Protein AF-A0A838WR34-F1 (afdb_monomer_lite)

InterPro domains:
  IPR005117 Nitrite/Sulfite reductase ferredoxin-like domain [PF03460] (72-121)
  IPR006067 Nitrite/sulphite reductase 4Fe-4S domain [PF01077] (143-311)
  IPR036136 Nitrite/Sulfite reductase ferredoxin-like domain superfamily [SSF55124] (55-132)
  IPR045854 Nitrite and sulphite reductase 4Fe-4S domain-like superfamily [G3DSA:3.30.413.10] (141-351)
  IPR045854 Nitrite and sulphite reductase 4Fe-4S domain-like superfamily [SSF56014] (143-311)
  IPR051329 Nitrite and Sulfite Reductase 4Fe-4S Domain-Containing Protein [PTHR32439] (62-376)

Organism: NCBI:txid2585140

Foldseek 3Di:
DALVVVLVVQVVPDPDDDDDDDDDDDDDDDDDDDDDDDDDDDDDPPDPPDDPPPPDPQDQQAFQPDFDDDPLGTKHWWAQAQLDDHSVRSVLVQVCLVPFADNHWDQDPQSTIMGHNGPDRDDPVSVVVSPVRVGAAPDRLQRLADHEHEQNCQPWALAFLDRCVVVSVLQSVLCSVDSLLSLFASQAYEYEYRRGPRGCPLPDHQKYWYFDPPPPPCPDDDPDDPPPDPCPPQPSQKIKIFRWDDDDDNDATFGQFIDIDGSLVVNLLVSLLSVLLSVQQVVCVVVPDSGRDRSNVSCVVCPVLNSVVSSLVVSVVVVSD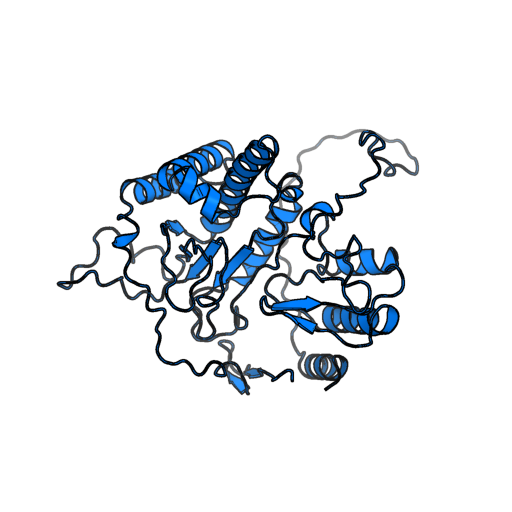DPVRSVSRVVCSVPTPGSVSPPRPVVVPPVPPNCVQAAWAGTSPPPDIDHDDDDD

Secondary structure (DSSP, 8-state):
--HHHHHHHHHTT---PPPPP-----PPP----------------TT---------SS-PPP-SSS-EEETTEEEEE---GGG---HHHHHHHHHHHHHHSSS--EEPTTS-EEEEEE-SPPPHHHHHHHHHTTSS-SSGGGTTSPPPEE-TTTTT-TT-SS--HHHHHHHHHHHHT-GGGGGS-TT--EEEE-S-SS--TTS--SEEEEPPPS-----SSS----TT--TTTSTT--BEEE-----S-TT----S-B--B-HHHHHHHHHHHHHHHHHHHHHHHTTT-SSPPPHHHHHHHH-HHHHHHHHHHHHHHHT-S-HHHHHHHHHHHHTPPPGGGS-------S---TTTTSEEEE-SSTT-EEEE----

pLDDT: mean 70.51, std 25.69, range [21.33, 97.25]

Structure (mmCIF, N/CA/C/O backbone):
data_AF-A0A838WR34-F1
#
_entry.id   AF-A0A838WR34-F1
#
loop_
_atom_site.group_PDB
_atom_site.id
_atom_site.type_symbol
_atom_site.label_atom_id
_atom_site.label_alt_id
_atom_site.label_comp_id
_atom_site.label_asym_id
_atom_site.label_entity_id
_atom_site.label_seq_id
_atom_site.pdbx_PDB_ins_code
_atom_site.Cartn_x
_atom_site.Cartn_y
_atom_site.Cartn_z
_atom_site.occupancy
_atom_site.B_iso_or_equiv
_atom_site.auth_seq_id
_atom_site.auth_comp_id
_atom_site.auth_asym_id
_atom_site.auth_atom_id
_atom_site.pdbx_PDB_model_num
ATOM 1 N N . MET A 1 1 ? -18.661 -18.736 -7.515 1.00 37.44 1 MET A N 1
ATOM 2 C CA . MET A 1 1 ? -19.424 -17.501 -7.790 1.00 37.44 1 MET A CA 1
ATOM 3 C C . MET A 1 1 ? -18.624 -16.705 -8.811 1.00 37.44 1 MET A C 1
ATOM 5 O O . MET A 1 1 ? -17.422 -16.570 -8.609 1.00 37.44 1 MET A O 1
ATOM 9 N N . LYS A 1 2 ? -19.200 -16.318 -9.955 1.00 36.06 2 LYS A N 1
ATOM 10 C CA . LYS A 1 2 ? -18.449 -15.570 -10.980 1.00 36.06 2 LYS A CA 1
ATOM 11 C C . LYS A 1 2 ? -18.304 -14.126 -10.496 1.00 36.06 2 LYS A C 1
ATOM 13 O O . LYS A 1 2 ? -19.213 -13.598 -9.872 1.00 36.06 2 LYS A O 1
ATOM 18 N N . PHE A 1 3 ? -17.189 -13.463 -10.794 1.00 41.59 3 PHE A N 1
ATOM 19 C CA . PHE A 1 3 ? -16.884 -12.100 -10.313 1.00 41.59 3 PHE A CA 1
ATOM 20 C C . PHE A 1 3 ? -17.994 -11.066 -10.633 1.00 41.59 3 PHE A C 1
ATOM 22 O O . PHE A 1 3 ? -18.202 -10.113 -9.886 1.00 41.59 3 PHE A O 1
ATOM 29 N N . ARG A 1 4 ? -18.767 -11.296 -11.708 1.00 37.66 4 ARG A N 1
ATOM 30 C CA . ARG A 1 4 ? -19.968 -10.521 -12.077 1.00 37.66 4 ARG A CA 1
ATOM 31 C C . ARG A 1 4 ? -21.096 -10.578 -11.042 1.00 37.66 4 ARG A C 1
ATOM 33 O O . ARG A 1 4 ? -21.792 -9.581 -10.874 1.00 37.66 4 ARG A O 1
ATOM 40 N N . ASP A 1 5 ? -21.250 -11.694 -10.336 1.00 39.56 5 ASP A N 1
ATOM 41 C CA . ASP A 1 5 ? -22.307 -11.878 -9.337 1.00 39.56 5 ASP A CA 1
ATOM 42 C C . ASP A 1 5 ? -22.076 -10.946 -8.127 1.00 39.56 5 ASP A C 1
ATOM 44 O O . ASP A 1 5 ? -23.029 -10.432 -7.545 1.00 39.56 5 ASP A O 1
ATOM 48 N N . CYS A 1 6 ? -20.810 -10.634 -7.803 1.00 40.88 6 CYS A N 1
ATOM 49 C CA . CYS A 1 6 ? -20.456 -9.646 -6.778 1.00 40.88 6 CYS A CA 1
ATOM 50 C C . CYS A 1 6 ? -20.791 -8.207 -7.210 1.00 40.88 6 CYS A C 1
ATOM 52 O O . CYS A 1 6 ? -21.263 -7.418 -6.397 1.00 40.88 6 CYS A O 1
ATOM 54 N N . ALA A 1 7 ? -20.594 -7.856 -8.487 1.00 35.38 7 ALA A N 1
ATOM 55 C CA . ALA A 1 7 ? -20.913 -6.519 -8.999 1.00 35.38 7 ALA A CA 1
ATOM 56 C C . ALA A 1 7 ? -22.431 -6.242 -9.010 1.00 35.38 7 ALA A C 1
ATOM 58 O O . ALA A 1 7 ? -22.862 -5.132 -8.690 1.00 35.38 7 ALA A O 1
ATOM 59 N N . ALA A 1 8 ? -23.243 -7.266 -9.294 1.00 30.95 8 ALA A N 1
ATOM 60 C CA . ALA A 1 8 ? -24.702 -7.182 -9.221 1.00 30.95 8 ALA A CA 1
ATOM 61 C C . ALA A 1 8 ? -25.207 -6.916 -7.786 1.00 30.95 8 ALA A C 1
ATOM 63 O O . ALA A 1 8 ? -26.135 -6.129 -7.598 1.00 30.95 8 ALA A O 1
ATOM 64 N N . ALA A 1 9 ? -24.556 -7.496 -6.769 1.00 34.38 9 ALA A N 1
ATOM 65 C CA . ALA A 1 9 ? -24.876 -7.236 -5.361 1.00 34.38 9 ALA A CA 1
ATOM 66 C C . ALA A 1 9 ? -24.576 -5.779 -4.935 1.00 34.38 9 ALA A C 1
ATOM 68 O O . ALA A 1 9 ? -25.298 -5.201 -4.120 1.00 34.38 9 ALA A O 1
ATOM 69 N N . VAL A 1 10 ? -23.552 -5.148 -5.524 1.00 35.50 10 VAL A N 1
ATOM 70 C CA . VAL A 1 10 ? -23.215 -3.732 -5.270 1.00 35.50 10 VAL A CA 1
ATOM 71 C C . VAL A 1 10 ? -24.231 -2.779 -5.919 1.00 35.50 10 VAL A C 1
ATOM 73 O O . VAL A 1 10 ? -24.593 -1.772 -5.316 1.00 35.50 10 VAL A O 1
ATOM 76 N N . GLN A 1 11 ? -24.747 -3.091 -7.114 1.00 31.92 11 GLN A N 1
ATOM 77 C CA . GLN A 1 11 ? -25.756 -2.251 -7.781 1.00 31.92 11 GLN A CA 1
ATOM 78 C C . GLN A 1 11 ? -27.109 -2.222 -7.058 1.00 31.92 11 GLN A C 1
ATOM 80 O O . GLN A 1 11 ? -27.777 -1.192 -7.064 1.00 31.92 11 GLN A O 1
ATOM 85 N N . GLN A 1 12 ? -27.513 -3.317 -6.409 1.00 31.38 12 GLN A N 1
ATOM 86 C CA . GLN A 1 12 ? -28.793 -3.371 -5.689 1.00 31.38 12 GLN A CA 1
ATOM 87 C C . GLN A 1 12 ? -28.790 -2.587 -4.362 1.00 31.38 12 GLN A C 1
ATOM 89 O O . GLN A 1 12 ? -29.852 -2.377 -3.783 1.00 31.38 12 GLN A O 1
ATOM 94 N N . SER A 1 13 ? -27.626 -2.128 -3.885 1.00 32.16 13 SER A N 1
ATOM 95 C CA . SER A 1 13 ? -27.455 -1.487 -2.569 1.00 32.16 13 SER A CA 1
ATOM 96 C C . SER A 1 13 ? -27.136 0.015 -2.618 1.00 32.16 13 SER A C 1
ATOM 98 O O . SER A 1 13 ? -26.912 0.628 -1.576 1.00 32.16 13 SER A O 1
ATOM 100 N N . THR A 1 14 ? -27.137 0.654 -3.796 1.00 27.41 14 THR A N 1
ATOM 101 C CA . THR A 1 14 ? -26.752 2.071 -3.921 1.00 27.41 14 THR A CA 1
ATOM 102 C C . THR A 1 14 ? -27.961 3.023 -3.884 1.00 27.41 14 THR A C 1
ATOM 104 O O . THR A 1 14 ? -28.523 3.374 -4.916 1.00 27.41 14 THR A O 1
ATOM 107 N N . ILE A 1 15 ? -28.319 3.514 -2.691 1.00 27.77 15 ILE A N 1
ATOM 108 C CA . ILE A 1 15 ? -28.927 4.847 -2.516 1.00 27.77 15 ILE A CA 1
ATOM 109 C C . ILE A 1 15 ? -27.903 5.688 -1.755 1.00 27.77 15 ILE A C 1
ATOM 111 O O . ILE A 1 15 ? -27.895 5.715 -0.530 1.00 27.77 15 ILE A O 1
ATOM 115 N N . LEU A 1 16 ? -27.001 6.351 -2.477 1.00 29.28 16 LEU A N 1
ATOM 116 C CA . LEU A 1 16 ? -26.150 7.399 -1.915 1.00 29.28 16 LEU A CA 1
ATOM 117 C C . LEU A 1 16 ? -26.076 8.556 -2.911 1.00 29.28 16 LEU A C 1
ATOM 119 O O . LEU A 1 16 ? -25.605 8.410 -4.037 1.00 29.28 16 LEU A O 1
ATOM 123 N N . SER A 1 17 ? -26.588 9.705 -2.480 1.00 24.50 17 SER A N 1
ATOM 124 C CA . SER A 1 17 ? -26.486 10.996 -3.154 1.00 24.50 17 SER A CA 1
ATOM 125 C C . SER A 1 17 ? -25.039 11.515 -3.148 1.00 24.50 17 SER A C 1
ATOM 127 O O . SER A 1 17 ? -24.350 11.350 -2.138 1.00 24.50 17 SER A O 1
ATOM 129 N N . PRO A 1 18 ? -24.576 12.195 -4.212 1.00 25.64 18 PRO A N 1
ATOM 130 C CA . PRO A 1 18 ? -23.254 12.816 -4.234 1.00 25.64 18 PRO A CA 1
ATOM 131 C C . PRO A 1 18 ? -23.187 14.006 -3.260 1.00 25.64 18 PRO A C 1
ATOM 133 O O . PRO A 1 18 ? -24.064 14.869 -3.264 1.00 25.64 18 PRO A O 1
ATOM 136 N N . LEU A 1 19 ? -22.143 14.056 -2.425 1.00 27.72 19 LEU A N 1
ATOM 137 C CA . LEU A 1 19 ? -21.843 15.205 -1.561 1.00 27.72 19 LEU A CA 1
ATOM 138 C C . LEU A 1 19 ? -21.130 16.326 -2.353 1.00 27.72 19 LEU A C 1
ATOM 140 O O . LEU A 1 19 ? -20.414 16.034 -3.313 1.00 27.72 19 LEU A O 1
ATOM 144 N N . PRO A 1 20 ? -21.323 17.605 -1.973 1.00 24.19 20 PRO A N 1
ATOM 145 C CA . PRO A 1 20 ? -20.971 18.756 -2.799 1.00 24.19 20 PRO A CA 1
ATOM 146 C C . PRO A 1 20 ? -19.486 19.135 -2.719 1.00 24.19 20 PRO A C 1
ATOM 148 O O . PRO A 1 20 ? -18.884 19.208 -1.647 1.00 24.19 20 PRO A O 1
ATOM 151 N N . ILE A 1 21 ? -18.927 19.446 -3.887 1.00 25.59 21 ILE A N 1
ATOM 152 C CA . ILE A 1 21 ? -17.584 19.997 -4.083 1.00 25.59 21 ILE A CA 1
ATOM 153 C C . ILE A 1 21 ? -17.573 21.445 -3.570 1.00 25.59 21 ILE A C 1
ATOM 155 O O . ILE A 1 21 ? -18.274 22.304 -4.102 1.00 25.59 21 ILE A O 1
ATOM 159 N N . TRP A 1 22 ? -16.767 21.727 -2.547 1.00 22.80 22 TRP A N 1
ATOM 160 C CA . TRP A 1 22 ? -16.496 23.091 -2.095 1.00 22.80 22 TRP A CA 1
ATOM 161 C C . TRP A 1 22 ? -15.461 23.749 -3.011 1.00 22.80 22 TRP A C 1
ATOM 163 O O . TRP A 1 22 ? -14.275 23.436 -2.960 1.00 22.80 22 TRP A O 1
ATOM 173 N N . SER A 1 23 ? -15.917 24.687 -3.842 1.00 25.53 23 SER A N 1
ATOM 174 C CA . SER A 1 23 ? -15.071 25.612 -4.596 1.00 25.53 23 SER A CA 1
ATOM 175 C C . SER A 1 23 ? -15.021 26.978 -3.903 1.00 25.53 23 SER A C 1
ATOM 177 O O . SER A 1 23 ? -15.983 27.744 -3.957 1.00 25.53 23 SER A O 1
ATOM 179 N N . GLN A 1 24 ? -13.887 27.314 -3.297 1.00 24.78 24 GLN A N 1
ATOM 180 C CA . GLN A 1 24 ? -13.450 28.685 -2.999 1.00 24.78 24 GLN A CA 1
ATOM 181 C C . GLN A 1 24 ? -11.927 28.676 -3.217 1.00 24.78 24 GLN A C 1
ATOM 183 O O . GLN A 1 24 ? -11.260 27.760 -2.763 1.00 24.78 24 GLN A O 1
ATOM 188 N N . GLY A 1 25 ? -11.259 29.565 -3.944 1.00 22.70 25 GLY A N 1
ATOM 189 C CA . GLY A 1 25 ? -11.575 30.920 -4.365 1.00 22.70 25 GLY A CA 1
ATOM 190 C C . GLY A 1 25 ? -10.283 31.734 -4.235 1.00 22.70 25 GLY A C 1
ATOM 191 O O . GLY A 1 25 ? -10.169 32.549 -3.329 1.00 22.70 25 GLY A O 1
ATOM 192 N N . LEU A 1 26 ? -9.283 31.491 -5.093 1.00 23.97 26 LEU A N 1
ATOM 193 C CA . LEU A 1 26 ? -8.060 32.303 -5.155 1.00 23.97 26 LEU A CA 1
ATOM 194 C C . LEU A 1 26 ? -8.111 33.209 -6.389 1.00 23.97 26 LEU A C 1
ATOM 196 O O . LEU A 1 26 ? -8.035 32.762 -7.530 1.00 23.97 26 LEU A O 1
ATOM 200 N N . LYS A 1 27 ? -8.294 34.506 -6.122 1.00 23.56 27 LYS A N 1
ATOM 201 C CA . LYS A 1 27 ? -8.356 35.597 -7.099 1.00 23.56 27 LYS A CA 1
ATOM 202 C C . LYS A 1 27 ? -7.016 35.749 -7.827 1.00 23.56 27 LYS A C 1
ATOM 204 O O . LYS A 1 27 ? -6.002 36.055 -7.204 1.00 23.56 27 LYS A O 1
ATOM 209 N N . SER A 1 28 ? -7.038 35.621 -9.151 1.00 23.27 28 SER A N 1
ATOM 210 C CA . SER A 1 28 ? -5.939 35.993 -10.044 1.00 23.27 28 SER A CA 1
ATOM 211 C C . SER A 1 28 ? -5.833 37.517 -10.175 1.00 23.27 28 SER A C 1
ATOM 213 O O . SER A 1 28 ? -6.831 38.181 -10.461 1.00 23.27 28 SER A O 1
ATOM 215 N N . LYS A 1 29 ? -4.624 38.072 -10.037 1.00 24.44 29 LYS A N 1
ATOM 216 C CA . LYS A 1 29 ? -4.298 39.425 -10.508 1.00 24.44 29 LYS A CA 1
ATOM 217 C C . LYS A 1 29 ? -3.694 39.346 -11.914 1.00 24.44 29 LYS A C 1
ATOM 219 O O . LYS A 1 29 ? -2.650 38.739 -12.105 1.00 24.44 29 LYS A O 1
ATOM 224 N N . ASN A 1 30 ? -4.418 39.964 -12.844 1.00 21.97 30 ASN A N 1
ATOM 225 C CA . ASN A 1 30 ? -4.040 40.599 -14.108 1.00 21.97 30 ASN A CA 1
ATOM 226 C C . ASN A 1 30 ? -2.656 40.305 -14.710 1.00 21.97 30 ASN A C 1
ATOM 228 O O . ASN A 1 30 ? -1.641 40.779 -14.209 1.00 21.97 30 ASN A O 1
ATOM 232 N N . CYS A 1 31 ? -2.670 39.738 -15.919 1.00 21.64 31 CYS A N 1
ATOM 233 C CA . CYS A 1 31 ? -1.785 40.182 -16.992 1.00 21.64 31 CYS A CA 1
ATOM 234 C C . CYS A 1 31 ? -2.553 40.105 -18.321 1.00 21.64 31 CYS A C 1
ATOM 236 O O . CYS A 1 31 ? -2.970 39.034 -18.755 1.00 21.64 31 CYS A O 1
ATOM 238 N N . THR A 1 32 ? -2.824 41.267 -18.909 1.00 21.33 32 THR A N 1
ATOM 239 C CA . THR A 1 32 ? -3.548 41.456 -20.171 1.00 21.33 32 THR A CA 1
ATOM 240 C C . THR A 1 32 ? -2.586 41.599 -21.347 1.00 21.33 32 THR A C 1
ATOM 242 O O . THR A 1 32 ? -1.611 42.339 -21.238 1.00 21.33 32 THR A O 1
ATOM 245 N N . SER A 1 33 ? -2.987 41.000 -22.479 1.00 22.95 33 SER A N 1
ATOM 246 C CA . SER A 1 33 ? -2.617 41.237 -23.900 1.00 22.95 33 SER A CA 1
ATOM 247 C C . SER A 1 33 ? -1.868 40.069 -24.557 1.00 22.95 33 SER A C 1
ATOM 249 O O . SER A 1 33 ? -1.024 39.460 -23.922 1.00 22.95 33 SER A O 1
ATOM 251 N N . GLN A 1 34 ? -2.086 39.671 -25.812 1.00 23.48 34 GLN A N 1
ATOM 252 C CA . GLN A 1 34 ? -3.084 39.935 -26.856 1.00 23.48 34 GLN A CA 1
ATOM 253 C C . GLN A 1 34 ? -2.942 38.770 -27.874 1.00 23.48 34 GLN A C 1
ATOM 255 O O . GLN A 1 34 ? -1.836 38.305 -28.127 1.00 23.48 34 GLN A O 1
ATOM 260 N N . ASN A 1 35 ? -4.075 38.299 -28.404 1.00 22.59 35 ASN A N 1
ATOM 261 C CA . ASN A 1 35 ? -4.332 37.540 -29.644 1.00 22.59 35 ASN A CA 1
ATOM 262 C C . ASN A 1 35 ? -3.174 36.884 -30.438 1.00 22.59 35 ASN A C 1
ATOM 264 O O . ASN A 1 35 ? -2.370 37.591 -31.032 1.00 22.59 35 ASN A O 1
ATOM 268 N N . ALA A 1 36 ? -3.268 35.564 -30.675 1.00 23.38 36 ALA A N 1
ATOM 269 C CA . ALA A 1 36 ? -3.308 34.983 -32.031 1.00 23.38 36 ALA A CA 1
ATOM 270 C C . ALA A 1 36 ? -3.646 33.475 -32.010 1.00 23.38 36 ALA A C 1
ATOM 272 O O . ALA A 1 36 ? -3.117 32.686 -31.236 1.00 23.38 36 ALA A O 1
ATOM 273 N N . THR A 1 37 ? -4.552 33.097 -32.903 1.00 25.08 37 THR A N 1
ATOM 274 C CA . THR A 1 37 ? -5.054 31.759 -33.246 1.00 25.08 37 THR A CA 1
ATOM 275 C C . THR A 1 37 ? -3.977 30.773 -33.720 1.00 25.08 37 THR A C 1
ATOM 277 O O . THR A 1 37 ? -3.185 31.140 -34.582 1.00 25.08 37 THR A O 1
ATOM 280 N N . SER A 1 38 ? -4.035 29.499 -33.297 1.00 23.25 38 SER A N 1
ATOM 281 C CA . SER A 1 38 ? -4.085 28.299 -34.174 1.00 23.25 38 SER A CA 1
ATOM 282 C C . SER A 1 38 ? -3.669 26.986 -33.473 1.00 23.25 38 SER A C 1
ATOM 284 O O . SER A 1 38 ? -2.639 26.897 -32.823 1.00 23.25 38 SER A O 1
ATOM 286 N N . LYS A 1 39 ? -4.541 25.979 -33.624 1.00 25.34 39 LYS A N 1
ATOM 287 C CA . LYS A 1 39 ? -4.317 24.534 -33.851 1.00 25.34 39 LYS A CA 1
ATOM 288 C C . LYS A 1 39 ? -3.023 23.862 -33.338 1.00 25.34 39 LYS A C 1
ATOM 290 O O . LYS A 1 39 ? -1.926 24.210 -33.742 1.00 25.34 39 LYS A O 1
ATOM 295 N N . ASN A 1 40 ? -3.236 22.721 -32.669 1.00 31.84 40 ASN A N 1
ATOM 296 C CA . ASN A 1 40 ? -2.324 21.573 -32.531 1.00 31.84 40 ASN A CA 1
ATOM 297 C C . ASN A 1 40 ? -0.938 21.847 -31.935 1.00 31.84 40 ASN A C 1
ATOM 299 O O . ASN A 1 40 ? 0.016 22.043 -32.679 1.00 31.84 40 ASN A O 1
ATOM 303 N N . LEU A 1 41 ? -0.782 21.679 -30.617 1.00 25.11 41 LEU A N 1
ATOM 304 C CA . LEU A 1 41 ? 0.535 21.386 -30.047 1.00 25.11 41 LEU A CA 1
ATOM 305 C C . LEU A 1 41 ? 0.435 20.817 -28.624 1.00 25.11 41 LEU A C 1
ATOM 307 O O . LEU A 1 41 ? 0.434 21.590 -27.687 1.00 25.11 41 LEU A O 1
ATOM 311 N N . TYR A 1 42 ? 0.365 19.490 -28.469 1.00 24.06 42 TYR A N 1
ATOM 312 C CA . TYR A 1 42 ? 0.988 18.741 -27.356 1.00 24.06 42 TYR A CA 1
ATOM 313 C C . TYR A 1 42 ? 1.187 17.281 -27.795 1.00 24.06 42 TYR A C 1
ATOM 315 O O . TYR A 1 42 ? 0.608 16.337 -27.267 1.00 24.06 42 TYR A O 1
ATOM 323 N N . LEU A 1 43 ? 2.014 17.112 -28.823 1.00 27.08 43 LEU A N 1
ATOM 324 C CA . LEU A 1 43 ? 2.709 15.869 -29.130 1.00 27.08 43 LEU A CA 1
ATOM 325 C C . LEU A 1 43 ? 4.202 16.156 -28.936 1.00 27.08 43 LEU A C 1
ATOM 327 O O . LEU A 1 43 ? 4.696 17.168 -29.422 1.00 27.08 43 LEU A O 1
ATOM 331 N N . PHE A 1 44 ? 4.884 15.236 -28.254 1.00 24.16 44 PHE A N 1
ATOM 332 C CA . PHE A 1 44 ? 6.334 15.161 -28.033 1.00 24.16 44 PHE A CA 1
ATOM 333 C C . PHE A 1 44 ? 6.973 16.131 -27.023 1.00 24.16 44 PHE A C 1
ATOM 335 O O . PHE A 1 44 ? 7.248 17.290 -27.306 1.00 24.16 44 PHE A O 1
ATOM 342 N N . CYS A 1 45 ? 7.375 15.566 -25.877 1.00 23.92 45 CYS A N 1
ATOM 343 C CA . CYS A 1 45 ? 8.550 16.006 -25.125 1.00 23.92 45 CYS A CA 1
ATOM 344 C C . CYS A 1 45 ? 9.804 15.419 -25.814 1.00 23.92 45 CYS A C 1
ATOM 346 O O . CYS A 1 45 ? 9.994 14.198 -25.778 1.00 23.92 45 CYS A O 1
ATOM 348 N N . PRO A 1 46 ? 10.658 16.218 -26.482 1.00 25.05 46 PRO A N 1
ATOM 349 C CA . PRO A 1 46 ? 11.773 15.697 -27.254 1.00 25.05 46 PRO A CA 1
ATOM 350 C C . PRO A 1 46 ? 13.050 15.771 -26.415 1.00 25.05 46 PRO A C 1
ATOM 352 O O . PRO A 1 46 ? 13.834 16.701 -26.571 1.00 25.05 46 PRO A O 1
ATOM 355 N N . ARG A 1 47 ? 13.265 14.812 -25.500 1.00 23.91 47 ARG A N 1
ATOM 356 C CA . ARG A 1 47 ? 14.607 14.532 -24.932 1.00 23.91 47 ARG A CA 1
ATOM 357 C C . ARG A 1 47 ? 14.752 13.218 -24.157 1.00 23.91 47 ARG A C 1
ATOM 359 O O . ARG A 1 47 ? 15.693 13.073 -23.385 1.00 23.91 47 ARG A O 1
ATOM 366 N N . VAL A 1 48 ? 13.906 12.219 -24.407 1.00 31.22 48 VAL A N 1
ATOM 367 C CA . VAL A 1 48 ? 14.233 10.836 -24.024 1.00 31.22 48 VAL A CA 1
ATOM 368 C C . VAL A 1 48 ? 14.871 10.180 -25.240 1.00 31.22 48 VAL A C 1
ATOM 370 O O . VAL A 1 48 ? 14.196 9.762 -26.179 1.00 31.22 48 VAL A O 1
ATOM 373 N N . ALA A 1 49 ? 16.203 10.198 -25.263 1.00 27.41 49 ALA A N 1
ATOM 374 C CA . ALA A 1 49 ? 16.993 9.495 -26.258 1.00 27.41 49 ALA A CA 1
ATOM 375 C C . ALA A 1 49 ? 16.498 8.047 -26.386 1.00 27.41 49 ALA A C 1
ATOM 377 O O . ALA A 1 49 ? 16.228 7.385 -25.384 1.00 27.41 49 ALA A O 1
ATOM 378 N N . ARG A 1 50 ? 16.391 7.582 -27.635 1.00 26.80 50 ARG A N 1
ATOM 379 C CA . ARG A 1 50 ? 16.066 6.208 -28.028 1.00 26.80 50 ARG A CA 1
ATOM 380 C C . ARG A 1 50 ? 16.935 5.209 -27.253 1.00 26.80 50 ARG A C 1
ATOM 382 O O . ARG A 1 50 ? 18.019 4.842 -27.691 1.00 26.80 50 ARG A O 1
ATOM 389 N N . ARG A 1 51 ? 16.445 4.742 -26.112 1.00 25.55 51 ARG A N 1
ATOM 390 C CA . ARG A 1 51 ? 16.804 3.452 -25.537 1.00 25.55 51 ARG A CA 1
ATOM 391 C C . ARG A 1 51 ? 15.527 2.641 -25.558 1.00 25.55 51 ARG A C 1
ATOM 393 O O . ARG A 1 51 ? 14.548 3.012 -24.922 1.00 25.55 51 ARG A O 1
ATOM 400 N N . SER A 1 52 ? 15.534 1.567 -26.336 1.00 27.17 52 SER A N 1
ATOM 401 C CA . SER A 1 52 ? 14.589 0.470 -26.177 1.00 27.17 52 SER A CA 1
ATOM 402 C C . SER A 1 52 ? 14.513 0.134 -24.689 1.00 27.17 52 SER A C 1
ATOM 404 O O . SER A 1 52 ? 15.485 -0.377 -24.129 1.00 27.17 52 SER A O 1
ATOM 406 N N . VAL A 1 53 ? 13.401 0.464 -24.031 1.00 33.09 53 VAL A N 1
ATOM 407 C CA . VAL A 1 53 ? 13.155 0.078 -22.638 1.00 33.09 53 VAL A CA 1
ATOM 408 C C . VAL A 1 53 ? 12.777 -1.403 -22.641 1.00 33.09 53 VAL A C 1
ATOM 410 O O . VAL A 1 53 ? 11.646 -1.792 -22.391 1.00 33.09 53 VAL A O 1
ATOM 413 N N . LEU A 1 54 ? 13.745 -2.251 -22.984 1.00 29.59 54 LEU A N 1
ATOM 414 C CA . LEU A 1 54 ? 13.765 -3.631 -22.531 1.00 29.59 54 LEU A CA 1
ATOM 415 C C . LEU A 1 54 ? 14.306 -3.573 -21.104 1.00 29.59 54 LEU A C 1
ATOM 417 O O . LEU A 1 54 ? 15.514 -3.619 -20.871 1.00 29.59 54 LEU A O 1
ATOM 421 N N . LEU A 1 55 ? 13.394 -3.374 -20.149 1.00 42.19 55 LEU A N 1
ATOM 422 C CA . LEU A 1 55 ? 13.662 -3.612 -18.733 1.00 42.19 55 LEU A CA 1
ATOM 423 C C . LEU A 1 55 ? 14.244 -5.028 -18.591 1.00 42.19 55 LEU A C 1
ATOM 425 O O . LEU A 1 55 ? 13.723 -5.984 -19.161 1.00 42.19 55 LEU A O 1
ATOM 429 N N . SER A 1 56 ? 15.366 -5.143 -17.878 1.00 34.44 56 SER A N 1
ATOM 430 C CA . SER A 1 56 ? 16.151 -6.377 -17.742 1.00 34.44 56 SER A CA 1
ATOM 431 C C . SER A 1 56 ? 15.296 -7.603 -17.359 1.00 34.44 56 SER A C 1
ATOM 433 O O . SER A 1 56 ? 14.404 -7.456 -16.522 1.00 34.44 56 SER A O 1
ATOM 435 N N . PRO A 1 57 ? 15.626 -8.825 -17.826 1.00 33.03 57 PRO A N 1
ATOM 436 C CA . PRO A 1 57 ? 14.845 -10.054 -17.602 1.00 33.03 57 PRO A CA 1
ATOM 437 C C . PRO A 1 57 ? 14.898 -10.605 -16.157 1.00 33.03 57 PRO A C 1
ATOM 439 O O . PRO A 1 57 ? 14.505 -11.739 -15.891 1.00 33.03 57 PRO A O 1
ATOM 442 N N . LEU A 1 58 ? 15.394 -9.830 -15.192 1.00 42.06 58 LEU A N 1
ATOM 443 C CA . LEU A 1 58 ? 15.674 -10.280 -13.831 1.00 42.06 58 LEU A CA 1
ATOM 444 C C . LEU A 1 58 ? 14.452 -10.092 -12.922 1.00 42.06 58 LEU A C 1
ATOM 446 O O . LEU A 1 58 ? 14.351 -9.104 -12.202 1.00 42.06 58 LEU A O 1
ATOM 450 N N . THR A 1 59 ? 13.534 -11.067 -12.928 1.00 48.91 59 THR A N 1
ATOM 451 C CA . THR A 1 59 ? 12.445 -11.238 -11.935 1.00 48.91 59 THR A CA 1
ATOM 452 C C . THR A 1 59 ? 11.780 -9.926 -11.498 1.00 48.91 59 THR A C 1
ATOM 454 O O . THR A 1 59 ? 11.763 -9.571 -10.313 1.00 48.91 59 THR A O 1
ATOM 457 N N . ALA A 1 60 ? 11.246 -9.179 -12.465 1.00 61.78 60 ALA A N 1
ATOM 458 C CA . ALA A 1 60 ? 10.381 -8.048 -12.166 1.00 61.78 60 ALA A CA 1
ATOM 459 C C . ALA A 1 60 ? 9.136 -8.560 -11.420 1.00 61.78 60 ALA A C 1
ATOM 461 O O . ALA A 1 60 ? 8.594 -9.619 -11.744 1.00 61.78 60 ALA A O 1
ATOM 462 N N . CYS A 1 61 ? 8.683 -7.837 -10.389 1.00 71.94 61 CYS A N 1
ATOM 463 C CA . CYS A 1 61 ? 7.341 -8.107 -9.873 1.00 71.94 61 CYS A CA 1
ATOM 464 C C . CYS A 1 61 ? 6.333 -7.843 -10.999 1.00 71.94 61 CYS A C 1
ATOM 466 O O . CYS A 1 61 ? 6.595 -6.970 -11.818 1.00 71.94 61 CYS A O 1
ATOM 468 N N . PRO A 1 62 ? 5.196 -8.543 -11.039 1.00 78.56 62 PRO A N 1
ATOM 469 C CA . PRO A 1 62 ? 4.175 -8.265 -12.036 1.00 78.56 62 PRO A CA 1
ATOM 470 C C . PRO A 1 62 ? 3.684 -6.818 -11.992 1.00 78.56 62 PRO A C 1
ATOM 472 O O . PRO A 1 62 ? 3.390 -6.318 -10.901 1.00 78.56 62 PRO A O 1
ATOM 475 N N . GLY A 1 63 ? 3.582 -6.205 -13.169 1.00 82.44 63 GLY A N 1
ATOM 476 C CA . GLY A 1 63 ? 2.957 -4.906 -13.423 1.00 82.44 63 GLY A CA 1
ATOM 477 C C . GLY A 1 63 ? 2.019 -5.001 -14.628 1.00 82.44 63 GLY A C 1
ATOM 478 O O . GLY A 1 63 ? 1.907 -6.066 -15.243 1.00 82.44 63 GLY A O 1
ATOM 479 N N . LEU A 1 64 ? 1.326 -3.914 -14.946 1.00 85.94 64 LEU A N 1
ATOM 480 C CA . LEU A 1 64 ? 0.347 -3.870 -16.030 1.00 85.94 64 LEU A CA 1
ATOM 481 C C . LEU A 1 64 ? 0.982 -3.544 -17.392 1.00 85.94 64 LEU A C 1
ATOM 483 O O . LEU A 1 64 ? 0.566 -4.084 -18.411 1.00 85.94 64 LEU A O 1
ATOM 487 N N . PHE A 1 65 ? 2.006 -2.686 -17.411 1.00 85.06 65 PHE A N 1
ATOM 488 C CA . PHE A 1 65 ? 2.589 -2.125 -18.642 1.00 85.06 65 PHE A CA 1
ATOM 489 C C . PHE A 1 65 ? 3.736 -2.947 -19.251 1.00 85.06 65 PHE A C 1
ATOM 491 O O . PHE A 1 65 ? 4.382 -2.507 -20.201 1.00 85.06 65 PHE A O 1
ATOM 498 N N . TYR A 1 66 ? 4.030 -4.125 -18.702 1.00 83.88 66 TYR A N 1
ATOM 499 C CA . TYR A 1 66 ? 5.032 -5.038 -19.244 1.00 83.88 66 TYR A CA 1
ATOM 500 C C . TYR A 1 66 ? 4.664 -6.492 -18.964 1.00 83.88 66 TYR A C 1
ATOM 502 O O . TYR A 1 66 ? 4.017 -6.825 -17.969 1.00 83.88 66 TYR A O 1
ATOM 510 N N . ASN A 1 67 ? 5.136 -7.383 -19.832 1.00 83.81 67 ASN A N 1
ATOM 511 C CA . ASN A 1 67 ? 4.811 -8.797 -19.738 1.00 83.81 67 ASN A CA 1
ATOM 512 C C . ASN A 1 67 ? 5.609 -9.467 -18.622 1.00 83.81 67 ASN A C 1
ATOM 514 O O . ASN A 1 67 ? 6.840 -9.483 -18.634 1.00 83.81 67 ASN A O 1
ATOM 518 N N . THR A 1 68 ? 4.890 -10.073 -17.683 1.00 85.31 68 THR A N 1
ATOM 519 C CA . THR A 1 68 ? 5.474 -10.976 -16.693 1.00 85.31 68 THR A CA 1
ATOM 520 C C . THR A 1 68 ? 5.036 -12.396 -17.010 1.00 85.31 68 THR A C 1
ATOM 522 O O . THR A 1 68 ? 3.855 -12.722 -16.908 1.00 85.31 68 THR A O 1
ATOM 525 N N . PHE A 1 69 ? 5.983 -13.236 -17.427 1.00 85.75 69 PHE A N 1
ATOM 526 C CA . PHE A 1 69 ? 5.700 -14.621 -17.793 1.00 85.75 69 PHE A CA 1
ATOM 527 C C . PHE A 1 69 ? 5.489 -15.491 -16.549 1.00 85.75 69 PHE A C 1
ATOM 529 O O . PHE A 1 69 ? 6.305 -15.495 -15.625 1.00 85.75 69 PHE A O 1
ATOM 536 N N . ALA A 1 70 ? 4.396 -16.243 -16.553 1.00 84.69 70 ALA A N 1
ATOM 537 C CA . ALA A 1 70 ? 4.061 -17.299 -15.611 1.00 84.69 70 ALA A CA 1
ATOM 538 C C . ALA A 1 70 ? 3.927 -18.637 -16.363 1.00 84.69 70 ALA A C 1
ATOM 540 O O . ALA A 1 70 ? 3.979 -18.682 -17.592 1.00 84.69 70 ALA A O 1
ATOM 541 N N . GLN A 1 71 ? 3.757 -19.744 -15.633 1.00 82.81 71 GLN A N 1
ATOM 542 C CA . GLN A 1 71 ? 3.620 -21.081 -16.236 1.00 82.81 71 GLN A CA 1
ATOM 543 C C . GLN A 1 71 ? 2.407 -21.195 -17.173 1.00 82.81 71 GLN A C 1
ATOM 545 O O . GLN A 1 71 ? 2.422 -21.983 -18.112 1.00 82.81 71 GLN A O 1
ATOM 550 N N . ASP A 1 72 ? 1.361 -20.414 -16.916 1.00 84.00 72 ASP A N 1
ATOM 551 C CA . ASP A 1 72 ? 0.071 -20.465 -17.596 1.00 84.00 72 ASP A CA 1
ATOM 552 C C . ASP A 1 72 ? -0.143 -19.326 -18.612 1.00 84.00 72 ASP A C 1
ATOM 554 O O . ASP A 1 72 ? -1.219 -19.225 -19.199 1.00 84.00 72 ASP A O 1
ATOM 558 N N . GLY A 1 73 ? 0.870 -18.489 -18.858 1.00 85.75 73 GLY A N 1
ATOM 559 C CA . GLY A 1 73 ? 0.827 -17.379 -19.816 1.00 85.75 73 GLY A CA 1
ATOM 560 C C . GLY A 1 73 ? 1.388 -16.086 -19.232 1.00 85.75 73 GLY A C 1
ATOM 561 O O . GLY A 1 73 ? 2.240 -16.110 -18.346 1.00 85.75 73 GLY A O 1
ATOM 562 N N . ILE A 1 74 ? 0.920 -14.939 -19.726 1.00 90.06 74 ILE A N 1
ATOM 563 C CA . ILE A 1 74 ? 1.266 -13.642 -19.136 1.00 90.06 74 ILE A CA 1
ATOM 564 C C . ILE A 1 74 ? 0.365 -13.392 -17.919 1.00 90.06 74 ILE A C 1
ATOM 566 O O . ILE A 1 74 ? -0.832 -13.702 -17.926 1.00 90.06 74 ILE A O 1
ATOM 570 N N . LEU A 1 75 ? 0.966 -12.842 -16.868 1.00 91.19 75 LEU A N 1
ATOM 571 C CA . LEU A 1 75 ? 0.296 -12.405 -15.655 1.00 91.19 75 LEU A CA 1
ATOM 572 C C . LEU A 1 75 ? 0.392 -10.886 -15.552 1.00 91.19 75 LEU A C 1
ATOM 574 O O . LEU A 1 75 ? 1.490 -10.329 -15.499 1.00 91.19 75 LEU A O 1
ATOM 578 N N . CYS A 1 76 ? -0.764 -10.237 -15.455 1.00 90.62 76 CYS A N 1
ATOM 579 C CA . CYS A 1 76 ? -0.872 -8.813 -15.174 1.00 90.62 76 CYS A CA 1
ATOM 580 C C . CYS A 1 76 ? -1.441 -8.611 -13.774 1.00 90.62 76 CYS A C 1
ATOM 582 O O . CYS A 1 76 ? -2.358 -9.308 -13.333 1.00 90.62 76 CYS A O 1
ATOM 584 N N . ARG A 1 77 ? -0.880 -7.636 -13.068 1.00 92.19 77 ARG A N 1
ATOM 585 C CA . ARG A 1 77 ? -1.374 -7.187 -11.771 1.00 92.19 77 ARG A CA 1
ATOM 586 C C . ARG A 1 77 ? -2.011 -5.822 -11.960 1.00 92.19 77 ARG A C 1
ATOM 588 O O . ARG A 1 77 ? -1.410 -4.960 -12.586 1.00 92.19 77 ARG A O 1
ATOM 595 N N . ILE A 1 78 ? -3.199 -5.654 -11.401 1.00 91.75 78 ILE A N 1
ATOM 596 C CA . ILE A 1 78 ? -3.924 -4.382 -11.428 1.00 91.75 78 ILE A CA 1
ATOM 597 C C . ILE A 1 78 ? -3.452 -3.535 -10.245 1.00 91.75 78 ILE A C 1
ATOM 599 O O . ILE A 1 78 ? -2.908 -4.064 -9.276 1.00 91.75 78 ILE A O 1
ATOM 603 N N . ARG A 1 79 ? -3.581 -2.214 -10.305 1.00 90.44 79 ARG A N 1
ATOM 604 C CA . ARG A 1 79 ? -3.327 -1.360 -9.146 1.00 90.44 79 ARG A CA 1
ATOM 605 C C . ARG A 1 79 ? -4.653 -1.101 -8.443 1.00 90.44 79 ARG A C 1
ATOM 607 O O . ARG A 1 79 ? -5.587 -0.618 -9.062 1.00 90.44 79 ARG A O 1
ATOM 614 N N . THR A 1 80 ? -4.760 -1.440 -7.163 1.00 93.00 80 THR A N 1
ATOM 615 C CA . THR A 1 80 ? -6.005 -1.266 -6.398 1.00 93.00 80 THR A CA 1
ATOM 616 C C . THR A 1 80 ? -5.676 -0.685 -5.022 1.00 93.00 80 THR A C 1
ATOM 618 O O . THR A 1 80 ? -5.653 -1.438 -4.041 1.00 93.00 80 THR A O 1
ATOM 621 N N . PRO A 1 81 ? -5.347 0.621 -4.928 1.00 92.19 81 PRO A N 1
ATOM 622 C CA . PRO A 1 81 ? -4.915 1.250 -3.680 1.00 92.19 81 PRO A CA 1
ATOM 623 C C . PRO A 1 81 ? -5.871 0.942 -2.520 1.00 92.19 81 PRO A C 1
ATOM 625 O O . PRO A 1 81 ? -7.080 1.138 -2.626 1.00 92.19 81 PRO A O 1
ATOM 628 N N . GLY A 1 82 ? -5.344 0.380 -1.430 1.00 92.00 82 GLY A N 1
ATOM 629 C CA . GLY A 1 82 ? -6.131 -0.031 -0.262 1.00 92.00 82 GLY A CA 1
ATOM 630 C C . GLY A 1 82 ? -7.047 -1.244 -0.475 1.00 92.00 82 GLY A C 1
ATOM 631 O O . GLY A 1 82 ? -7.717 -1.664 0.460 1.00 92.00 82 GLY A O 1
ATOM 632 N N . GLY A 1 83 ? -7.089 -1.822 -1.678 1.00 93.44 83 GLY A N 1
ATOM 633 C CA . GLY A 1 83 ? -8.029 -2.886 -2.043 1.00 93.44 83 GLY A CA 1
ATOM 634 C C . GLY A 1 83 ? -9.477 -2.408 -2.170 1.00 93.44 83 GLY A C 1
ATOM 635 O O . GLY A 1 83 ? -10.391 -3.228 -2.152 1.00 93.44 83 GLY A O 1
ATOM 636 N N . ILE A 1 84 ? -9.691 -1.094 -2.281 1.00 92.75 84 ILE A N 1
ATOM 637 C CA . ILE A 1 84 ? -11.016 -0.476 -2.341 1.00 92.75 84 ILE A CA 1
ATOM 638 C C . ILE A 1 84 ? -11.387 -0.276 -3.807 1.00 92.75 84 ILE A C 1
ATOM 640 O O . ILE A 1 84 ? -10.667 0.389 -4.548 1.00 92.75 84 ILE A O 1
ATOM 644 N N . LEU A 1 85 ? -12.516 -0.850 -4.217 1.00 93.81 85 LEU A N 1
ATOM 645 C CA . LEU A 1 85 ? -13.003 -0.791 -5.591 1.00 93.81 85 LEU A CA 1
ATOM 646 C C . LEU A 1 85 ? -14.490 -0.446 -5.627 1.00 93.81 85 LEU A C 1
ATOM 648 O O . LEU A 1 85 ? -15.270 -0.924 -4.804 1.00 93.81 85 LEU A O 1
ATOM 652 N N . ASN A 1 86 ? -14.888 0.348 -6.616 1.00 94.44 86 ASN A N 1
ATOM 653 C CA . ASN A 1 86 ? -16.289 0.614 -6.928 1.00 94.44 86 ASN A CA 1
ATOM 654 C C . ASN A 1 86 ? -16.836 -0.375 -7.978 1.00 94.44 86 ASN A C 1
ATOM 656 O O . ASN A 1 86 ? -16.091 -1.121 -8.617 1.00 94.44 86 ASN A O 1
ATOM 660 N N . SER A 1 87 ? -18.155 -0.379 -8.183 1.00 95.06 87 SER A N 1
ATOM 661 C CA . SER A 1 87 ? -18.819 -1.304 -9.115 1.00 95.06 87 SER A CA 1
ATOM 662 C C . SER A 1 87 ? -18.335 -1.170 -10.564 1.00 95.06 87 SER A C 1
ATOM 664 O O . SER A 1 87 ? -18.178 -2.178 -11.252 1.00 95.06 87 SER A O 1
ATOM 666 N N . GLN A 1 88 ? -18.052 0.049 -11.031 1.00 94.69 88 GLN A N 1
ATOM 667 C CA . GLN A 1 88 ? -17.554 0.296 -12.389 1.00 94.69 88 GLN A CA 1
ATOM 668 C C . GLN A 1 88 ? -16.163 -0.314 -12.588 1.00 94.69 88 GLN A C 1
ATOM 670 O O . GLN A 1 88 ? -15.919 -0.991 -13.587 1.00 94.69 88 GLN A O 1
ATOM 675 N N . GLN A 1 89 ? -15.280 -0.134 -11.607 1.00 95.81 89 GLN A N 1
ATOM 676 C CA . GLN 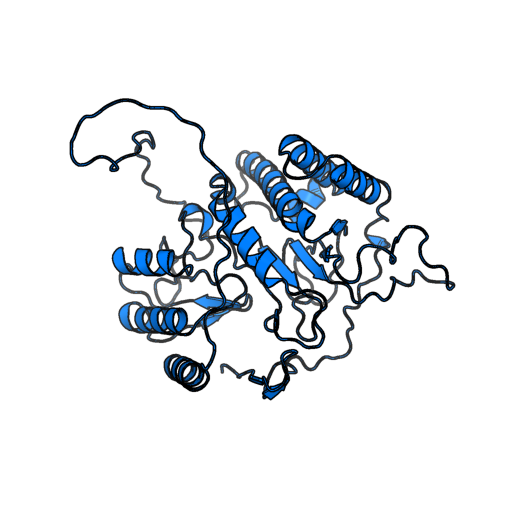A 1 89 ? -13.954 -0.739 -11.577 1.00 95.81 89 GLN A CA 1
ATOM 677 C C . GLN A 1 89 ? -14.051 -2.272 -11.595 1.00 95.81 89 GLN A C 1
ATOM 679 O O . GLN A 1 89 ? -13.413 -2.916 -12.424 1.00 95.81 89 GLN A O 1
ATOM 684 N N . PHE A 1 90 ? -14.928 -2.861 -10.774 1.00 93.69 90 PHE A N 1
ATOM 685 C CA . PHE A 1 90 ? -15.199 -4.305 -10.782 1.00 93.69 90 PHE A CA 1
ATOM 686 C C . PHE A 1 90 ? -15.621 -4.825 -12.166 1.00 93.69 90 PHE A C 1
ATOM 688 O O . PHE A 1 90 ? -15.091 -5.837 -12.633 1.00 93.69 90 PHE A O 1
ATOM 695 N N . HIS A 1 91 ? -16.545 -4.136 -12.843 1.00 94.50 91 HIS A N 1
ATOM 696 C CA . HIS A 1 91 ? -16.979 -4.513 -14.190 1.00 94.50 91 HIS A CA 1
ATOM 697 C C . HIS A 1 91 ? -15.852 -4.428 -15.216 1.00 94.50 91 HIS A C 1
ATOM 699 O O . HIS A 1 91 ? -15.716 -5.325 -16.047 1.00 94.50 91 HIS A O 1
ATOM 705 N N . LEU A 1 92 ? -15.033 -3.380 -15.148 1.00 94.62 92 LEU A N 1
ATOM 706 C CA . LEU A 1 92 ? -13.922 -3.207 -16.072 1.00 94.62 92 LEU A CA 1
ATOM 707 C C . LEU A 1 92 ? -12.885 -4.327 -15.908 1.00 94.62 92 LEU A C 1
ATOM 709 O O . LEU A 1 92 ? -12.459 -4.913 -16.900 1.00 94.62 92 LEU A O 1
ATOM 713 N N . ILE A 1 93 ? -12.559 -4.709 -14.672 1.00 94.50 93 ILE A N 1
ATOM 714 C CA . ILE A 1 93 ? -11.642 -5.824 -14.398 1.00 94.50 93 ILE A CA 1
ATOM 715 C C . ILE A 1 93 ? -12.228 -7.166 -14.869 1.00 94.50 93 ILE A C 1
ATOM 717 O O . ILE A 1 93 ? -11.507 -7.982 -15.443 1.00 94.50 93 ILE A O 1
ATOM 721 N N . ALA A 1 94 ? -13.531 -7.394 -14.674 1.00 94.69 94 ALA A N 1
ATOM 722 C CA . ALA A 1 94 ? -14.205 -8.597 -15.167 1.00 94.69 94 ALA A CA 1
ATOM 723 C C . ALA A 1 94 ? -14.144 -8.697 -16.700 1.00 94.69 94 ALA A C 1
ATOM 725 O O . ALA A 1 94 ? -13.739 -9.728 -17.233 1.00 94.69 94 ALA A O 1
ATOM 726 N N . ASN A 1 95 ? -14.462 -7.605 -17.402 1.00 94.56 95 ASN A N 1
ATOM 727 C CA . ASN A 1 95 ? -14.381 -7.547 -18.861 1.00 94.56 95 ASN A CA 1
ATOM 728 C C . ASN A 1 95 ? -12.949 -7.803 -19.353 1.00 94.56 95 ASN A C 1
ATOM 730 O O . ASN A 1 95 ? -12.751 -8.510 -20.337 1.00 94.56 95 ASN A O 1
ATOM 734 N N . MET A 1 96 ? -11.945 -7.279 -18.645 1.00 93.62 96 MET A N 1
ATOM 735 C CA . MET A 1 96 ? -10.535 -7.532 -18.943 1.00 93.62 96 MET A CA 1
ATOM 736 C C . MET A 1 96 ? -10.156 -9.007 -18.779 1.00 93.62 96 MET A C 1
ATOM 738 O O . MET A 1 96 ? -9.451 -9.565 -19.623 1.00 93.62 96 MET A O 1
ATOM 742 N N . ALA A 1 97 ? -10.630 -9.659 -17.717 1.00 94.44 97 ALA A N 1
ATOM 743 C CA . ALA A 1 97 ? -10.369 -11.073 -17.476 1.00 94.44 97 ALA A CA 1
ATOM 744 C C . ALA A 1 97 ? -10.994 -11.973 -18.554 1.00 94.44 97 ALA A C 1
ATOM 746 O O . ALA A 1 97 ? -10.353 -12.941 -18.967 1.00 94.44 97 ALA A O 1
ATOM 747 N N . ASP A 1 98 ? -12.191 -11.627 -19.036 1.00 94.69 98 ASP A N 1
ATOM 748 C CA . ASP A 1 98 ? -12.879 -12.331 -20.125 1.00 94.69 98 ASP A CA 1
ATOM 749 C C . ASP A 1 98 ? -12.226 -12.065 -21.494 1.00 94.69 98 ASP A C 1
ATOM 751 O O . ASP A 1 98 ? -12.079 -12.975 -22.308 1.00 94.69 98 ASP A O 1
ATOM 755 N N . ALA A 1 99 ? -11.815 -10.821 -21.759 1.00 93.69 99 ALA A N 1
ATOM 756 C CA . ALA A 1 99 ? -11.272 -10.418 -23.055 1.00 93.69 99 ALA A CA 1
ATOM 757 C C . ALA A 1 99 ? -9.809 -10.833 -23.261 1.00 93.69 99 ALA A C 1
ATOM 759 O O . ALA A 1 99 ? -9.398 -11.084 -24.398 1.00 93.69 99 ALA A O 1
ATOM 760 N N . TYR A 1 100 ? -9.002 -10.852 -22.200 1.00 93.25 100 TYR A N 1
ATOM 761 C CA . TYR A 1 100 ? -7.554 -11.056 -22.303 1.00 93.25 100 TYR A CA 1
ATOM 762 C C . TYR A 1 100 ? -7.056 -12.288 -21.561 1.00 93.25 100 TYR A C 1
ATOM 764 O O . TYR A 1 100 ? -6.100 -12.907 -22.027 1.00 93.25 100 TYR A O 1
ATOM 772 N N . GLY A 1 101 ? -7.668 -12.620 -20.424 1.00 93.44 101 GLY A N 1
ATOM 773 C CA . GLY A 1 101 ? -7.199 -13.655 -19.510 1.00 93.44 101 GLY A CA 1
ATOM 774 C C . GLY A 1 101 ? -7.961 -14.975 -19.607 1.00 93.44 101 GLY A C 1
ATOM 775 O O . GLY A 1 101 ? -8.525 -15.344 -20.634 1.00 93.44 101 GLY A O 1
ATOM 776 N N . GLY A 1 102 ? -7.948 -15.717 -18.501 1.00 92.31 102 GLY A N 1
ATOM 777 C CA . GLY A 1 102 ? -8.619 -17.011 -18.373 1.00 92.31 102 GLY A CA 1
ATOM 778 C C . GLY A 1 102 ? -10.097 -16.961 -17.967 1.00 92.31 102 GLY A C 1
ATOM 779 O O . GLY A 1 102 ? -10.627 -18.016 -17.626 1.00 92.31 102 GLY A O 1
ATOM 780 N N . GLY A 1 103 ? -10.740 -15.786 -17.934 1.00 93.62 103 GLY A N 1
ATOM 781 C CA . GLY A 1 103 ? -12.119 -15.625 -17.441 1.00 93.62 103 GLY A CA 1
ATOM 782 C C . GLY A 1 103 ? -12.270 -15.696 -15.913 1.00 93.62 103 GLY A C 1
ATOM 783 O O . GLY A 1 103 ? -13.355 -15.963 -15.398 1.00 93.62 103 GLY A O 1
ATOM 784 N N . TYR A 1 104 ? -11.178 -15.502 -15.168 1.00 92.88 104 TYR A N 1
ATOM 785 C CA . TYR A 1 104 ? -11.166 -15.413 -13.706 1.00 92.88 104 TYR A CA 1
ATOM 786 C C . TYR A 1 104 ? -10.126 -14.395 -13.235 1.00 92.88 104 TYR A C 1
ATOM 788 O O . TYR A 1 104 ? -9.236 -13.994 -13.989 1.00 92.88 104 TYR A O 1
ATOM 796 N N . ILE A 1 105 ? -10.261 -13.978 -11.978 1.00 94.38 105 ILE A N 1
ATOM 797 C CA . ILE A 1 105 ? -9.401 -12.993 -11.324 1.00 94.38 105 ILE A CA 1
ATOM 798 C C . ILE A 1 105 ? -8.957 -13.588 -9.996 1.00 94.38 105 ILE A C 1
ATOM 800 O O . ILE A 1 105 ? -9.795 -14.036 -9.215 1.00 94.38 105 ILE A O 1
ATOM 804 N N . ASP A 1 106 ? -7.654 -13.556 -9.733 1.00 93.69 106 ASP A N 1
ATOM 805 C CA . ASP A 1 106 ? -7.112 -13.991 -8.450 1.00 93.69 106 ASP A CA 1
ATOM 806 C C . ASP A 1 106 ? -7.009 -12.804 -7.494 1.00 93.69 106 ASP A C 1
ATOM 808 O O . ASP A 1 106 ? -6.407 -11.774 -7.821 1.00 93.69 106 ASP A O 1
ATOM 812 N N . VAL A 1 107 ? -7.537 -12.969 -6.283 1.00 93.00 107 VAL A N 1
ATOM 813 C CA . VAL A 1 107 ? -7.284 -12.049 -5.171 1.00 93.00 107 VAL A CA 1
ATOM 814 C C . VAL A 1 107 ? -5.997 -12.466 -4.469 1.00 93.00 107 VAL A C 1
ATOM 816 O O . VAL A 1 107 ? -5.756 -13.635 -4.183 1.00 93.00 107 VAL A O 1
ATOM 819 N N . THR A 1 108 ? -5.134 -11.497 -4.195 1.00 90.75 108 THR A N 1
ATOM 820 C CA . THR A 1 108 ? -3.820 -11.731 -3.590 1.00 90.75 108 THR A CA 1
ATOM 821 C C . THR A 1 108 ? -3.828 -11.456 -2.090 1.00 90.75 108 THR A C 1
ATOM 823 O O . THR A 1 108 ? -4.637 -10.686 -1.577 1.00 90.75 108 THR A O 1
ATOM 826 N N . ASN A 1 109 ? -2.817 -11.971 -1.390 1.00 87.94 109 ASN A N 1
ATOM 827 C CA . ASN A 1 109 ? -2.566 -11.718 0.034 1.00 87.94 109 ASN A CA 1
ATOM 828 C C . ASN A 1 109 ? -2.228 -10.253 0.401 1.00 87.94 109 ASN A C 1
ATOM 830 O O . ASN A 1 109 ? -1.856 -9.979 1.539 1.00 87.94 109 ASN A O 1
ATOM 834 N N . ARG A 1 110 ? -2.292 -9.320 -0.555 1.00 88.19 110 ARG A N 1
ATOM 835 C CA . ARG A 1 110 ? -2.050 -7.882 -0.361 1.00 88.19 110 ARG A CA 1
ATOM 836 C C . ARG A 1 110 ? -3.205 -7.027 -0.882 1.00 88.19 110 ARG A C 1
ATOM 838 O O . ARG A 1 110 ? -2.973 -5.915 -1.361 1.00 88.19 110 ARG A O 1
ATOM 845 N N . ALA A 1 111 ? -4.420 -7.578 -0.830 1.00 90.31 111 ALA A N 1
ATOM 846 C CA . ALA A 1 111 ? -5.652 -6.919 -1.262 1.00 90.31 111 ALA A CA 1
ATOM 847 C C . ALA A 1 111 ? -5.542 -6.337 -2.683 1.00 90.31 111 ALA A C 1
ATOM 849 O O . ALA A 1 111 ? -5.930 -5.204 -2.945 1.00 90.31 111 ALA A O 1
ATOM 850 N N . ASN A 1 112 ? -4.923 -7.104 -3.582 1.00 92.44 112 ASN A N 1
ATOM 851 C CA . ASN A 1 112 ? -4.743 -6.743 -4.987 1.00 92.44 112 ASN A CA 1
ATOM 852 C C . ASN A 1 112 ? -5.261 -7.859 -5.905 1.00 92.44 112 ASN A C 1
ATOM 854 O O . ASN A 1 112 ? -5.374 -8.999 -5.452 1.00 92.44 112 ASN A O 1
ATOM 858 N N . LEU A 1 113 ? -5.518 -7.549 -7.172 1.00 94.44 113 LEU A N 1
ATOM 859 C CA . LEU A 1 113 ? -6.093 -8.413 -8.192 1.00 94.44 113 LEU A CA 1
ATOM 860 C C . LEU A 1 113 ? -5.076 -8.773 -9.285 1.00 94.44 113 LEU A C 1
ATOM 862 O O . LEU A 1 113 ? -4.244 -7.955 -9.694 1.00 94.44 113 LEU A O 1
ATOM 866 N N . GLN A 1 114 ? -5.145 -10.016 -9.763 1.00 93.88 114 GLN A N 1
ATOM 867 C CA . GLN A 1 114 ? -4.327 -10.522 -10.867 1.00 93.88 114 GLN A CA 1
ATOM 868 C C . GLN A 1 114 ? -5.199 -11.131 -11.961 1.00 93.88 114 GLN A C 1
ATOM 870 O O . GLN A 1 114 ? -6.128 -11.886 -11.679 1.00 93.88 114 GLN A O 1
ATOM 875 N N . ILE A 1 115 ? -4.836 -10.845 -13.210 1.00 94.00 115 ILE A N 1
ATOM 876 C CA . ILE A 1 115 ? -5.366 -11.518 -14.394 1.00 94.00 115 ILE A CA 1
ATOM 877 C C . ILE A 1 115 ? -4.253 -12.402 -14.953 1.00 94.00 115 ILE A C 1
ATOM 879 O O . ILE A 1 115 ? -3.136 -11.939 -15.201 1.00 94.00 115 ILE A O 1
ATOM 883 N N . ARG A 1 116 ? -4.562 -13.686 -15.133 1.00 93.19 116 ARG A N 1
ATOM 884 C CA . ARG A 1 116 ? -3.641 -14.712 -15.639 1.00 93.19 116 ARG A CA 1
ATOM 885 C C . ARG A 1 116 ? -4.084 -15.248 -16.989 1.00 93.19 116 ARG A C 1
ATOM 887 O O . ARG A 1 116 ? -5.187 -14.955 -17.451 1.00 93.19 116 ARG A O 1
ATOM 894 N N . LYS A 1 117 ? -3.232 -16.088 -17.585 1.00 92.94 117 LYS A N 1
ATOM 895 C CA . LYS A 1 117 ? -3.453 -16.716 -18.896 1.00 92.94 117 LYS A CA 1
ATOM 896 C C . LYS A 1 117 ? -3.636 -15.694 -20.011 1.00 92.94 117 LYS A C 1
ATOM 898 O O . LYS A 1 117 ? -4.355 -15.953 -20.973 1.00 92.94 117 LYS A O 1
ATOM 903 N N . ILE A 1 118 ? -2.975 -14.543 -19.889 1.00 90.44 118 ILE A N 1
ATOM 904 C CA . ILE A 1 118 ? -3.025 -13.511 -20.915 1.00 90.44 118 ILE A CA 1
ATOM 905 C C . ILE A 1 118 ? -2.216 -13.993 -22.120 1.00 90.44 118 ILE A C 1
ATOM 907 O O . ILE A 1 118 ? -1.027 -14.300 -22.003 1.00 90.44 118 ILE A O 1
ATOM 911 N N . LYS A 1 119 ? -2.892 -14.124 -23.267 1.00 83.19 119 LYS A N 1
ATOM 912 C CA . LYS A 1 119 ? -2.315 -14.655 -24.521 1.00 83.19 119 LYS A CA 1
ATOM 913 C C . LYS A 1 119 ? -2.016 -13.582 -25.561 1.00 83.19 119 LYS A C 1
ATOM 915 O O . LYS A 1 119 ? -1.268 -13.837 -26.499 1.00 83.19 119 LYS A O 1
ATOM 920 N N . ARG A 1 120 ? -2.621 -12.405 -25.415 1.00 85.94 120 ARG A N 1
ATOM 921 C CA . ARG A 1 120 ? -2.444 -11.251 -26.298 1.00 85.94 120 ARG A CA 1
ATOM 922 C C . ARG A 1 120 ? -2.171 -10.012 -25.463 1.00 85.94 120 ARG A C 1
ATOM 924 O O . ARG A 1 120 ? -2.612 -9.941 -24.319 1.00 85.94 120 ARG A O 1
ATOM 931 N N . GLU A 1 121 ? -1.460 -9.058 -26.042 1.00 85.12 121 GLU A N 1
ATOM 932 C CA . GLU A 1 121 ? -1.211 -7.768 -25.404 1.00 85.12 121 GLU A CA 1
ATOM 933 C C . GLU A 1 121 ? -2.537 -7.046 -25.115 1.00 85.12 121 GLU A C 1
ATOM 935 O O . GLU A 1 121 ? -3.482 -7.122 -25.908 1.00 85.12 121 GLU A O 1
ATOM 940 N N . ILE A 1 122 ? -2.613 -6.379 -23.963 1.00 89.50 122 ILE A N 1
ATOM 941 C CA . ILE A 1 122 ? -3.761 -5.547 -23.600 1.00 89.50 122 ILE A CA 1
ATOM 942 C C . ILE A 1 122 ? -3.773 -4.321 -24.517 1.00 89.50 122 ILE A C 1
ATOM 944 O O . ILE A 1 122 ? -2.733 -3.698 -24.733 1.00 89.50 122 ILE A O 1
ATOM 948 N N . SER A 1 123 ? -4.940 -3.970 -25.064 1.00 91.44 123 SER A N 1
ATOM 949 C CA . SER A 1 123 ? -5.050 -2.807 -25.945 1.00 91.44 123 SER A CA 1
ATOM 950 C C . SER A 1 123 ? -4.661 -1.511 -25.222 1.00 91.44 123 SER A C 1
ATOM 952 O O . SER A 1 123 ? -4.857 -1.359 -24.014 1.00 91.44 123 SER A O 1
ATOM 954 N N . ARG A 1 124 ? -4.128 -0.536 -25.967 1.00 90.75 124 ARG A N 1
ATOM 955 C CA . ARG A 1 124 ? -3.783 0.778 -25.396 1.00 90.75 124 ARG A CA 1
ATOM 956 C C . ARG A 1 124 ? -5.003 1.502 -24.836 1.00 90.75 124 ARG A C 1
ATOM 958 O O . ARG A 1 124 ? -4.877 2.166 -23.814 1.00 90.75 124 ARG A O 1
ATOM 965 N N . ASP A 1 125 ? -6.156 1.344 -25.478 1.00 92.56 125 ASP A N 1
ATOM 966 C CA . ASP A 1 125 ? -7.406 1.959 -25.037 1.00 92.56 125 ASP A CA 1
ATOM 967 C C . ASP A 1 125 ? -7.857 1.370 -23.696 1.00 92.56 125 ASP A C 1
ATOM 969 O O . ASP A 1 125 ? -8.237 2.112 -22.794 1.00 92.56 125 ASP A O 1
ATOM 973 N N . ASP A 1 126 ? -7.719 0.056 -23.505 1.00 92.38 126 ASP A N 1
ATOM 974 C CA . ASP A 1 126 ? -8.040 -0.591 -22.229 1.00 92.38 126 ASP A CA 1
ATOM 975 C C . ASP A 1 126 ? -7.045 -0.228 -21.120 1.00 92.38 126 ASP A C 1
ATOM 977 O O . ASP A 1 126 ? -7.453 0.005 -19.981 1.00 92.38 126 ASP A O 1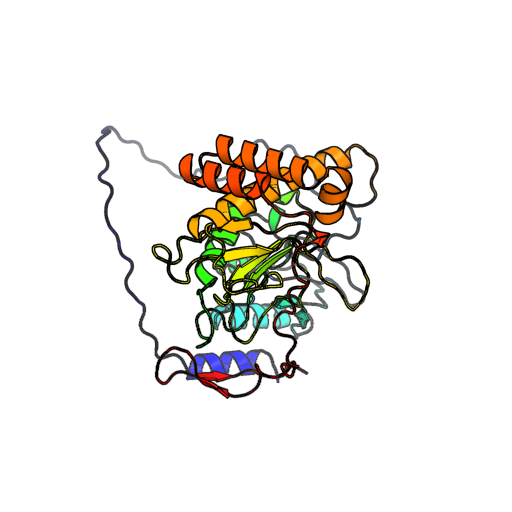
ATOM 981 N N . LEU A 1 127 ? -5.750 -0.110 -21.440 1.00 91.62 127 LEU A N 1
ATOM 982 C CA . LEU A 1 127 ? -4.753 0.413 -20.498 1.00 91.62 127 LEU A CA 1
ATOM 983 C C . LEU A 1 127 ? -5.072 1.856 -20.092 1.00 91.62 127 LEU A C 1
ATOM 985 O O . LEU A 1 127 ? -5.009 2.191 -18.910 1.00 91.62 127 LEU A O 1
ATOM 989 N N . HIS A 1 128 ? -5.465 2.699 -21.046 1.00 91.81 128 HIS A N 1
ATOM 990 C CA . HIS A 1 128 ? -5.879 4.071 -20.772 1.00 91.81 128 HIS A CA 1
ATOM 991 C C . HIS A 1 128 ? -7.155 4.117 -19.916 1.00 91.81 128 HIS A C 1
ATOM 993 O O . HIS A 1 128 ? -7.231 4.897 -18.970 1.00 91.81 128 HIS A O 1
ATOM 999 N N . ASN A 1 129 ? -8.128 3.238 -20.172 1.00 92.69 129 ASN A N 1
ATOM 1000 C CA . ASN A 1 129 ? -9.331 3.112 -19.345 1.00 92.69 129 ASN A CA 1
ATOM 1001 C C . ASN A 1 129 ? -9.003 2.669 -17.908 1.00 92.69 129 ASN A C 1
ATOM 1003 O O . ASN A 1 129 ? -9.617 3.141 -16.948 1.00 92.69 129 ASN A O 1
ATOM 1007 N N . LEU A 1 130 ? -8.007 1.796 -17.725 1.00 92.69 130 LEU A N 1
ATOM 1008 C CA . LEU A 1 130 ? -7.498 1.433 -16.399 1.00 92.69 130 LEU A CA 1
ATOM 1009 C C . LEU A 1 130 ? -6.837 2.632 -15.700 1.00 92.69 130 LEU A C 1
ATOM 1011 O O . LEU A 1 130 ? -7.070 2.842 -14.513 1.00 92.69 130 LEU A O 1
ATOM 1015 N N . GLN A 1 131 ? -6.069 3.453 -16.420 1.00 92.19 131 GLN A N 1
ATOM 1016 C CA . GLN A 1 131 ? -5.453 4.660 -15.853 1.00 92.19 131 GLN A CA 1
ATOM 1017 C C . GLN A 1 131 ? -6.498 5.699 -15.431 1.00 92.19 131 GLN A C 1
ATOM 1019 O O . GLN A 1 131 ? -6.453 6.194 -14.307 1.00 92.19 131 GLN A O 1
ATOM 1024 N N . THR A 1 132 ? -7.473 6.006 -16.291 1.00 91.94 132 THR A N 1
ATOM 1025 C CA . THR A 1 132 ? -8.514 7.008 -15.994 1.00 91.94 132 THR A CA 1
ATOM 1026 C C . THR A 1 132 ? -9.462 6.572 -14.879 1.00 91.94 132 THR A C 1
ATOM 1028 O O . THR A 1 132 ? -10.007 7.418 -14.174 1.00 91.94 132 THR A O 1
ATOM 1031 N N . SER A 1 133 ? -9.624 5.263 -14.671 1.00 92.00 133 SER A N 1
ATOM 1032 C CA . SER A 1 133 ? -10.388 4.699 -13.552 1.00 92.00 133 SER A CA 1
ATOM 1033 C C . SER A 1 133 ? -9.570 4.514 -12.268 1.00 92.00 133 SER A C 1
ATOM 1035 O O . SER A 1 133 ? -10.100 3.990 -11.287 1.00 92.00 133 SER A O 1
ATOM 1037 N N . GLY A 1 134 ? -8.298 4.934 -12.243 1.00 90.50 134 GLY A N 1
ATOM 1038 C CA . GLY A 1 134 ? -7.425 4.831 -11.068 1.00 90.50 134 GLY A CA 1
ATOM 1039 C C . GLY A 1 134 ? -6.960 3.405 -10.746 1.00 90.50 134 GLY A C 1
ATOM 1040 O O . GLY A 1 134 ? -6.535 3.139 -9.625 1.00 90.50 134 GLY A O 1
ATOM 1041 N N . MET A 1 135 ? -7.055 2.483 -11.710 1.00 92.44 135 MET A N 1
ATOM 1042 C CA . MET A 1 135 ? -6.657 1.075 -11.577 1.00 92.44 135 MET A CA 1
ATOM 1043 C C . MET A 1 135 ? -5.299 0.745 -12.213 1.00 92.44 135 MET A C 1
ATOM 1045 O O . MET A 1 135 ? -4.874 -0.413 -12.262 1.00 92.44 135 MET A O 1
ATOM 1049 N N . ALA A 1 136 ? -4.610 1.770 -12.698 1.00 91.50 136 ALA A N 1
ATOM 1050 C CA . ALA A 1 136 ? -3.242 1.726 -13.183 1.00 91.50 136 ALA A CA 1
ATOM 1051 C C . ALA A 1 136 ? -2.547 3.034 -12.810 1.00 91.50 136 ALA A C 1
ATOM 1053 O O . ALA A 1 136 ? -3.197 4.077 -12.708 1.00 91.50 136 ALA A O 1
ATOM 1054 N N . ALA A 1 137 ? -1.231 2.991 -12.616 1.00 86.56 137 ALA A N 1
ATOM 1055 C CA . ALA A 1 137 ? -0.486 4.211 -12.345 1.00 86.56 137 ALA A CA 1
ATOM 1056 C C . ALA A 1 137 ? -0.530 5.186 -13.536 1.00 86.56 137 ALA A C 1
ATOM 1058 O O . ALA A 1 137 ? -0.464 4.778 -14.701 1.00 86.56 137 ALA A O 1
ATOM 1059 N N . VAL A 1 138 ? -0.564 6.490 -13.245 1.00 85.81 138 VAL A N 1
ATOM 1060 C CA . VAL A 1 138 ? -0.466 7.536 -14.281 1.00 85.81 138 VAL A CA 1
ATOM 1061 C C . VAL A 1 138 ? 0.901 7.467 -14.958 1.00 85.81 138 VAL A C 1
ATOM 1063 O O . VAL A 1 138 ? 1.010 7.568 -16.179 1.00 85.81 138 VAL A O 1
ATOM 1066 N N . ASN A 1 139 ? 1.944 7.231 -14.163 1.00 84.69 139 ASN A N 1
ATOM 1067 C CA . ASN A 1 139 ? 3.287 6.958 -14.647 1.00 84.69 139 ASN A CA 1
ATOM 1068 C C . ASN A 1 139 ? 3.539 5.435 -14.669 1.00 84.69 139 ASN A C 1
ATOM 1070 O O . ASN A 1 139 ? 3.649 4.825 -13.604 1.00 84.69 139 ASN A O 1
ATOM 1074 N N . PRO A 1 140 ? 3.714 4.803 -15.845 1.00 85.88 140 PRO A N 1
ATOM 1075 C CA . PRO A 1 140 ? 4.006 3.370 -15.935 1.00 85.88 140 PRO A CA 1
ATOM 1076 C C . PRO A 1 140 ? 5.243 2.922 -15.142 1.00 85.88 140 PRO A C 1
ATOM 1078 O O . PRO A 1 140 ? 5.337 1.761 -14.749 1.00 85.88 140 PRO A O 1
ATOM 1081 N N . ALA A 1 141 ? 6.188 3.832 -14.878 1.00 84.81 141 ALA A N 1
ATOM 1082 C CA . ALA A 1 141 ? 7.421 3.529 -14.159 1.00 84.81 141 ALA A CA 1
ATOM 1083 C C . ALA A 1 141 ? 7.222 3.199 -12.672 1.00 84.81 141 ALA A C 1
ATOM 1085 O O . ALA A 1 141 ? 8.153 2.678 -12.076 1.00 84.81 141 ALA A O 1
ATOM 1086 N N . ILE A 1 142 ? 6.064 3.499 -12.069 1.00 86.94 142 ILE A N 1
ATOM 1087 C CA . ILE A 1 142 ? 5.748 3.181 -10.658 1.00 86.94 142 ILE A CA 1
ATOM 1088 C C . ILE A 1 142 ? 4.732 2.035 -10.518 1.00 86.94 142 ILE A C 1
ATOM 1090 O O . ILE A 1 142 ? 4.387 1.631 -9.406 1.00 86.94 142 ILE A O 1
ATOM 1094 N N . ASP A 1 143 ? 4.231 1.502 -11.631 1.00 86.75 143 ASP A N 1
ATOM 1095 C CA . ASP A 1 143 ? 3.154 0.507 -11.628 1.00 86.75 143 ASP A CA 1
ATOM 1096 C C . ASP A 1 143 ? 3.602 -0.854 -11.056 1.00 86.75 143 ASP A C 1
ATOM 1098 O O . ASP A 1 143 ? 2.812 -1.616 -10.500 1.00 86.75 143 ASP A O 1
ATOM 1102 N N . HIS A 1 144 ? 4.908 -1.133 -11.096 1.00 86.88 144 HIS A N 1
ATOM 1103 C CA . HIS A 1 144 ? 5.541 -2.316 -10.501 1.00 86.88 144 HIS A CA 1
ATOM 1104 C C . HIS A 1 144 ? 5.574 -2.297 -8.965 1.00 86.88 144 HIS A C 1
ATOM 1106 O O . HIS A 1 144 ? 5.862 -3.335 -8.351 1.00 86.88 144 HIS A O 1
ATOM 1112 N N . LEU A 1 145 ? 5.339 -1.142 -8.330 1.00 89.44 145 LEU A N 1
ATOM 1113 C CA . LEU A 1 145 ? 5.341 -1.015 -6.874 1.00 89.44 145 LEU A CA 1
ATOM 1114 C C . LEU A 1 145 ? 4.218 -1.850 -6.257 1.00 89.44 145 LEU A C 1
ATOM 1116 O O . LEU A 1 145 ? 3.152 -2.051 -6.841 1.00 89.44 145 LEU A O 1
ATOM 1120 N N . ARG A 1 146 ? 4.450 -2.368 -5.044 1.00 90.06 146 ARG A N 1
ATOM 1121 C CA . ARG A 1 146 ? 3.423 -3.165 -4.368 1.00 90.06 146 ARG A CA 1
ATOM 1122 C C . ARG A 1 146 ? 2.180 -2.335 -4.090 1.00 90.06 146 ARG A C 1
ATOM 1124 O O . ARG A 1 146 ? 2.252 -1.134 -3.853 1.00 90.06 146 ARG A O 1
ATOM 1131 N N . ASN A 1 147 ? 1.060 -3.048 -4.010 1.00 92.75 147 ASN A N 1
ATOM 1132 C CA . ASN A 1 147 ? -0.185 -2.455 -3.565 1.00 92.75 147 ASN A CA 1
ATOM 1133 C C . ASN A 1 147 ? -0.056 -1.877 -2.153 1.00 92.75 147 ASN A C 1
ATOM 1135 O O . ASN A 1 147 ? 0.595 -2.486 -1.283 1.00 92.75 147 ASN A O 1
ATOM 1139 N N . ILE A 1 148 ? -0.723 -0.742 -1.961 1.00 94.00 148 ILE A N 1
ATOM 1140 C CA . ILE A 1 148 ? -0.918 -0.107 -0.664 1.00 94.00 148 ILE A CA 1
ATOM 1141 C C . ILE A 1 148 ? -1.906 -0.973 0.109 1.00 94.00 148 ILE A C 1
ATOM 1143 O O . ILE A 1 148 ? -3.027 -1.191 -0.347 1.00 94.00 148 ILE A O 1
ATOM 1147 N N . MET A 1 149 ? -1.466 -1.518 1.240 1.00 91.94 149 MET A N 1
ATOM 1148 C CA . MET A 1 149 ? -2.325 -2.336 2.089 1.00 91.94 149 MET A CA 1
ATOM 1149 C C . MET A 1 149 ? -3.116 -1.469 3.051 1.00 91.94 149 MET A C 1
ATOM 1151 O O . MET A 1 149 ? -2.585 -0.499 3.589 1.00 91.94 149 MET A O 1
ATOM 1155 N N . THR A 1 150 ? -4.357 -1.859 3.317 1.00 92.25 150 THR A N 1
ATOM 1156 C CA . THR A 1 150 ? -5.215 -1.157 4.267 1.00 92.25 150 THR A CA 1
ATOM 1157 C C . THR A 1 150 ? -6.113 -2.134 5.002 1.00 92.25 150 THR A C 1
ATOM 1159 O O . THR A 1 150 ? -6.468 -3.175 4.446 1.00 92.25 150 THR A O 1
ATOM 1162 N N . SER A 1 151 ? -6.472 -1.809 6.244 1.00 88.50 151 SER A N 1
ATOM 1163 C CA . SER A 1 151 ? -7.587 -2.448 6.949 1.00 88.50 151 SER A CA 1
ATOM 1164 C C . SER A 1 151 ? -8.840 -2.452 6.055 1.00 88.50 151 SER A C 1
ATOM 1166 O O . SER A 1 151 ? -9.280 -1.383 5.626 1.00 88.50 151 SER A O 1
ATOM 1168 N N . PRO A 1 152 ? -9.426 -3.622 5.738 1.00 91.12 152 PRO A N 1
ATOM 1169 C CA . PRO A 1 152 ? -10.506 -3.730 4.749 1.00 91.12 152 PRO A CA 1
ATOM 1170 C C . PRO A 1 152 ? -11.805 -3.046 5.199 1.00 91.12 152 PRO A C 1
ATOM 1172 O O . PRO A 1 152 ? -12.671 -2.766 4.377 1.00 91.12 152 PRO A O 1
ATOM 1175 N N . THR A 1 153 ? -11.937 -2.766 6.496 1.00 92.38 153 THR A N 1
ATOM 1176 C CA . THR A 1 153 ? -13.074 -2.071 7.108 1.00 92.38 153 THR A CA 1
ATOM 1177 C C . THR A 1 153 ? -12.813 -0.576 7.337 1.00 92.38 153 THR A C 1
ATOM 1179 O O . THR A 1 153 ? -13.587 0.078 8.036 1.00 92.38 153 THR A O 1
ATOM 1182 N N . ALA A 1 154 ? -11.752 -0.010 6.746 1.00 91.44 154 ALA A N 1
ATOM 1183 C CA . ALA A 1 154 ? -11.444 1.414 6.865 1.00 91.44 154 ALA A CA 1
ATOM 1184 C C . ALA A 1 154 ? -12.616 2.296 6.390 1.00 91.44 154 ALA A C 1
ATOM 1186 O O . ALA A 1 154 ? -13.159 2.123 5.296 1.00 91.44 154 ALA A O 1
ATOM 1187 N N . GLY A 1 155 ? -13.002 3.258 7.220 1.00 91.56 155 GLY A N 1
ATOM 1188 C CA . GLY A 1 155 ? -14.115 4.174 7.014 1.00 91.56 155 GLY A CA 1
ATOM 1189 C C . GLY A 1 155 ? -15.480 3.650 7.457 1.00 91.56 155 GLY A C 1
ATOM 1190 O O . GLY A 1 155 ? -16.442 4.425 7.446 1.00 91.56 155 GLY A O 1
ATOM 1191 N N . ILE A 1 156 ? -15.597 2.368 7.814 1.00 94.75 156 ILE A N 1
ATOM 1192 C CA . ILE A 1 156 ? -16.878 1.728 8.155 1.00 94.75 156 ILE A CA 1
ATOM 1193 C C . ILE A 1 156 ? -16.851 0.975 9.485 1.00 94.75 156 ILE A C 1
ATOM 1195 O O . ILE A 1 156 ? -17.911 0.727 10.051 1.00 94.75 156 ILE A O 1
ATOM 1199 N N . ASP A 1 157 ? -15.680 0.618 10.008 1.00 90.56 157 ASP A N 1
ATOM 1200 C CA . ASP A 1 157 ? -15.554 -0.094 11.278 1.00 90.56 157 ASP A CA 1
ATOM 1201 C C . ASP A 1 157 ? -15.974 0.797 12.464 1.00 90.56 157 ASP A C 1
ATOM 1203 O O . ASP A 1 157 ? -15.406 1.873 12.641 1.00 90.56 157 ASP A O 1
ATOM 1207 N N . PRO A 1 158 ? -16.914 0.370 13.326 1.00 88.25 158 PRO A N 1
ATOM 1208 C CA . PRO A 1 158 ? -17.232 1.088 14.563 1.00 88.25 158 PRO A CA 1
ATOM 1209 C C . PRO A 1 158 ? -16.057 1.230 15.536 1.00 88.25 158 PRO A C 1
ATOM 1211 O O . PRO A 1 158 ? -16.098 2.097 16.402 1.00 88.25 158 PRO A O 1
ATOM 1214 N N . GLY A 1 159 ? -15.058 0.346 15.444 1.00 83.44 159 GLY A N 1
ATOM 1215 C CA . GLY A 1 159 ? -13.879 0.356 16.304 1.00 83.44 159 GLY A CA 1
ATOM 1216 C C . GLY A 1 159 ? -12.666 1.073 15.716 1.00 83.44 159 GLY A C 1
ATOM 1217 O O . GLY A 1 159 ? -11.638 1.096 16.382 1.00 83.44 159 GLY A O 1
ATOM 1218 N N . GLU A 1 160 ? -12.728 1.609 14.489 1.00 81.25 160 GLU A N 1
ATOM 1219 C CA . GLU A 1 160 ? -11.583 2.359 13.960 1.00 81.25 160 GLU A CA 1
ATOM 1220 C C . GLU A 1 160 ? -11.412 3.696 14.678 1.00 81.25 160 GLU A C 1
ATOM 1222 O O . GLU A 1 160 ? -12.374 4.383 15.022 1.00 81.25 160 GLU A O 1
ATOM 1227 N N . LEU A 1 161 ? -10.160 4.089 14.850 1.00 81.81 161 LEU A N 1
ATOM 1228 C CA . LEU A 1 161 ? -9.781 5.321 15.530 1.00 81.81 161 LEU A CA 1
ATOM 1229 C C . LEU A 1 161 ? -9.656 6.476 14.543 1.00 81.81 161 LEU A C 1
ATOM 1231 O O . LEU A 1 161 ? -9.973 7.621 14.857 1.00 81.81 161 LEU A O 1
ATOM 1235 N N . ILE A 1 162 ? -9.201 6.158 13.332 1.00 82.88 162 ILE A N 1
ATOM 1236 C CA . ILE A 1 162 ? -9.025 7.106 12.243 1.00 82.88 162 ILE A CA 1
ATOM 1237 C C . ILE A 1 162 ? -9.359 6.436 10.914 1.00 82.88 162 ILE A C 1
ATOM 1239 O O . ILE A 1 162 ? -8.930 5.318 10.626 1.00 82.88 162 ILE A O 1
ATOM 1243 N N . ASP A 1 163 ? -10.106 7.153 10.081 1.00 88.62 163 ASP A N 1
ATOM 1244 C CA . ASP A 1 163 ? -10.309 6.766 8.692 1.00 88.62 163 ASP A CA 1
ATOM 1245 C C . ASP A 1 163 ? -9.024 7.046 7.903 1.00 88.62 163 ASP A C 1
ATOM 1247 O O . ASP A 1 163 ? -8.662 8.197 7.660 1.00 88.62 163 ASP A O 1
ATOM 1251 N N . VAL A 1 164 ? -8.320 5.983 7.518 1.00 88.75 164 VAL A N 1
ATOM 1252 C CA . VAL A 1 164 ? -7.041 6.066 6.797 1.00 88.75 164 VAL A CA 1
ATOM 1253 C C . VAL A 1 164 ? -7.200 6.208 5.281 1.00 88.75 164 VAL A C 1
ATOM 1255 O O . VAL A 1 164 ? -6.199 6.355 4.582 1.00 88.75 164 VAL A O 1
ATOM 1258 N N . ARG A 1 165 ? -8.427 6.190 4.739 1.00 92.69 165 ARG A N 1
ATOM 1259 C CA . ARG A 1 165 ? -8.653 6.287 3.286 1.00 92.69 165 ARG A CA 1
ATOM 1260 C C . ARG A 1 165 ? -8.096 7.568 2.653 1.00 92.69 165 ARG A C 1
ATOM 1262 O O . ARG A 1 165 ? -7.497 7.446 1.584 1.00 92.69 165 ARG A O 1
ATOM 1269 N N . PRO A 1 166 ? -8.203 8.757 3.283 1.00 92.38 166 PRO A N 1
ATOM 1270 C CA . PRO A 1 166 ? -7.547 9.962 2.777 1.00 92.38 166 PRO A CA 1
ATOM 1271 C C . PRO A 1 166 ? -6.025 9.801 2.675 1.00 92.38 166 PRO A C 1
ATOM 1273 O O . PRO A 1 166 ? -5.452 10.101 1.637 1.00 92.38 166 PRO A O 1
ATOM 1276 N N . LEU A 1 167 ? -5.377 9.194 3.679 1.00 91.94 167 LEU A N 1
ATOM 1277 C CA . LEU A 1 167 ? -3.925 8.967 3.659 1.00 91.94 167 LEU A CA 1
ATOM 1278 C C . LEU A 1 167 ? -3.485 8.018 2.531 1.00 91.94 167 LEU A C 1
ATOM 1280 O O . LEU A 1 167 ? -2.400 8.179 1.976 1.00 91.94 167 LEU A O 1
ATOM 1284 N N . ILE A 1 168 ? -4.316 7.038 2.162 1.00 93.38 168 ILE A N 1
ATOM 1285 C CA . ILE A 1 168 ? -4.052 6.165 1.005 1.00 93.38 168 ILE A CA 1
ATOM 1286 C C . ILE A 1 168 ? -4.067 6.980 -0.286 1.00 93.38 168 ILE A C 1
ATOM 1288 O O . ILE A 1 168 ? -3.183 6.806 -1.123 1.00 93.38 168 ILE A O 1
ATOM 1292 N N . GLN A 1 169 ? -5.072 7.846 -0.451 1.00 93.00 169 GLN A N 1
ATOM 1293 C CA . GLN A 1 169 ? -5.209 8.700 -1.632 1.00 93.00 169 GLN A CA 1
ATOM 1294 C C . GLN A 1 169 ? -4.054 9.696 -1.721 1.00 93.00 169 GLN A C 1
ATOM 1296 O O . GLN A 1 169 ? -3.445 9.818 -2.782 1.00 93.00 169 GLN A O 1
ATOM 1301 N N . ASP A 1 170 ? -3.690 10.322 -0.602 1.00 93.94 170 ASP A N 1
ATOM 1302 C CA . ASP A 1 170 ? -2.568 11.254 -0.538 1.00 93.94 170 ASP A CA 1
ATOM 1303 C C . ASP A 1 170 ? -1.242 10.554 -0.859 1.00 93.94 170 ASP A C 1
ATOM 1305 O O . ASP A 1 170 ? -0.407 11.096 -1.583 1.00 93.94 170 ASP A O 1
ATOM 1309 N N . TRP A 1 171 ? -1.042 9.322 -0.375 1.00 94.38 171 TRP A N 1
ATOM 1310 C CA . TRP A 1 171 ? 0.148 8.535 -0.701 1.00 94.38 171 TRP A CA 1
ATOM 1311 C C . TRP A 1 171 ? 0.189 8.119 -2.173 1.00 94.38 171 TRP A C 1
ATOM 1313 O O . TRP A 1 171 ? 1.235 8.214 -2.817 1.00 94.38 171 TRP A O 1
ATOM 1323 N N . GLU A 1 172 ? -0.943 7.689 -2.727 1.00 92.50 172 GLU A N 1
ATOM 1324 C CA . GLU A 1 172 ? -1.066 7.362 -4.146 1.00 92.50 172 GLU A CA 1
ATOM 1325 C C . GLU A 1 172 ? -0.759 8.585 -5.019 1.00 92.50 172 GLU A C 1
ATOM 1327 O O . GLU A 1 172 ? 0.040 8.501 -5.954 1.00 92.50 172 GLU A O 1
ATOM 1332 N N . GLN A 1 173 ? -1.336 9.742 -4.690 1.00 92.50 173 GLN A N 1
ATOM 1333 C CA . GLN A 1 173 ? -1.073 11.000 -5.380 1.00 92.50 173 GLN A CA 1
ATOM 1334 C C . GLN A 1 173 ? 0.397 11.413 -5.244 1.00 92.50 173 GLN A C 1
ATOM 1336 O O . GLN A 1 173 ? 1.014 11.819 -6.230 1.00 92.50 173 GLN A O 1
ATOM 1341 N N . TYR A 1 174 ? 0.978 11.269 -4.051 1.00 93.50 174 TYR A N 1
ATOM 1342 C CA . TYR A 1 174 ? 2.384 11.568 -3.808 1.00 93.50 174 TYR A CA 1
ATOM 1343 C C . TYR A 1 174 ? 3.299 10.723 -4.701 1.00 93.50 174 TYR A C 1
ATOM 1345 O O . TYR A 1 174 ? 4.129 11.290 -5.403 1.00 93.50 174 TYR A O 1
ATOM 1353 N N . ILE A 1 175 ? 3.129 9.394 -4.749 1.00 92.31 175 ILE A N 1
ATOM 1354 C CA . ILE A 1 175 ? 3.966 8.532 -5.603 1.00 92.31 175 ILE A CA 1
ATOM 1355 C C . ILE A 1 175 ? 3.789 8.892 -7.086 1.00 92.31 175 ILE A C 1
ATOM 1357 O O . ILE A 1 175 ? 4.781 8.983 -7.808 1.00 92.31 175 ILE A O 1
ATOM 1361 N N . ASN A 1 176 ? 2.554 9.120 -7.550 1.00 89.56 176 ASN A N 1
ATOM 1362 C CA . ASN A 1 176 ? 2.300 9.503 -8.945 1.00 89.56 176 ASN A CA 1
ATOM 1363 C C . ASN A 1 176 ? 3.007 10.816 -9.333 1.00 89.56 176 ASN A C 1
ATOM 1365 O O . ASN A 1 176 ? 3.437 10.960 -10.477 1.00 89.56 176 ASN A O 1
ATOM 1369 N N . ASN A 1 177 ? 3.180 11.734 -8.379 1.00 91.12 177 ASN A N 1
ATOM 1370 C CA . ASN A 1 177 ? 3.843 13.022 -8.581 1.00 91.12 177 ASN A CA 1
ATOM 1371 C C . ASN A 1 177 ? 5.373 12.984 -8.423 1.00 91.12 177 ASN A C 1
ATOM 1373 O O . ASN A 1 177 ? 6.012 14.015 -8.618 1.00 91.12 177 ASN A O 1
ATOM 1377 N N . GLN A 1 178 ? 5.964 11.833 -8.087 1.00 90.88 178 GLN A N 1
ATOM 1378 C CA . GLN A 1 178 ? 7.408 11.676 -7.870 1.00 90.88 178 GLN A CA 1
ATOM 1379 C C . GLN A 1 178 ? 7.978 10.594 -8.807 1.00 90.88 178 GLN A C 1
ATOM 1381 O O . GLN A 1 178 ? 8.144 9.437 -8.399 1.00 90.88 178 GLN A O 1
ATOM 1386 N N . PRO A 1 179 ? 8.261 10.918 -10.087 1.00 87.00 179 PRO A N 1
ATOM 1387 C CA . PRO A 1 179 ? 8.724 9.950 -11.083 1.00 87.00 179 PRO A CA 1
ATOM 1388 C C . PRO A 1 179 ? 9.983 9.174 -10.678 1.00 87.00 179 PRO A C 1
ATOM 1390 O O . PRO A 1 179 ? 10.137 8.015 -11.066 1.00 87.00 179 PRO A O 1
ATOM 1393 N N . GLU A 1 180 ? 10.867 9.777 -9.881 1.00 90.00 180 GLU A N 1
ATOM 1394 C CA . GLU A 1 180 ? 12.070 9.137 -9.344 1.00 90.00 180 GLU A CA 1
ATOM 1395 C C . GLU A 1 180 ? 11.757 7.903 -8.489 1.00 90.00 180 GLU A C 1
ATOM 1397 O O . GLU A 1 180 ? 12.537 6.948 -8.477 1.00 90.00 180 GLU A O 1
ATOM 1402 N N . LEU A 1 181 ? 10.590 7.860 -7.836 1.00 90.38 181 LEU A N 1
ATOM 1403 C CA . LEU A 1 181 ? 10.168 6.713 -7.033 1.00 90.38 181 LEU A CA 1
ATOM 1404 C C . LEU A 1 181 ? 9.850 5.481 -7.894 1.00 90.38 181 LEU A C 1
ATOM 1406 O O . LEU A 1 181 ? 9.765 4.374 -7.361 1.00 90.38 181 LEU A O 1
ATOM 1410 N N . GLY A 1 182 ? 9.776 5.623 -9.223 1.00 88.25 182 GLY A N 1
ATOM 1411 C CA . GLY A 1 182 ? 9.742 4.490 -10.152 1.00 88.25 182 GLY A CA 1
ATOM 1412 C C . GLY A 1 182 ? 10.984 3.597 -10.054 1.00 88.25 182 GLY A C 1
ATOM 1413 O O . GLY A 1 182 ? 10.940 2.396 -10.309 1.00 88.25 182 GLY A O 1
ATOM 1414 N N . GLU A 1 183 ? 12.101 4.135 -9.565 1.00 90.00 183 GLU A N 1
ATOM 1415 C CA . GLU A 1 183 ? 13.318 3.361 -9.331 1.00 90.00 183 GLU A CA 1
ATOM 1416 C C . GLU A 1 183 ? 13.359 2.658 -7.971 1.00 90.00 183 GLU A C 1
ATOM 1418 O O . GLU A 1 183 ? 14.346 1.983 -7.653 1.00 90.00 183 GLU A O 1
ATOM 1423 N N . LEU A 1 184 ? 12.293 2.715 -7.175 1.00 90.75 184 LEU A N 1
ATOM 1424 C CA . LEU A 1 184 ? 12.196 1.901 -5.970 1.00 90.75 184 LEU A CA 1
ATOM 1425 C C . LEU A 1 184 ? 12.222 0.401 -6.302 1.00 90.75 184 LEU A C 1
ATOM 1427 O O . LEU A 1 184 ? 12.002 -0.064 -7.429 1.00 90.75 184 LEU A O 1
ATOM 1431 N N . SER A 1 185 ? 12.528 -0.400 -5.285 1.00 88.25 185 SER A N 1
ATOM 1432 C CA . SER A 1 185 ? 12.328 -1.842 -5.368 1.00 88.25 185 SER A CA 1
ATOM 1433 C C . SER A 1 185 ? 10.845 -2.143 -5.549 1.00 88.25 185 SER A C 1
ATOM 1435 O O . SER A 1 185 ? 10.025 -1.706 -4.749 1.00 88.25 185 SER A O 1
ATOM 1437 N N . ALA A 1 186 ? 10.505 -2.996 -6.515 1.00 86.69 186 ALA A N 1
ATOM 1438 C CA . ALA A 1 186 ? 9.140 -3.495 -6.712 1.00 86.69 186 ALA A CA 1
ATOM 1439 C C . ALA A 1 186 ? 8.569 -4.212 -5.466 1.00 86.69 186 ALA A C 1
ATOM 1441 O O . ALA A 1 186 ? 7.376 -4.485 -5.354 1.00 86.69 186 ALA A O 1
ATOM 1442 N N . LYS A 1 187 ? 9.449 -4.571 -4.519 1.00 86.25 187 LYS A N 1
ATOM 1443 C CA . LYS A 1 187 ? 9.095 -5.183 -3.241 1.00 86.25 187 LYS A CA 1
ATOM 1444 C C . LYS A 1 187 ? 8.904 -4.169 -2.109 1.00 86.25 187 LYS A C 1
ATOM 1446 O O . LYS A 1 187 ? 8.586 -4.631 -1.020 1.00 86.25 187 LYS A O 1
ATOM 1451 N N . PHE A 1 188 ? 9.097 -2.872 -2.330 1.00 90.19 188 PHE A N 1
ATOM 1452 C CA . PHE A 1 188 ? 8.780 -1.835 -1.349 1.00 90.19 188 PHE A CA 1
ATOM 1453 C C . PHE A 1 188 ? 7.271 -1.824 -1.086 1.00 90.19 188 PHE A C 1
ATOM 1455 O O . PHE A 1 188 ? 6.481 -1.884 -2.027 1.00 90.19 188 PHE A O 1
ATOM 1462 N N . SER A 1 189 ? 6.873 -1.832 0.183 1.00 90.75 189 SER A N 1
ATOM 1463 C CA . SER A 1 189 ? 5.484 -2.004 0.606 1.00 90.75 189 SER A CA 1
ATOM 1464 C C . SER A 1 189 ? 5.112 -1.086 1.759 1.00 90.75 189 SER A C 1
ATOM 1466 O O . SER A 1 189 ? 5.831 -1.023 2.754 1.00 90.75 189 SER A O 1
ATOM 1468 N N . VAL A 1 190 ? 3.945 -0.454 1.632 1.00 91.88 190 VAL A N 1
ATOM 1469 C CA . VAL A 1 190 ? 3.354 0.426 2.643 1.00 91.88 190 VAL A CA 1
ATOM 1470 C C . VAL A 1 190 ? 1.985 -0.118 3.053 1.00 91.88 190 VAL A C 1
ATOM 1472 O O . VAL A 1 190 ? 1.218 -0.571 2.196 1.00 91.88 190 VAL A O 1
ATOM 1475 N N . GLY A 1 191 ? 1.700 -0.096 4.354 1.00 91.06 191 GLY A N 1
ATOM 1476 C CA . GLY A 1 191 ? 0.400 -0.421 4.935 1.00 91.06 191 GLY A CA 1
ATOM 1477 C C . GLY A 1 191 ? -0.167 0.733 5.764 1.00 91.06 191 GLY A C 1
ATOM 1478 O O . GLY A 1 191 ? 0.593 1.457 6.401 1.00 91.06 191 GLY A O 1
ATOM 1479 N N . PHE A 1 192 ? -1.489 0.872 5.776 1.00 90.06 192 PHE A N 1
ATOM 1480 C CA . PHE A 1 192 ? -2.240 1.818 6.600 1.00 90.06 192 PHE A CA 1
ATOM 1481 C C . PHE A 1 192 ? -3.282 1.071 7.436 1.00 90.06 192 PHE A C 1
ATOM 1483 O O . PHE A 1 192 ? -4.086 0.319 6.896 1.00 90.06 192 PHE A O 1
ATOM 1490 N N . ASP A 1 193 ? -3.296 1.282 8.742 1.00 85.94 193 ASP A N 1
ATOM 1491 C CA . ASP A 1 193 ? -4.227 0.639 9.661 1.00 85.94 193 ASP A CA 1
ATOM 1492 C C . ASP A 1 193 ? -4.860 1.682 10.582 1.00 85.94 193 ASP A C 1
ATOM 1494 O O . ASP A 1 193 ? -4.171 2.342 11.359 1.00 85.94 193 ASP A O 1
ATOM 1498 N N . GLY A 1 194 ? -6.181 1.829 10.490 1.00 83.06 194 GLY A N 1
ATOM 1499 C CA . GLY A 1 194 ? -6.959 2.759 11.311 1.00 83.06 194 GLY A CA 1
ATOM 1500 C C . GLY A 1 194 ? -7.193 2.294 12.749 1.00 83.06 194 GLY A C 1
ATOM 1501 O O . GLY A 1 194 ? -7.905 2.971 13.486 1.00 83.06 194 GLY A O 1
ATOM 1502 N N . GLY A 1 195 ? -6.637 1.145 13.152 1.00 77.94 195 GLY A N 1
ATOM 1503 C CA . GLY A 1 195 ? -6.807 0.576 14.492 1.00 77.94 195 GLY A CA 1
ATOM 1504 C C . GLY A 1 195 ? -8.195 -0.019 14.735 1.00 77.94 195 GLY A C 1
ATOM 1505 O O . GLY A 1 195 ? -8.625 -0.132 15.876 1.00 77.94 195 GLY A O 1
ATOM 1506 N N . GLY A 1 196 ? -8.897 -0.382 13.658 1.00 81.31 196 GLY A N 1
ATOM 1507 C CA . GLY A 1 196 ? -10.175 -1.085 13.725 1.00 81.31 196 GLY A CA 1
ATOM 1508 C C . GLY A 1 196 ? -10.034 -2.555 14.132 1.00 81.31 196 GLY A C 1
ATOM 1509 O O . GLY A 1 196 ? -8.943 -3.075 14.369 1.00 81.31 196 GLY A O 1
AT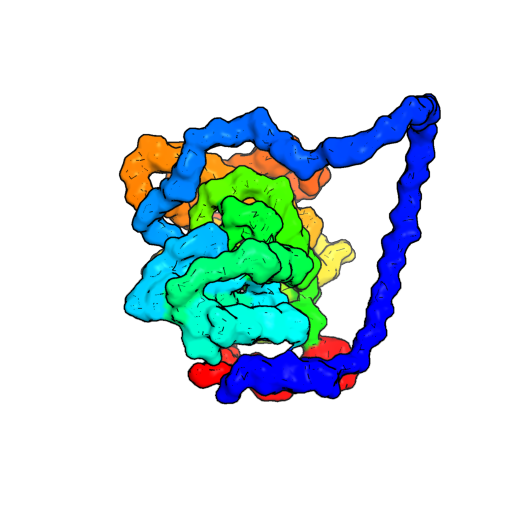OM 1510 N N . LYS A 1 197 ? -11.163 -3.265 14.153 1.00 82.56 197 LYS A N 1
ATOM 1511 C CA . LYS A 1 197 ? -11.249 -4.693 14.494 1.00 82.56 197 LYS A CA 1
ATOM 1512 C C . LYS A 1 197 ? -10.521 -5.578 13.485 1.00 82.56 197 LYS A C 1
ATOM 1514 O O . LYS A 1 197 ? -10.002 -6.630 13.854 1.00 82.56 197 LYS A O 1
ATOM 1519 N N . VAL A 1 198 ? -10.501 -5.181 12.209 1.00 85.81 198 VAL A N 1
ATOM 1520 C CA . VAL A 1 198 ? -9.843 -5.935 11.131 1.00 85.81 198 VAL A CA 1
ATOM 1521 C C . VAL A 1 198 ? -8.504 -5.289 10.793 1.00 85.81 198 VAL A C 1
ATOM 1523 O O . VAL A 1 198 ? -8.390 -4.492 9.865 1.00 85.81 198 VAL A O 1
ATOM 1526 N N . SER A 1 199 ? -7.488 -5.640 11.576 1.00 82.50 199 SER A N 1
ATOM 1527 C CA . SER A 1 199 ? -6.142 -5.077 11.463 1.00 82.50 199 SER A CA 1
ATOM 1528 C C . SER A 1 199 ? -5.297 -5.755 10.378 1.00 82.50 199 SER A C 1
ATOM 1530 O O . SER A 1 199 ? -5.387 -6.965 10.148 1.00 82.50 199 SER A O 1
ATOM 1532 N N . ILE A 1 200 ? -4.400 -4.977 9.762 1.00 80.56 200 ILE A N 1
ATOM 1533 C CA . ILE A 1 200 ? -3.350 -5.488 8.871 1.00 80.56 200 ILE A CA 1
ATOM 1534 C C . ILE A 1 200 ? -1.993 -5.671 9.567 1.00 80.56 200 ILE A C 1
ATOM 1536 O O . ILE A 1 200 ? -1.009 -5.975 8.894 1.00 80.56 200 ILE A O 1
ATOM 1540 N N . ALA A 1 201 ? -1.912 -5.521 10.892 1.00 72.31 201 ALA A N 1
ATOM 1541 C CA . ALA A 1 201 ? -0.659 -5.598 11.650 1.00 72.31 201 ALA A CA 1
ATOM 1542 C C . ALA A 1 201 ? 0.100 -6.925 11.464 1.00 72.31 201 ALA A C 1
ATOM 1544 O O . ALA A 1 201 ? 1.328 -6.959 11.514 1.00 72.31 201 ALA A O 1
ATOM 1545 N N . ASN A 1 202 ? -0.623 -8.014 11.187 1.00 69.19 202 ASN A N 1
ATOM 1546 C CA . ASN A 1 202 ? -0.045 -9.337 10.931 1.00 69.19 202 ASN A CA 1
ATOM 1547 C C . ASN A 1 202 ? 0.473 -9.517 9.491 1.00 69.19 202 ASN A C 1
ATOM 1549 O O . ASN A 1 202 ? 1.058 -10.553 9.166 1.00 69.19 202 ASN A O 1
ATOM 1553 N N . PHE A 1 203 ? 0.265 -8.533 8.610 1.00 75.31 203 PHE A N 1
ATOM 1554 C CA . PHE A 1 203 ? 0.739 -8.570 7.232 1.00 75.31 203 PHE A CA 1
ATOM 1555 C C . PHE A 1 203 ? 2.039 -7.770 7.085 1.00 75.31 203 PHE A C 1
ATOM 1557 O O . PHE A 1 203 ? 2.078 -6.573 7.374 1.00 75.31 203 PHE A O 1
ATOM 1564 N N . PRO A 1 204 ? 3.118 -8.390 6.578 1.00 73.94 204 PRO A N 1
ATOM 1565 C CA . PRO A 1 204 ? 4.408 -7.728 6.494 1.00 73.94 204 PRO A CA 1
ATOM 1566 C C . PRO A 1 204 ? 4.400 -6.621 5.433 1.00 73.94 204 PRO A C 1
ATOM 1568 O O . PRO A 1 204 ? 4.226 -6.877 4.235 1.00 73.94 204 PRO A O 1
ATOM 1571 N N . ASN A 1 205 ? 4.674 -5.400 5.880 1.00 81.75 205 ASN A N 1
ATOM 1572 C CA . ASN A 1 205 ? 4.998 -4.239 5.054 1.00 81.75 205 ASN A CA 1
ATOM 1573 C C . ASN A 1 205 ? 6.403 -3.742 5.419 1.00 81.75 205 ASN A C 1
ATOM 1575 O O . ASN A 1 205 ? 6.907 -4.076 6.487 1.00 81.75 205 ASN A O 1
ATOM 1579 N N . ASP A 1 206 ? 7.056 -2.988 4.530 1.00 84.44 206 ASP A N 1
ATOM 1580 C CA . ASP A 1 206 ? 8.318 -2.321 4.887 1.00 84.44 206 ASP A CA 1
ATOM 1581 C C . ASP A 1 206 ? 8.042 -1.134 5.832 1.00 84.44 206 ASP A C 1
ATOM 1583 O O . ASP A 1 206 ? 8.866 -0.813 6.683 1.00 84.44 206 ASP A O 1
ATOM 1587 N N . ILE A 1 207 ? 6.874 -0.495 5.691 1.00 86.62 207 ILE A N 1
ATOM 1588 C CA . ILE A 1 207 ? 6.400 0.603 6.541 1.00 86.62 207 ILE A CA 1
ATOM 1589 C C . ILE A 1 207 ? 4.905 0.395 6.802 1.00 86.62 207 ILE A C 1
ATOM 1591 O O . ILE A 1 207 ? 4.147 0.189 5.853 1.00 86.62 207 ILE A O 1
ATOM 1595 N N . SER A 1 208 ? 4.473 0.469 8.060 1.00 84.44 208 SER A N 1
ATOM 1596 C CA . SER A 1 208 ? 3.054 0.433 8.429 1.00 84.44 208 SER A CA 1
ATOM 1597 C C . SER A 1 208 ? 2.699 1.668 9.240 1.00 84.44 208 SER A C 1
ATOM 1599 O O . SER A 1 208 ? 3.275 1.884 10.295 1.00 84.44 208 SER A O 1
ATOM 1601 N N . LEU A 1 209 ? 1.730 2.455 8.790 1.00 85.69 209 LEU A N 1
ATOM 1602 C CA . LEU A 1 209 ? 1.138 3.554 9.549 1.00 85.69 209 LEU A CA 1
ATOM 1603 C C . LEU A 1 209 ? -0.086 3.011 10.286 1.00 85.69 209 LEU A C 1
ATOM 1605 O O . LEU A 1 209 ? -1.048 2.616 9.642 1.00 85.69 209 LEU A O 1
ATOM 1609 N N . THR A 1 210 ? -0.023 2.911 11.610 1.00 81.06 210 THR A N 1
ATOM 1610 C CA . THR A 1 210 ? -1.062 2.284 12.446 1.00 81.06 210 THR A CA 1
ATOM 1611 C C . THR A 1 210 ? -1.630 3.296 13.434 1.00 81.06 210 THR A C 1
ATOM 1613 O O . THR A 1 210 ? -0.897 4.157 13.910 1.00 81.06 210 THR A O 1
ATOM 1616 N N . ALA A 1 211 ? -2.913 3.211 13.768 1.00 76.62 211 ALA A N 1
ATOM 1617 C CA . ALA A 1 211 ? -3.510 4.029 14.818 1.00 76.62 211 ALA A CA 1
ATOM 1618 C C . ALA A 1 211 ? -3.550 3.284 16.178 1.00 76.62 211 ALA A C 1
ATOM 1620 O O . ALA A 1 211 ? -3.965 2.122 16.219 1.00 76.62 211 ALA A O 1
ATOM 1621 N N . PRO A 1 212 ? -3.109 3.913 17.286 1.00 67.19 212 PRO A N 1
ATOM 1622 C CA . PRO A 1 212 ? -3.214 3.401 18.652 1.00 67.19 212 PRO A CA 1
ATOM 1623 C C . PRO A 1 212 ? -4.592 3.421 19.244 1.00 67.19 212 PRO A C 1
ATOM 1625 O O . PRO A 1 212 ? -5.151 4.502 19.434 1.00 67.19 212 PRO A O 1
ATOM 1628 N N . ASP A 1 213 ? -5.021 2.275 19.773 1.00 57.47 213 ASP A N 1
ATOM 1629 C CA . ASP A 1 213 ? -5.917 2.347 20.914 1.00 57.47 213 ASP A CA 1
ATOM 1630 C C . ASP A 1 213 ? -5.139 2.999 22.065 1.00 57.47 213 ASP A C 1
ATOM 1632 O O . ASP A 1 213 ? -4.030 2.574 22.409 1.00 57.47 213 ASP A O 1
ATOM 1636 N N . ALA A 1 214 ? -5.683 4.085 22.609 1.00 44.25 214 ALA A N 1
ATOM 1637 C CA . ALA A 1 214 ? -5.015 4.994 23.532 1.00 44.25 214 ALA A CA 1
ATOM 1638 C C . ALA A 1 214 ? -4.830 4.397 24.940 1.00 44.25 214 ALA A C 1
ATOM 1640 O O . ALA A 1 214 ? -4.832 5.125 25.930 1.00 44.25 214 ALA A O 1
ATOM 1641 N N . THR A 1 215 ? -4.635 3.084 25.065 1.00 38.53 215 THR A N 1
ATOM 1642 C CA . THR A 1 215 ? -3.968 2.526 26.239 1.00 38.53 215 THR A CA 1
ATOM 1643 C C . THR A 1 215 ? -2.488 2.896 26.164 1.00 38.53 215 THR A C 1
ATOM 1645 O O . THR A 1 215 ? -1.788 2.404 25.273 1.00 38.53 215 THR A O 1
ATOM 1648 N N . PRO A 1 216 ? -1.979 3.748 27.076 1.00 36.66 216 PRO A N 1
ATOM 1649 C CA . PRO A 1 216 ? -0.556 4.016 27.139 1.00 36.66 216 PRO A CA 1
ATOM 1650 C C . PRO A 1 216 ? 0.157 2.679 27.299 1.00 36.66 216 PRO A C 1
ATOM 1652 O O . PRO A 1 216 ? -0.247 1.853 28.120 1.00 36.66 216 PRO A O 1
ATOM 1655 N N . LEU A 1 217 ? 1.205 2.469 26.506 1.00 38.19 217 LEU A N 1
ATOM 1656 C CA . LEU A 1 217 ? 2.135 1.363 26.673 1.00 38.19 217 LEU A CA 1
ATOM 1657 C C . LEU A 1 217 ? 2.602 1.366 28.135 1.00 38.19 217 LEU A C 1
ATOM 1659 O O . LEU A 1 217 ? 3.424 2.190 28.536 1.00 38.19 217 LEU A O 1
ATOM 1663 N N . LEU A 1 218 ? 2.021 0.478 28.945 1.00 34.03 218 LEU A N 1
ATOM 1664 C CA . LEU A 1 218 ? 2.422 0.235 30.322 1.00 34.03 218 LEU A CA 1
ATOM 1665 C C . LEU A 1 218 ? 3.804 -0.415 30.273 1.00 34.03 218 LEU A C 1
ATOM 1667 O O . LEU A 1 218 ? 3.943 -1.637 30.254 1.00 34.03 218 LEU A O 1
ATOM 1671 N N . VAL A 1 219 ? 4.840 0.418 30.224 1.00 35.78 219 VAL A N 1
ATOM 1672 C CA . VAL A 1 219 ? 6.174 0.025 30.666 1.00 35.78 219 VAL A CA 1
ATOM 1673 C C . VAL A 1 219 ? 6.017 -0.404 32.123 1.00 35.78 219 VAL A C 1
ATOM 1675 O O . VAL A 1 219 ? 5.401 0.306 32.917 1.00 35.78 219 VAL A O 1
ATOM 1678 N N . GLY A 1 220 ? 6.475 -1.614 32.439 1.00 30.48 220 GLY A N 1
ATOM 1679 C CA . GLY A 1 220 ? 6.248 -2.256 33.728 1.00 30.48 220 GLY A CA 1
ATOM 1680 C C . GLY A 1 220 ? 6.492 -1.329 34.923 1.00 30.48 220 GLY A C 1
ATOM 1681 O O . GLY A 1 220 ? 7.524 -0.673 35.015 1.00 30.48 220 GLY A O 1
ATOM 1682 N N . GLY A 1 221 ? 5.539 -1.336 35.858 1.00 27.62 221 GLY A N 1
ATOM 1683 C CA . GLY A 1 221 ? 5.687 -0.726 37.177 1.00 27.62 221 GLY A CA 1
ATOM 1684 C C . GLY A 1 221 ? 5.083 0.672 37.315 1.00 27.62 221 GLY A C 1
ATOM 1685 O O . GLY A 1 221 ? 5.776 1.678 37.227 1.00 27.62 221 GLY A O 1
ATOM 1686 N N . GLY A 1 222 ? 3.802 0.715 37.688 1.00 27.14 222 GLY A N 1
ATOM 1687 C CA . GLY A 1 222 ? 3.184 1.883 38.318 1.00 27.14 222 GLY A CA 1
ATOM 1688 C C . GLY A 1 222 ? 2.469 2.836 37.362 1.00 27.14 222 GLY A C 1
ATOM 1689 O O . GLY A 1 222 ? 2.954 3.182 36.291 1.00 27.14 222 GLY A O 1
ATOM 1690 N N . ARG A 1 223 ? 1.289 3.294 37.793 1.00 30.73 223 ARG A N 1
ATOM 1691 C CA . ARG A 1 223 ? 0.526 4.372 37.158 1.00 30.73 223 ARG A CA 1
ATOM 1692 C C . ARG A 1 223 ? 1.343 5.666 37.185 1.00 30.73 223 ARG A C 1
ATOM 1694 O O . ARG A 1 223 ? 1.225 6.457 38.116 1.00 30.73 223 ARG A O 1
ATOM 1701 N N . LYS A 1 224 ? 2.173 5.892 36.177 1.00 31.91 224 LYS A N 1
ATOM 1702 C CA . LYS A 1 224 ? 2.585 7.236 35.787 1.00 31.91 224 LYS A CA 1
ATOM 1703 C C . LYS A 1 224 ? 2.391 7.326 34.290 1.00 31.91 224 LYS A C 1
ATOM 1705 O O . LYS A 1 224 ? 3.072 6.638 33.537 1.00 31.91 224 LYS A O 1
ATOM 1710 N N . GLU A 1 225 ? 1.432 8.152 33.884 1.00 34.81 225 GLU A N 1
ATOM 1711 C CA . GLU A 1 225 ? 1.386 8.663 32.519 1.00 34.81 225 GLU A CA 1
ATOM 1712 C C . GLU A 1 225 ? 2.809 9.084 32.132 1.00 34.81 225 GLU A C 1
ATOM 1714 O O . GLU A 1 225 ? 3.475 9.775 32.921 1.00 34.81 225 GLU A 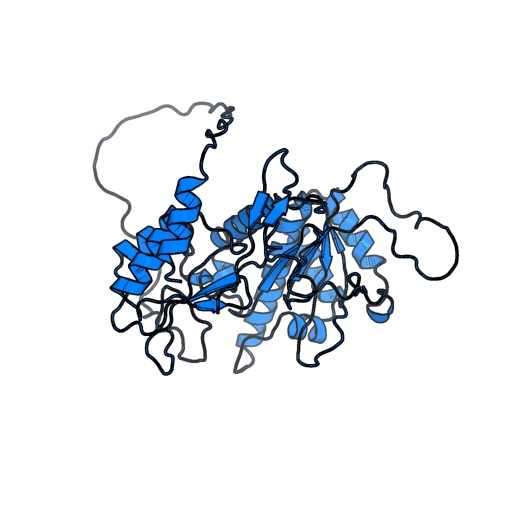O 1
ATOM 1719 N N . PRO A 1 226 ? 3.333 8.660 30.972 1.00 36.47 226 PRO A N 1
ATOM 1720 C CA . PRO A 1 226 ? 4.570 9.234 30.493 1.00 36.47 226 PRO A CA 1
ATOM 1721 C C . PRO A 1 226 ? 4.301 10.734 30.348 1.00 36.47 226 PRO A C 1
ATOM 1723 O O . PRO A 1 226 ? 3.441 11.137 29.569 1.00 36.47 226 PRO A O 1
ATOM 1726 N N . LYS A 1 227 ? 5.029 11.567 31.103 1.00 35.94 227 LYS A N 1
ATOM 1727 C CA . LYS A 1 227 ? 4.906 13.042 31.102 1.00 35.94 227 LYS A CA 1
ATOM 1728 C C . LYS A 1 227 ? 5.083 13.689 29.712 1.00 35.94 227 LYS A C 1
ATOM 1730 O O . LYS A 1 227 ? 4.985 14.902 29.586 1.00 35.94 227 LYS A O 1
ATOM 1735 N N . PHE A 1 228 ? 5.376 12.881 28.695 1.00 42.09 228 PHE A N 1
ATOM 1736 C CA . PHE A 1 228 ? 5.645 13.247 27.312 1.00 42.09 228 PHE A CA 1
ATOM 1737 C C . PHE A 1 228 ? 4.411 13.316 26.406 1.00 42.09 228 PHE A C 1
ATOM 1739 O O . PHE A 1 228 ? 4.558 13.674 25.242 1.00 42.09 228 PHE A O 1
ATOM 1746 N N . PHE A 1 229 ? 3.208 13.007 26.898 1.00 42.59 229 PHE A N 1
ATOM 1747 C CA . PHE A 1 229 ? 2.007 13.012 26.062 1.00 42.59 229 PHE A CA 1
ATOM 1748 C C . PHE A 1 229 ? 1.070 14.172 26.418 1.00 42.59 229 PHE A C 1
ATOM 1750 O O . PHE A 1 229 ? 0.448 14.147 27.479 1.00 42.59 229 PHE A O 1
ATOM 1757 N N . PRO A 1 230 ? 0.876 15.167 25.533 1.00 35.59 230 PRO A N 1
ATOM 1758 C CA . PRO A 1 230 ? -0.261 16.062 25.626 1.00 35.59 230 PRO A CA 1
ATOM 1759 C C . PRO A 1 230 ? -1.487 15.324 25.072 1.00 35.59 230 PRO A C 1
ATOM 1761 O O . PRO A 1 230 ? -1.962 15.604 23.973 1.00 35.59 230 PRO A O 1
ATOM 1764 N N . THR A 1 231 ? -2.040 14.391 25.849 1.00 40.94 231 THR A N 1
ATOM 1765 C CA . THR A 1 231 ? -3.366 13.796 25.586 1.00 40.94 231 THR A CA 1
ATOM 1766 C C . THR A 1 231 ? -4.488 14.847 25.570 1.00 40.94 231 THR A C 1
ATOM 1768 O O . THR A 1 231 ? -5.605 14.548 25.167 1.00 40.94 231 THR A O 1
ATOM 1771 N N . GLY A 1 232 ? -4.197 16.099 25.942 1.00 34.41 232 GLY A N 1
ATOM 1772 C CA . GLY A 1 232 ? -5.167 17.190 26.024 1.00 34.41 232 GLY A CA 1
ATOM 1773 C C . GLY A 1 232 ? -5.404 18.028 24.760 1.00 34.41 232 GLY A C 1
ATOM 1774 O O . GLY A 1 232 ? -6.289 18.876 24.806 1.00 34.41 232 GLY A O 1
ATOM 1775 N N . LYS A 1 233 ? -4.655 17.860 23.653 1.00 38.75 233 LYS A N 1
ATOM 1776 C CA . LYS A 1 233 ? -4.856 18.691 22.434 1.00 38.75 233 LYS A CA 1
ATOM 1777 C C . LYS A 1 233 ? -5.170 17.938 21.140 1.00 38.75 233 LYS A C 1
ATOM 1779 O O . LYS A 1 233 ? -5.834 18.505 20.281 1.00 38.75 233 LYS A O 1
ATOM 1784 N N . TRP A 1 234 ? -4.737 16.687 20.998 1.00 39.84 234 TRP A N 1
ATOM 1785 C CA . TRP A 1 234 ? -4.745 15.970 19.711 1.00 39.84 234 TRP A CA 1
ATOM 1786 C C . TRP A 1 234 ? -5.584 14.688 19.763 1.00 39.84 234 TRP A C 1
ATOM 1788 O O . TRP A 1 234 ? -5.110 13.623 19.370 1.00 39.84 234 TRP A O 1
ATOM 1798 N N . GLY A 1 235 ? -6.795 14.776 20.330 1.00 37.97 235 GLY A N 1
ATOM 1799 C CA . GLY A 1 235 ? -7.663 13.625 20.616 1.00 37.97 235 GLY A CA 1
ATOM 1800 C C . GLY A 1 235 ? -7.673 12.584 19.495 1.00 37.97 235 GLY A C 1
ATOM 1801 O O . GLY A 1 235 ? -7.859 12.958 18.351 1.00 37.97 235 GLY A O 1
ATOM 1802 N N . HIS A 1 236 ? -7.428 11.309 19.821 1.00 42.91 236 HIS A N 1
ATOM 1803 C CA . HIS A 1 236 ? -7.485 10.111 18.954 1.00 42.91 236 HIS A CA 1
ATOM 1804 C C . HIS A 1 236 ? -6.842 10.167 17.543 1.00 42.91 236 HIS A C 1
ATOM 1806 O O . HIS A 1 236 ? -6.928 9.192 16.808 1.00 42.91 236 HIS A O 1
ATOM 1812 N N . GLN A 1 237 ? -6.166 11.251 17.151 1.00 47.00 237 GLN A N 1
ATOM 1813 C CA . GLN A 1 237 ? -5.712 11.495 15.773 1.00 47.00 237 GLN A CA 1
ATOM 1814 C C . GLN A 1 237 ? -4.242 11.136 15.530 1.00 47.00 237 GLN A C 1
ATOM 1816 O O . GLN A 1 237 ? -3.717 11.394 14.450 1.00 47.00 237 GLN A O 1
ATOM 1821 N N . LEU A 1 238 ? -3.546 10.567 16.513 1.00 51.44 238 LEU A N 1
ATOM 1822 C CA . LEU A 1 238 ? -2.144 10.187 16.353 1.00 51.44 238 LEU A CA 1
ATOM 1823 C C . LEU A 1 238 ? -2.031 8.876 15.572 1.00 51.44 238 LEU A C 1
ATOM 1825 O O . LEU A 1 238 ? -2.761 7.928 15.830 1.00 51.44 238 LEU A O 1
ATOM 1829 N N . VAL A 1 239 ? -1.089 8.819 14.636 1.00 53.56 239 VAL A N 1
ATOM 1830 C CA . VAL A 1 239 ? -0.748 7.634 13.848 1.00 53.56 239 VAL A CA 1
ATOM 1831 C C . VAL A 1 239 ? 0.719 7.334 14.097 1.00 53.56 239 VAL A C 1
ATOM 1833 O O . VAL A 1 239 ? 1.573 8.202 13.951 1.00 53.56 239 VAL A O 1
ATOM 1836 N N . TYR A 1 240 ? 1.056 6.101 14.442 1.00 58.81 240 TYR A N 1
ATOM 1837 C CA . TYR A 1 240 ? 2.451 5.687 14.499 1.00 58.81 240 TYR A CA 1
ATOM 1838 C C . TYR A 1 240 ? 2.852 4.936 13.234 1.00 58.81 240 TYR A C 1
ATOM 1840 O O . TYR A 1 240 ? 2.287 3.881 12.931 1.00 58.81 240 TYR A O 1
ATOM 1848 N N . PRO A 1 241 ? 3.869 5.396 12.495 1.00 53.72 241 PRO A N 1
ATOM 1849 C CA . PRO A 1 241 ? 4.672 4.511 11.679 1.00 53.72 241 PRO A CA 1
ATOM 1850 C C . PRO A 1 241 ? 5.374 3.489 12.574 1.00 53.72 241 PRO A C 1
ATOM 1852 O O . PRO A 1 241 ? 6.290 3.800 13.339 1.00 53.72 241 PRO A O 1
ATOM 1855 N N . ILE A 1 242 ? 4.963 2.242 12.424 1.00 52.69 242 ILE A N 1
ATOM 1856 C CA . ILE A 1 242 ? 5.697 1.073 12.868 1.00 52.69 242 ILE A CA 1
ATOM 1857 C C . ILE A 1 242 ? 6.494 0.577 11.663 1.00 52.69 242 ILE A C 1
ATOM 1859 O O . ILE A 1 242 ? 5.946 0.143 10.644 1.00 52.69 242 ILE A O 1
ATOM 1863 N N . PHE A 1 243 ? 7.817 0.652 11.770 1.00 49.62 243 PHE A N 1
ATOM 1864 C CA . PHE A 1 243 ? 8.712 0.097 10.763 1.00 49.62 243 PHE A CA 1
ATOM 1865 C C . PHE A 1 243 ? 8.867 -1.400 11.021 1.00 49.62 243 PHE A C 1
ATOM 1867 O O . PHE A 1 243 ? 9.653 -1.814 11.874 1.00 49.62 243 PHE A O 1
ATOM 1874 N N . TYR A 1 244 ? 8.093 -2.217 10.307 1.00 42.12 244 TYR A N 1
ATOM 1875 C CA . TYR A 1 244 ? 8.225 -3.670 10.349 1.00 42.12 244 TYR A CA 1
ATOM 1876 C C . TYR A 1 244 ? 9.338 -4.154 9.424 1.00 42.12 244 TYR A C 1
ATOM 1878 O O . TYR A 1 244 ? 9.512 -3.681 8.303 1.00 42.12 244 TYR A O 1
ATOM 1886 N N . PHE A 1 245 ? 10.053 -5.188 9.865 1.00 43.62 245 PHE A N 1
ATOM 1887 C CA . PHE A 1 245 ? 11.169 -5.748 9.113 1.00 43.62 245 PHE A CA 1
ATOM 1888 C C . PHE A 1 245 ? 11.046 -7.264 8.949 1.00 43.62 245 PHE A C 1
ATOM 1890 O O . PHE A 1 245 ? 11.698 -8.046 9.639 1.00 43.62 245 PHE A O 1
ATOM 1897 N N . CYS A 1 246 ? 10.253 -7.711 7.973 1.00 32.38 246 CYS A N 1
ATOM 1898 C CA . CYS A 1 246 ? 10.157 -9.135 7.651 1.00 32.38 246 CYS A CA 1
ATOM 1899 C C . CYS A 1 246 ? 11.390 -9.648 6.885 1.00 32.38 246 CYS A C 1
ATOM 1901 O O . CYS A 1 246 ? 11.717 -9.158 5.802 1.00 32.38 246 CYS A O 1
ATOM 1903 N N . ALA A 1 247 ? 12.010 -10.697 7.427 1.00 28.30 247 ALA A N 1
ATOM 1904 C CA . ALA A 1 247 ? 12.582 -11.796 6.657 1.00 28.30 247 ALA A CA 1
ATOM 1905 C C . ALA A 1 247 ? 12.554 -13.064 7.528 1.00 28.30 247 ALA A C 1
ATOM 1907 O O . ALA A 1 247 ? 13.313 -13.175 8.486 1.00 28.30 247 ALA A O 1
ATOM 1908 N N . THR A 1 248 ? 11.636 -13.966 7.163 1.00 32.31 248 THR A N 1
ATOM 1909 C CA . THR A 1 248 ? 11.626 -15.420 7.419 1.00 32.31 248 THR A CA 1
ATOM 1910 C C . THR A 1 248 ? 11.769 -15.892 8.868 1.00 32.31 248 THR A C 1
ATOM 1912 O O . THR A 1 248 ? 12.866 -16.099 9.371 1.00 32.31 248 THR A O 1
ATOM 1915 N N . GLY A 1 249 ? 10.624 -16.169 9.487 1.00 29.70 249 GLY A N 1
ATOM 1916 C CA . GLY A 1 249 ? 10.484 -16.870 10.762 1.00 29.70 249 GLY A CA 1
ATOM 1917 C C . GLY A 1 249 ? 9.086 -16.588 11.292 1.00 29.70 249 GLY A C 1
ATOM 1918 O O . GLY A 1 249 ? 8.722 -15.430 11.443 1.00 29.70 249 GLY A O 1
ATOM 1919 N N . LYS A 1 250 ? 8.264 -17.620 11.464 1.00 38.53 250 LYS A N 1
ATOM 1920 C CA . LYS A 1 250 ? 6.801 -17.516 11.547 1.00 38.53 250 LYS A CA 1
ATOM 1921 C C . LYS A 1 250 ? 6.224 -16.735 12.741 1.00 38.53 250 LYS A C 1
ATOM 1923 O O . LYS A 1 250 ? 5.007 -16.646 12.781 1.00 38.53 250 LYS A O 1
ATOM 1928 N N . GLU A 1 251 ? 6.993 -16.192 13.693 1.00 37.53 251 GLU A N 1
ATOM 1929 C CA . GLU A 1 251 ? 6.386 -15.885 15.006 1.00 37.53 251 GLU A CA 1
ATOM 1930 C C . GLU A 1 251 ? 6.794 -14.602 15.749 1.00 37.53 251 GLU A C 1
ATOM 1932 O O . GLU A 1 251 ? 6.209 -14.370 16.795 1.00 37.53 251 GLU A O 1
ATOM 1937 N N . ASN A 1 252 ? 7.667 -13.704 15.264 1.00 41.88 252 ASN A N 1
ATOM 1938 C CA . ASN A 1 252 ? 7.927 -12.443 15.996 1.00 41.88 252 ASN A CA 1
ATOM 1939 C C . ASN A 1 252 ? 8.179 -11.238 15.072 1.00 41.88 252 ASN A C 1
ATOM 1941 O O . ASN A 1 252 ? 9.187 -11.175 14.368 1.00 41.88 252 ASN A O 1
ATOM 1945 N N . PHE A 1 253 ? 7.260 -10.265 15.098 1.00 51.69 253 PHE A N 1
ATOM 1946 C CA . PHE A 1 253 ? 7.390 -8.968 14.432 1.00 51.69 253 PHE A CA 1
ATOM 1947 C C . PHE A 1 253 ? 7.872 -7.918 15.440 1.00 51.69 253 PHE A C 1
ATOM 1949 O O . PHE A 1 253 ? 7.073 -7.406 16.220 1.00 51.69 253 PHE A O 1
ATOM 1956 N N . SER A 1 254 ? 9.159 -7.572 15.417 1.00 51.72 254 SER A N 1
ATOM 1957 C CA . SER A 1 254 ? 9.699 -6.494 16.258 1.00 51.72 254 SER A CA 1
ATOM 1958 C C . SER A 1 254 ? 10.112 -5.305 15.383 1.00 51.72 254 SER A C 1
ATOM 1960 O O . SER A 1 254 ? 10.877 -5.495 14.431 1.00 51.72 254 SER A O 1
ATOM 1962 N N . PRO A 1 255 ? 9.596 -4.091 15.643 1.00 56.69 255 PRO A N 1
ATOM 1963 C CA . PRO A 1 255 ? 10.029 -2.902 14.921 1.00 56.69 255 PRO A CA 1
ATOM 1964 C C . PRO A 1 255 ? 11.456 -2.497 15.311 1.00 56.69 255 PRO A C 1
ATOM 1966 O O . PRO A 1 255 ? 11.832 -2.617 16.474 1.00 56.69 255 PRO A O 1
ATOM 1969 N N . ASN A 1 256 ? 12.243 -1.966 14.362 1.00 56.62 256 ASN A N 1
ATOM 1970 C CA . ASN A 1 256 ? 13.541 -1.364 14.721 1.00 56.62 256 ASN A CA 1
ATOM 1971 C C . ASN A 1 256 ? 13.351 -0.019 15.445 1.00 56.62 256 ASN A C 1
ATOM 1973 O O . ASN A 1 256 ? 14.188 0.365 16.251 1.00 56.62 256 ASN A O 1
ATOM 1977 N N . PHE A 1 257 ? 12.276 0.711 15.137 1.00 68.38 257 PHE A N 1
ATOM 1978 C CA . PHE A 1 257 ? 11.865 1.931 15.831 1.00 68.38 257 PHE A CA 1
ATOM 1979 C C . PHE A 1 257 ? 10.410 2.278 15.467 1.00 68.38 257 PHE A C 1
ATOM 1981 O O . PHE A 1 257 ? 9.858 1.758 14.491 1.00 68.38 257 PHE A O 1
ATOM 1988 N N . SER A 1 258 ? 9.810 3.184 16.234 1.00 69.06 258 SER A N 1
ATOM 1989 C CA . SER A 1 258 ? 8.487 3.761 15.983 1.00 69.06 258 SER A CA 1
ATOM 1990 C C . SER A 1 258 ? 8.551 5.276 16.147 1.00 69.06 258 SER A C 1
ATOM 1992 O O . SER A 1 258 ? 9.165 5.752 17.102 1.00 69.06 258 SER A O 1
ATOM 1994 N N . LEU A 1 259 ? 7.905 6.021 15.251 1.00 75.62 259 LEU A N 1
ATOM 1995 C CA . LEU A 1 259 ? 7.675 7.461 15.424 1.00 75.62 259 LEU A CA 1
ATOM 1996 C C . LEU A 1 259 ? 6.190 7.695 15.685 1.00 75.62 259 LEU A C 1
ATOM 1998 O O . LEU A 1 259 ? 5.360 6.902 15.256 1.00 75.62 259 LEU A O 1
ATOM 2002 N N . TRP A 1 260 ? 5.863 8.781 16.368 1.00 75.19 260 TRP A N 1
ATOM 2003 C CA . TRP A 1 260 ? 4.510 9.293 16.522 1.00 75.19 260 TRP A CA 1
ATOM 2004 C C . TRP A 1 260 ? 4.321 10.426 15.532 1.00 75.19 260 TRP A C 1
ATOM 2006 O O . TRP A 1 260 ? 5.035 11.430 15.601 1.00 75.19 260 TRP A O 1
ATOM 2016 N N . LEU A 1 261 ? 3.379 10.245 14.615 1.00 79.62 261 LEU A N 1
ATOM 2017 C CA . LEU A 1 261 ? 3.052 11.207 13.580 1.00 79.62 261 LEU A CA 1
ATOM 2018 C C . LEU A 1 261 ? 1.613 11.692 13.746 1.00 79.62 261 LEU A C 1
ATOM 2020 O O . LEU A 1 261 ? 0.699 10.932 14.064 1.00 79.62 261 LEU A O 1
ATOM 2024 N N . THR A 1 262 ? 1.388 12.968 13.475 1.00 81.38 262 THR A N 1
ATOM 2025 C CA . THR A 1 262 ? 0.055 13.464 13.139 1.00 81.38 262 THR A CA 1
ATOM 2026 C C . THR A 1 262 ? -0.295 13.061 11.695 1.00 81.38 262 THR A C 1
ATOM 2028 O O . THR A 1 262 ? 0.600 12.724 10.907 1.00 81.38 262 THR A O 1
ATOM 2031 N N . PRO A 1 263 ? -1.577 13.095 11.284 1.00 82.94 263 PRO A N 1
ATOM 2032 C CA . PRO A 1 263 ? -1.971 12.712 9.926 1.00 82.94 263 PRO A CA 1
ATOM 2033 C C . PRO A 1 263 ? -1.263 13.550 8.850 1.00 82.94 263 PRO A C 1
ATOM 2035 O O . PRO A 1 263 ? -0.798 13.018 7.848 1.00 82.94 263 PRO A O 1
ATOM 2038 N N . GLU A 1 264 ? -1.068 14.844 9.112 1.00 83.94 264 GLU A N 1
ATOM 2039 C CA . GLU A 1 264 ? -0.322 15.765 8.241 1.00 83.94 264 GLU A CA 1
ATOM 2040 C C . GLU A 1 264 ? 1.175 15.421 8.107 1.00 83.94 264 GLU A C 1
ATOM 2042 O O . GLU A 1 264 ? 1.786 15.722 7.085 1.00 83.94 264 GLU A O 1
ATOM 2047 N N . GLN A 1 265 ? 1.780 14.763 9.104 1.00 87.25 265 GLN A N 1
ATOM 2048 C CA . GLN A 1 265 ? 3.183 14.338 9.058 1.00 87.25 265 GLN A CA 1
ATOM 2049 C C . GLN A 1 265 ? 3.375 13.022 8.294 1.00 87.25 265 GLN A C 1
ATOM 2051 O O . GLN A 1 265 ? 4.483 12.744 7.832 1.00 87.25 265 GLN A O 1
ATOM 2056 N N . CYS A 1 266 ? 2.321 12.217 8.132 1.00 89.19 266 CYS A N 1
ATOM 2057 C CA . CYS A 1 266 ? 2.418 10.864 7.586 1.00 89.19 266 CYS A CA 1
ATOM 2058 C C . CYS A 1 266 ? 3.029 10.834 6.179 1.00 89.19 266 CYS A C 1
ATOM 2060 O O . CYS A 1 266 ? 4.015 10.132 5.955 1.00 89.19 266 CYS A O 1
ATOM 2062 N N . ILE A 1 267 ? 2.478 11.606 5.238 1.00 92.69 267 ILE A N 1
ATOM 2063 C CA . ILE A 1 267 ? 2.910 11.581 3.832 1.00 92.69 267 ILE A CA 1
ATOM 2064 C C . ILE A 1 267 ? 4.292 12.215 3.627 1.00 92.69 267 ILE A C 1
ATOM 2066 O O . ILE A 1 267 ? 5.127 11.572 2.985 1.00 92.69 267 ILE A O 1
ATOM 2070 N N . PRO A 1 268 ? 4.614 13.391 4.206 1.00 93.44 268 PRO A N 1
ATOM 2071 C CA . PRO A 1 268 ? 5.964 13.950 4.128 1.00 93.44 268 PRO A CA 1
ATOM 2072 C C . PRO A 1 268 ? 7.052 13.012 4.662 1.00 93.44 268 PRO A C 1
ATOM 2074 O O . PRO A 1 268 ? 8.092 12.830 4.017 1.00 93.44 268 PRO A O 1
ATOM 2077 N N . VAL A 1 269 ? 6.817 12.391 5.825 1.00 91.81 269 VAL A N 1
ATOM 2078 C CA . VAL A 1 269 ? 7.772 11.457 6.440 1.00 91.81 269 VAL A CA 1
ATOM 2079 C C . VAL A 1 269 ? 7.908 10.202 5.585 1.00 91.81 269 VAL A C 1
ATOM 2081 O O . VAL A 1 269 ? 9.028 9.785 5.293 1.00 91.81 269 VAL A O 1
ATOM 2084 N N . LEU A 1 270 ? 6.793 9.627 5.130 1.00 92.75 270 LEU A N 1
ATOM 2085 C CA . LEU A 1 270 ? 6.786 8.439 4.279 1.00 92.75 270 LEU A CA 1
ATOM 2086 C C . LEU A 1 270 ? 7.515 8.674 2.947 1.00 92.75 270 LEU A C 1
ATOM 2088 O O . LEU A 1 270 ? 8.335 7.849 2.539 1.00 92.75 270 LEU A O 1
ATOM 2092 N N . GLY A 1 271 ? 7.266 9.816 2.307 1.00 94.12 271 GLY A N 1
ATOM 2093 C CA . GLY A 1 271 ? 7.960 10.240 1.095 1.00 94.12 271 GLY A CA 1
ATOM 2094 C C . GLY A 1 271 ? 9.465 10.392 1.307 1.00 94.12 271 GLY A C 1
ATOM 2095 O O . GLY A 1 271 ? 10.258 9.836 0.548 1.00 94.12 271 GLY A O 1
ATOM 2096 N N . SER A 1 272 ? 9.867 11.037 2.404 1.00 94.75 272 SER A N 1
ATOM 2097 C CA . SER A 1 272 ? 11.284 11.193 2.757 1.00 94.75 272 SER A CA 1
ATOM 2098 C C . SER A 1 272 ? 11.964 9.854 3.045 1.00 94.75 272 SER A C 1
ATOM 2100 O O . SER A 1 272 ? 13.079 9.619 2.585 1.00 94.75 272 SER A O 1
ATOM 2102 N N . VAL A 1 273 ? 11.292 8.925 3.735 1.00 93.31 273 VAL A N 1
ATOM 2103 C CA . VAL A 1 273 ? 11.799 7.556 3.930 1.00 93.31 273 VAL A CA 1
ATOM 2104 C C . VAL A 1 273 ? 11.995 6.846 2.591 1.00 93.31 273 VAL A C 1
ATOM 2106 O O . VAL A 1 273 ? 13.039 6.222 2.379 1.00 93.31 273 VAL A O 1
ATOM 2109 N N . ALA A 1 274 ? 11.012 6.930 1.691 1.00 94.50 274 ALA A N 1
ATOM 2110 C CA . ALA A 1 274 ? 11.097 6.317 0.371 1.00 94.50 274 ALA A CA 1
ATOM 2111 C C . ALA A 1 274 ? 12.267 6.895 -0.440 1.00 94.50 274 ALA A C 1
ATOM 2113 O O . ALA A 1 274 ? 13.006 6.135 -1.066 1.00 94.50 274 ALA A O 1
ATOM 2114 N N . GLN A 1 275 ? 12.494 8.208 -0.366 1.00 94.94 275 GLN A N 1
ATOM 2115 C CA . GLN A 1 275 ? 13.601 8.877 -1.046 1.00 94.94 275 GLN A CA 1
ATOM 2116 C C . GLN A 1 275 ? 14.968 8.492 -0.463 1.00 94.94 275 GLN A C 1
ATOM 2118 O O . GLN A 1 275 ? 15.859 8.109 -1.219 1.00 94.94 275 GLN A O 1
ATOM 2123 N N . VAL A 1 276 ? 15.134 8.478 0.867 1.00 94.44 276 VAL A N 1
ATOM 2124 C CA . VAL A 1 276 ? 16.382 8.001 1.497 1.00 94.44 276 VAL A CA 1
ATOM 2125 C C . VAL A 1 276 ? 16.666 6.549 1.112 1.00 94.44 276 VAL A C 1
ATOM 2127 O O . VAL A 1 276 ? 17.798 6.200 0.767 1.00 94.44 276 VAL A O 1
ATOM 2130 N N . TYR A 1 277 ? 15.645 5.690 1.144 1.00 93.88 277 TYR A N 1
ATOM 2131 C CA . TYR A 1 277 ? 15.774 4.301 0.717 1.00 93.88 277 TYR A CA 1
ATOM 2132 C C . TYR A 1 277 ? 16.191 4.195 -0.752 1.00 93.88 277 TYR A C 1
ATOM 2134 O O . TYR A 1 277 ? 17.114 3.440 -1.069 1.00 93.88 277 TYR A O 1
ATOM 2142 N N . LEU A 1 278 ? 15.558 4.973 -1.633 1.00 93.25 278 LEU A N 1
ATOM 2143 C CA . LEU A 1 278 ? 15.908 5.031 -3.044 1.00 93.25 278 LEU A CA 1
ATOM 2144 C C . LEU A 1 278 ? 17.384 5.398 -3.227 1.00 93.25 278 LEU A C 1
ATOM 2146 O O . LEU A 1 278 ? 18.098 4.655 -3.898 1.00 93.25 278 LEU A O 1
ATOM 2150 N N . GLU A 1 279 ? 17.860 6.462 -2.577 1.00 92.50 279 GLU A N 1
ATOM 2151 C CA . GLU A 1 279 ? 19.261 6.891 -2.650 1.00 92.50 279 GLU A CA 1
ATOM 2152 C C . GLU A 1 279 ? 20.229 5.757 -2.285 1.00 92.50 279 GLU A C 1
ATOM 2154 O O . GLU A 1 279 ? 21.149 5.460 -3.046 1.00 92.50 279 GLU A O 1
ATOM 2159 N N . TYR A 1 280 ? 19.995 5.050 -1.175 1.00 90.38 280 TYR A N 1
ATOM 2160 C CA . TYR A 1 280 ? 20.836 3.909 -0.796 1.00 90.38 280 TYR A CA 1
ATOM 2161 C C . TYR A 1 280 ? 20.750 2.747 -1.790 1.00 90.38 280 TYR A C 1
ATOM 2163 O O . TYR A 1 280 ? 21.760 2.100 -2.078 1.00 90.38 280 TYR A O 1
ATOM 2171 N N . THR A 1 281 ? 19.566 2.465 -2.341 1.00 87.62 281 THR A N 1
ATOM 2172 C CA . THR A 1 281 ? 19.431 1.396 -3.341 1.00 87.62 281 THR A CA 1
ATOM 2173 C C . THR A 1 281 ? 20.130 1.736 -4.653 1.00 87.62 281 THR A C 1
ATOM 2175 O O . THR A 1 281 ? 20.695 0.835 -5.272 1.00 87.62 281 THR A O 1
ATOM 2178 N N . LEU A 1 282 ? 20.136 3.005 -5.068 1.00 85.38 282 LEU A N 1
ATOM 2179 C CA . LEU A 1 282 ? 20.833 3.450 -6.272 1.00 85.38 282 LEU A CA 1
ATOM 2180 C C . LEU A 1 282 ? 22.349 3.349 -6.101 1.00 85.38 282 LEU A C 1
ATOM 2182 O O . LEU A 1 282 ? 22.994 2.765 -6.965 1.00 85.38 282 LEU A O 1
ATOM 2186 N N . LEU A 1 283 ? 22.888 3.774 -4.955 1.00 79.50 283 LEU A N 1
ATOM 2187 C CA . LEU A 1 283 ? 24.305 3.582 -4.621 1.00 79.50 283 LEU A CA 1
ATOM 2188 C C . LEU A 1 283 ? 24.688 2.092 -4.616 1.00 79.50 283 LEU A C 1
ATOM 2190 O O . LEU A 1 283 ? 25.740 1.707 -5.111 1.00 79.50 283 LEU A O 1
ATOM 2194 N N . SER A 1 284 ? 23.802 1.217 -4.128 1.00 68.19 284 SER A N 1
ATOM 2195 C CA . SER A 1 284 ? 24.062 -0.229 -4.119 1.00 68.19 284 SER A CA 1
ATOM 2196 C C . SER A 1 284 ? 24.029 -0.893 -5.504 1.00 68.19 284 SER A C 1
ATOM 2198 O O . SER A 1 284 ? 24.620 -1.960 -5.669 1.00 68.19 284 SER A O 1
ATOM 2200 N N . LYS A 1 285 ? 23.362 -0.294 -6.509 1.00 62.06 285 LYS A N 1
ATOM 2201 C CA . LYS A 1 285 ? 23.356 -0.826 -7.888 1.00 62.06 285 LYS A CA 1
ATOM 2202 C C . LYS A 1 285 ? 24.750 -0.790 -8.512 1.00 62.06 285 LYS A C 1
ATOM 2204 O O . LYS A 1 285 ? 25.060 -1.658 -9.321 1.00 62.06 285 LYS A O 1
ATOM 2209 N N . GLU A 1 286 ? 25.574 0.183 -8.130 1.00 57.69 286 GLU A N 1
ATOM 2210 C CA . GLU A 1 286 ? 26.968 0.284 -8.575 1.00 57.69 286 GLU A CA 1
ATOM 2211 C C . GLU A 1 286 ? 27.818 -0.871 -8.015 1.00 57.69 286 GLU A C 1
ATOM 2213 O O . GLU A 1 286 ? 28.803 -1.283 -8.622 1.00 57.69 286 GLU A O 1
ATOM 2218 N N . CYS A 1 287 ? 27.378 -1.484 -6.911 1.00 53.47 287 CYS A N 1
ATOM 2219 C CA . CYS A 1 287 ? 28.032 -2.606 -6.246 1.00 53.47 287 CYS A CA 1
ATOM 2220 C C . CYS A 1 287 ? 27.408 -3.966 -6.630 1.00 53.47 287 CYS A C 1
ATOM 2222 O O . CYS A 1 287 ? 26.905 -4.672 -5.763 1.00 53.47 287 CYS A O 1
ATOM 2224 N N . PHE A 1 288 ? 27.415 -4.339 -7.918 1.00 48.34 288 PHE A N 1
ATOM 2225 C CA . PHE A 1 288 ? 27.224 -5.710 -8.461 1.00 48.34 288 PHE A CA 1
ATOM 2226 C C . PHE A 1 288 ? 26.098 -6.609 -7.873 1.00 48.34 288 PHE A C 1
ATOM 2228 O O . PHE A 1 288 ? 26.129 -7.835 -8.029 1.00 48.34 288 PHE A O 1
ATOM 2235 N N . ALA A 1 289 ? 25.084 -6.062 -7.198 1.00 60.16 289 ALA A N 1
ATOM 2236 C CA . ALA A 1 289 ? 24.078 -6.868 -6.513 1.00 60.16 289 ALA A CA 1
ATOM 2237 C C . ALA A 1 289 ? 23.036 -7.424 -7.499 1.00 60.16 289 ALA A C 1
ATOM 2239 O O . ALA A 1 289 ? 22.383 -6.681 -8.229 1.00 60.16 289 ALA A O 1
ATOM 2240 N N . LYS A 1 290 ? 22.795 -8.746 -7.457 1.00 67.50 290 LYS A N 1
ATOM 2241 C CA . LYS A 1 290 ? 21.777 -9.443 -8.281 1.00 67.50 290 LYS A CA 1
ATOM 2242 C C . LYS A 1 290 ? 20.340 -8.935 -8.062 1.00 67.50 290 LYS A C 1
ATOM 2244 O O . LYS A 1 290 ? 19.457 -9.240 -8.859 1.00 67.50 290 LYS A O 1
ATOM 2249 N N . ARG A 1 291 ? 20.079 -8.210 -6.966 1.00 79.94 291 ARG A N 1
ATOM 2250 C CA . ARG A 1 291 ? 18.778 -7.609 -6.635 1.00 79.94 291 ARG A CA 1
ATOM 2251 C C . ARG A 1 291 ? 18.951 -6.321 -5.833 1.00 79.94 291 ARG A C 1
ATOM 2253 O O . ARG A 1 291 ? 19.895 -6.207 -5.057 1.00 79.94 291 ARG A O 1
ATOM 2260 N N . LYS A 1 292 ? 17.970 -5.416 -5.925 1.00 83.75 292 LYS A N 1
ATOM 2261 C CA . LYS A 1 292 ? 17.865 -4.258 -5.020 1.00 83.75 292 LYS A CA 1
ATOM 2262 C C . LYS A 1 292 ? 17.709 -4.749 -3.560 1.00 83.75 292 LYS A C 1
ATOM 2264 O O . LYS A 1 292 ? 16.917 -5.680 -3.328 1.00 83.75 292 LYS A O 1
ATOM 2269 N N . PRO A 1 293 ? 18.431 -4.171 -2.580 1.00 85.62 293 PRO A N 1
ATOM 2270 C CA . PRO A 1 293 ? 18.284 -4.540 -1.174 1.00 85.62 293 PRO A CA 1
ATOM 2271 C C . PRO A 1 293 ? 16.897 -4.148 -0.647 1.00 85.62 293 PRO A C 1
ATOM 2273 O O . PRO A 1 293 ? 16.283 -3.202 -1.140 1.00 85.62 293 PRO A O 1
ATOM 2276 N N . ARG A 1 294 ? 16.363 -4.879 0.337 1.00 84.62 294 ARG A N 1
ATOM 2277 C CA . ARG A 1 294 ? 15.120 -4.495 1.040 1.00 84.62 294 ARG A CA 1
ATOM 2278 C C . ARG A 1 294 ? 15.388 -3.321 1.981 1.00 84.62 294 ARG A C 1
ATOM 2280 O O . ARG A 1 294 ? 16.516 -3.162 2.435 1.00 84.62 294 ARG A O 1
ATOM 2287 N N . LEU A 1 295 ? 14.352 -2.551 2.328 1.00 86.06 295 LEU A N 1
ATOM 2288 C CA . LEU A 1 295 ? 14.477 -1.428 3.271 1.00 86.06 295 LEU A CA 1
ATOM 2289 C C . LEU A 1 295 ? 15.153 -1.861 4.582 1.00 86.06 295 LEU A C 1
ATOM 2291 O O . LEU A 1 295 ? 16.061 -1.190 5.059 1.00 86.06 295 LEU A O 1
ATOM 2295 N N . ARG A 1 296 ? 14.784 -3.044 5.091 1.00 79.75 296 ARG A N 1
ATOM 2296 C CA . ARG A 1 296 ? 15.441 -3.704 6.231 1.00 79.75 296 ARG A CA 1
ATOM 2297 C C . ARG A 1 296 ? 16.955 -3.781 6.096 1.00 79.75 296 ARG A C 1
ATOM 2299 O O . ARG A 1 296 ? 17.675 -3.472 7.031 1.00 79.75 296 ARG A O 1
ATOM 2306 N N . GLU A 1 297 ? 17.425 -4.274 4.957 1.00 83.00 297 GLU A N 1
ATOM 2307 C CA . GLU A 1 297 ? 18.846 -4.532 4.723 1.00 83.00 297 GLU A CA 1
ATOM 2308 C C . GLU A 1 297 ? 19.609 -3.209 4.695 1.00 83.00 297 GLU A C 1
ATOM 2310 O O . GLU A 1 297 ? 20.663 -3.101 5.308 1.00 83.00 297 GLU A O 1
ATOM 2315 N N . VAL A 1 298 ? 19.026 -2.179 4.074 1.00 86.56 298 VAL A N 1
ATOM 2316 C CA . VAL A 1 298 ? 19.580 -0.821 4.092 1.00 86.56 298 VAL A CA 1
ATOM 2317 C C . VAL A 1 298 ? 19.673 -0.290 5.523 1.00 86.56 298 VAL A C 1
ATOM 2319 O O . VAL A 1 298 ? 20.743 0.139 5.939 1.00 86.56 298 VAL A O 1
ATOM 2322 N N . ILE A 1 299 ? 18.587 -0.362 6.296 1.00 84.06 299 ILE A N 1
ATOM 2323 C CA . ILE A 1 299 ? 18.554 0.150 7.674 1.00 84.06 299 ILE A CA 1
ATOM 2324 C C . ILE A 1 299 ? 19.516 -0.616 8.587 1.00 84.06 299 ILE A C 1
ATOM 2326 O O . ILE A 1 299 ? 20.217 0.007 9.377 1.00 84.06 299 ILE A O 1
ATOM 2330 N N . ASN A 1 300 ? 19.602 -1.941 8.459 1.00 81.25 300 ASN A N 1
ATOM 2331 C CA . ASN A 1 300 ? 20.520 -2.755 9.257 1.00 81.25 300 ASN A CA 1
ATOM 2332 C C . ASN A 1 300 ? 21.990 -2.463 8.927 1.00 81.25 300 ASN A C 1
ATOM 2334 O O . ASN A 1 300 ? 22.822 -2.476 9.827 1.00 81.25 300 ASN A O 1
ATOM 2338 N N . ASN A 1 301 ? 22.306 -2.190 7.658 1.00 84.94 301 ASN A N 1
ATOM 2339 C CA . ASN A 1 301 ? 23.672 -1.890 7.231 1.00 84.94 301 ASN A CA 1
ATOM 2340 C C . ASN A 1 301 ? 24.102 -0.464 7.604 1.00 84.94 301 ASN A C 1
ATOM 2342 O O . ASN A 1 301 ? 25.257 -0.243 7.950 1.00 84.94 301 ASN A O 1
ATOM 2346 N N . VAL A 1 302 ? 23.189 0.507 7.505 1.00 87.06 302 VAL A N 1
ATOM 2347 C CA . VAL A 1 302 ? 23.467 1.933 7.760 1.00 87.06 302 VAL A CA 1
ATOM 2348 C C . VAL A 1 302 ? 23.324 2.293 9.244 1.00 87.06 302 VAL A C 1
ATOM 2350 O O . VAL A 1 302 ? 23.962 3.231 9.718 1.00 87.06 302 VAL A O 1
ATOM 2353 N N . GLY A 1 303 ? 22.488 1.562 9.979 1.00 84.06 303 GLY A N 1
ATOM 2354 C CA . GLY A 1 303 ? 22.009 1.932 11.308 1.00 84.06 303 GLY A CA 1
ATOM 2355 C C . GLY A 1 303 ? 20.746 2.794 11.229 1.00 84.06 303 GLY A C 1
ATOM 2356 O O . GLY A 1 303 ? 20.648 3.723 10.421 1.00 84.06 303 GLY A O 1
ATOM 2357 N N . TRP A 1 304 ? 19.759 2.501 12.082 1.00 82.62 304 TRP A N 1
ATOM 2358 C CA . TRP A 1 304 ? 18.459 3.179 12.048 1.00 82.62 304 TRP A CA 1
ATOM 2359 C C . TRP A 1 304 ? 18.558 4.667 12.409 1.00 82.62 304 TRP A C 1
ATOM 2361 O O . TRP A 1 304 ? 17.875 5.472 11.780 1.00 82.62 304 TRP A O 1
ATOM 2371 N N . GLN A 1 305 ? 19.442 5.054 13.339 1.00 83.06 305 GLN A N 1
ATOM 2372 C CA . GLN A 1 305 ? 19.662 6.462 13.689 1.00 83.06 305 GLN A CA 1
ATOM 2373 C C . GLN A 1 305 ? 20.209 7.250 12.499 1.00 83.06 305 GLN A C 1
ATOM 2375 O O . GLN A 1 305 ? 19.692 8.313 12.169 1.00 83.06 305 GLN A O 1
ATOM 2380 N N . CYS A 1 306 ? 21.231 6.714 11.824 1.00 87.81 306 CYS A N 1
ATOM 2381 C CA . CYS A 1 306 ? 21.838 7.337 10.648 1.00 87.81 306 CYS A CA 1
ATOM 2382 C C . CYS A 1 306 ? 20.826 7.467 9.505 1.00 87.81 306 CYS A C 1
ATOM 2384 O O . CYS A 1 306 ? 20.738 8.512 8.859 1.00 87.81 306 CYS A O 1
ATOM 2386 N N . PHE A 1 307 ? 20.022 6.422 9.288 1.00 89.94 307 PHE A N 1
ATOM 2387 C CA . PHE A 1 307 ? 18.948 6.444 8.303 1.00 89.94 307 PHE A CA 1
ATOM 2388 C C . PHE A 1 307 ? 17.916 7.537 8.624 1.00 89.94 307 PHE A C 1
ATOM 2390 O O . PHE A 1 307 ? 17.595 8.348 7.757 1.00 89.94 307 PHE A O 1
ATOM 2397 N N . LEU A 1 308 ? 17.440 7.614 9.872 1.00 87.88 308 LEU A N 1
ATOM 2398 C CA . LEU A 1 308 ? 16.465 8.621 10.298 1.00 87.88 308 LEU A CA 1
ATOM 2399 C C . LEU A 1 308 ? 17.012 10.040 10.292 1.00 87.88 308 LEU A C 1
ATOM 2401 O O . LEU A 1 308 ? 16.301 10.955 9.892 1.00 87.88 308 LEU A O 1
ATOM 2405 N N . HIS A 1 309 ? 18.270 10.233 10.672 1.00 90.00 309 HIS A N 1
ATOM 2406 C CA . HIS A 1 309 ? 18.915 11.533 10.558 1.00 90.00 309 HIS A CA 1
ATOM 2407 C C . HIS A 1 309 ? 18.868 12.030 9.109 1.00 90.00 309 HIS A C 1
ATOM 2409 O O . HIS A 1 309 ? 18.503 13.174 8.849 1.00 90.00 309 HIS A O 1
ATOM 2415 N N . LYS A 1 310 ? 19.132 11.145 8.142 1.00 92.75 310 LYS A N 1
ATOM 2416 C CA . LYS A 1 310 ? 19.024 11.482 6.721 1.00 92.75 310 LYS A CA 1
ATOM 2417 C C . LYS A 1 310 ? 17.582 11.784 6.293 1.00 92.75 310 LYS A C 1
ATOM 2419 O O . LYS A 1 310 ? 17.375 12.712 5.514 1.00 92.75 310 LYS A O 1
ATOM 2424 N N . VAL A 1 311 ? 16.594 11.067 6.836 1.00 92.38 311 VAL A N 1
ATOM 2425 C CA . VAL A 1 311 ? 15.162 11.363 6.623 1.00 92.38 311 VAL A CA 1
ATOM 2426 C C . VAL A 1 311 ? 14.815 12.761 7.136 1.00 92.38 311 VAL A C 1
ATOM 2428 O O . VAL A 1 311 ? 14.202 13.533 6.407 1.00 92.38 311 VAL A O 1
ATOM 2431 N N . LEU A 1 312 ? 15.252 13.120 8.344 1.00 91.62 312 LEU A N 1
ATOM 2432 C CA . LEU A 1 312 ? 15.029 14.445 8.933 1.00 91.62 312 LEU A CA 1
ATOM 2433 C C . LEU A 1 312 ? 15.706 15.555 8.116 1.00 91.62 312 LEU A C 1
ATOM 2435 O O . LEU A 1 312 ? 15.101 16.596 7.866 1.00 91.62 312 LEU A O 1
ATOM 2439 N N . VAL A 1 313 ? 16.925 15.317 7.621 1.00 92.25 313 VAL A N 1
ATOM 2440 C CA . VAL A 1 313 ? 17.624 16.248 6.719 1.00 92.25 313 VAL A CA 1
ATOM 2441 C C . VAL A 1 313 ? 16.850 16.456 5.414 1.00 92.25 313 VAL A C 1
ATOM 2443 O O . VAL A 1 313 ? 16.750 17.591 4.944 1.00 92.25 313 VAL A O 1
ATOM 2446 N N . LEU A 1 314 ? 16.292 15.396 4.815 1.00 92.56 314 LEU A N 1
ATOM 2447 C CA . LEU A 1 314 ? 15.444 15.534 3.626 1.00 92.56 314 LEU A CA 1
ATOM 2448 C C . LEU A 1 314 ? 14.135 16.265 3.938 1.00 92.56 314 LEU A C 1
ATOM 2450 O O . LEU A 1 314 ? 13.756 17.150 3.173 1.00 92.56 314 LEU A O 1
ATOM 2454 N N . LEU A 1 315 ? 13.493 15.978 5.074 1.00 91.00 315 LEU A N 1
ATOM 2455 C CA . LEU A 1 315 ? 12.285 16.681 5.514 1.00 91.00 315 LEU A CA 1
ATOM 2456 C C . LEU A 1 315 ? 12.525 18.189 5.629 1.00 91.00 315 LEU A C 1
ATOM 2458 O O . LEU A 1 315 ? 11.785 18.961 5.017 1.00 91.00 315 LEU A O 1
ATOM 2462 N N . HIS A 1 316 ? 13.609 18.602 6.296 1.00 89.56 316 HIS A N 1
ATOM 2463 C CA . HIS A 1 316 ? 14.031 20.008 6.380 1.00 89.56 316 HIS A CA 1
ATOM 2464 C C . HIS A 1 316 ? 14.217 20.652 5.005 1.00 89.56 316 HIS A C 1
ATOM 2466 O O . HIS A 1 316 ? 13.759 21.770 4.769 1.00 89.56 316 HIS A O 1
ATOM 2472 N N . LYS A 1 317 ? 14.872 19.952 4.071 1.00 89.56 317 LYS A N 1
ATOM 2473 C CA . LYS A 1 317 ? 15.123 20.467 2.713 1.00 89.56 317 LYS A CA 1
ATOM 2474 C C . LYS A 1 317 ? 13.853 20.568 1.874 1.00 89.56 317 LYS A C 1
ATOM 2476 O O . LYS A 1 317 ? 13.710 21.516 1.107 1.00 89.56 317 LYS A O 1
ATOM 2481 N N . SER A 1 318 ? 12.955 19.598 2.015 1.00 86.81 318 SER A N 1
ATOM 2482 C CA . SER A 1 318 ? 11.731 19.483 1.219 1.00 86.81 318 SER A CA 1
ATOM 2483 C C . SER A 1 318 ? 10.704 20.574 1.533 1.00 86.81 318 SER A C 1
ATOM 2485 O O . SER A 1 318 ? 9.868 20.877 0.686 1.00 86.81 318 SER A O 1
ATOM 2487 N N . ARG A 1 319 ? 10.769 21.168 2.738 1.00 84.00 319 ARG A N 1
ATOM 2488 C CA . ARG A 1 319 ? 9.783 22.135 3.262 1.00 84.00 319 ARG A CA 1
ATOM 2489 C C . ARG A 1 319 ? 8.342 21.608 3.235 1.00 84.00 319 ARG A C 1
ATOM 2491 O O . ARG A 1 319 ? 7.401 22.392 3.197 1.00 84.00 319 ARG A O 1
ATOM 2498 N N . LEU A 1 320 ? 8.174 20.284 3.260 1.00 83.38 320 LEU A N 1
ATOM 2499 C CA . LEU A 1 320 ? 6.865 19.631 3.312 1.00 83.38 320 LEU A CA 1
ATOM 2500 C C . LEU A 1 320 ? 6.224 19.705 4.708 1.00 83.38 320 LEU A C 1
ATOM 2502 O O . LEU A 1 320 ? 5.037 19.429 4.843 1.00 83.38 320 LEU A O 1
ATOM 2506 N N . LEU A 1 321 ? 7.003 20.054 5.738 1.00 86.62 321 LEU A N 1
ATOM 2507 C CA . LEU A 1 321 ? 6.553 20.239 7.116 1.00 86.62 321 LEU A CA 1
ATOM 2508 C C . LEU A 1 321 ? 7.163 21.500 7.727 1.00 86.62 321 LEU A C 1
ATOM 2510 O O . LEU A 1 321 ? 8.294 21.876 7.412 1.00 86.62 321 LEU A O 1
ATOM 2514 N N . ASP A 1 322 ? 6.415 22.110 8.644 1.00 86.12 322 ASP A N 1
ATOM 2515 C CA . ASP A 1 322 ? 6.877 23.242 9.443 1.00 86.12 322 ASP A CA 1
ATOM 2516 C C . ASP A 1 322 ? 8.050 22.842 10.349 1.00 86.12 322 ASP A C 1
ATOM 2518 O O . ASP A 1 322 ? 8.118 21.718 10.852 1.00 86.12 322 ASP A O 1
ATOM 2522 N N . LEU A 1 323 ? 8.958 23.785 10.620 1.00 85.56 323 LEU A N 1
ATOM 2523 C CA . LEU A 1 323 ? 10.157 23.526 11.428 1.00 85.56 323 LEU A CA 1
ATOM 2524 C C . LEU A 1 323 ? 9.834 23.032 12.845 1.00 85.56 323 LEU A C 1
ATOM 2526 O O . LEU A 1 323 ? 10.581 22.221 13.383 1.00 85.56 323 LEU A O 1
ATOM 2530 N N . GLU A 1 324 ? 8.734 23.493 13.447 1.00 83.81 324 GLU A N 1
ATOM 2531 C CA . GLU A 1 324 ? 8.288 23.017 14.765 1.00 83.81 324 GLU A CA 1
ATOM 2532 C C . GLU A 1 324 ? 7.946 21.523 14.731 1.00 83.81 324 GLU A C 1
ATOM 2534 O O . GLU A 1 324 ? 8.445 20.755 15.549 1.00 83.81 324 GLU A O 1
ATOM 2539 N N . LYS A 1 325 ? 7.214 21.084 13.702 1.00 82.50 325 LYS A N 1
ATOM 2540 C CA . LYS A 1 325 ? 6.852 19.674 13.503 1.00 82.50 325 LYS A CA 1
ATOM 2541 C C . LYS A 1 325 ? 8.079 18.802 13.263 1.00 82.50 325 LYS A C 1
ATOM 2543 O O . LYS A 1 325 ? 8.099 17.653 13.689 1.00 82.50 325 LYS A O 1
ATOM 2548 N N . ILE A 1 326 ? 9.099 19.322 12.581 1.00 84.25 326 ILE A N 1
ATOM 2549 C CA . ILE A 1 326 ? 10.350 18.582 12.372 1.00 84.25 326 ILE A CA 1
ATOM 2550 C C . ILE A 1 326 ? 11.143 18.476 13.682 1.00 84.25 326 ILE A C 1
ATOM 2552 O O . ILE A 1 326 ? 11.669 17.404 13.976 1.00 84.25 326 ILE A O 1
ATOM 2556 N N . ARG A 1 327 ? 11.174 19.534 14.504 1.00 84.50 327 ARG A N 1
ATOM 2557 C CA . ARG A 1 327 ? 11.807 19.502 15.836 1.00 84.50 327 ARG A CA 1
ATOM 2558 C C . ARG A 1 327 ? 11.161 18.473 16.759 1.00 84.50 327 ARG A C 1
ATOM 2560 O O . ARG A 1 327 ? 11.876 17.783 17.483 1.00 84.50 327 ARG A O 1
ATOM 2567 N N . ASP A 1 328 ? 9.841 18.311 16.695 1.00 80.88 328 ASP A N 1
ATOM 2568 C CA . ASP A 1 328 ? 9.143 17.260 17.444 1.00 80.88 328 ASP A CA 1
ATOM 2569 C C . ASP A 1 328 ? 9.624 15.858 17.029 1.00 80.88 328 ASP A C 1
ATOM 2571 O O . ASP A 1 328 ? 9.840 14.990 17.877 1.00 80.88 328 ASP A O 1
ATOM 2575 N N . LEU A 1 329 ? 9.857 15.632 15.731 1.00 81.81 329 LEU A N 1
ATOM 2576 C CA . LEU A 1 329 ? 10.402 14.366 15.226 1.00 81.81 329 LEU A CA 1
ATOM 2577 C C . LEU A 1 329 ? 11.870 14.169 15.627 1.00 81.81 329 LEU A C 1
ATOM 2579 O O . LEU A 1 329 ? 12.247 13.072 16.035 1.00 81.81 329 LEU A O 1
ATOM 2583 N N . GLU A 1 330 ? 12.696 15.214 15.557 1.00 84.50 330 GLU A N 1
ATOM 2584 C CA . GLU A 1 330 ? 14.088 15.190 16.033 1.00 84.50 330 GLU A CA 1
ATOM 2585 C C . GLU A 1 330 ? 14.167 14.821 17.517 1.00 84.50 330 GLU A C 1
ATOM 2587 O O . GLU A 1 330 ? 14.999 13.997 17.919 1.00 84.50 330 GLU A O 1
ATOM 2592 N N . PHE A 1 331 ? 13.268 15.390 18.324 1.00 81.62 331 PHE A N 1
ATOM 2593 C CA . PHE A 1 331 ? 13.164 15.087 19.743 1.00 81.62 331 PHE A CA 1
ATOM 2594 C C . PHE A 1 331 ? 12.832 13.609 19.965 1.00 81.62 331 PHE A C 1
ATOM 2596 O O . PHE A 1 331 ? 13.523 12.941 20.737 1.00 81.62 331 PHE A O 1
ATOM 2603 N N . GLN A 1 332 ? 11.836 13.077 19.249 1.00 79.12 332 GLN A N 1
ATOM 2604 C CA . GLN A 1 332 ? 11.469 11.662 19.324 1.00 79.12 332 GLN A CA 1
ATOM 2605 C C . GLN A 1 332 ? 12.622 10.738 18.920 1.00 79.12 332 GLN A C 1
ATOM 2607 O O . GLN A 1 332 ? 12.898 9.778 19.630 1.00 79.12 332 GLN A O 1
ATOM 2612 N N . VAL A 1 333 ? 13.329 11.032 17.822 1.00 77.50 333 VAL A N 1
ATOM 2613 C CA . VAL A 1 333 ? 14.469 10.222 17.353 1.00 77.50 333 VAL A CA 1
ATOM 2614 C C . VAL A 1 333 ? 15.610 10.213 18.372 1.00 77.50 333 VAL A C 1
ATOM 2616 O O . VAL A 1 333 ? 16.215 9.169 18.603 1.00 77.50 333 VAL A O 1
ATOM 2619 N N . SER A 1 334 ? 15.877 11.352 19.012 1.00 77.94 334 SER A N 1
ATOM 2620 C CA . SER A 1 334 ? 16.954 11.492 20.004 1.00 77.94 334 SER A CA 1
ATOM 2621 C C . SER A 1 334 ? 16.662 10.769 21.322 1.00 77.94 334 SER A C 1
ATOM 2623 O O . SER A 1 334 ? 17.590 10.363 22.016 1.00 77.94 334 SER A O 1
ATOM 2625 N N . HIS A 1 335 ? 15.382 10.597 21.663 1.00 73.75 335 HIS A N 1
ATOM 2626 C CA . HIS A 1 335 ? 14.928 9.967 22.908 1.00 73.75 335 HIS A CA 1
ATOM 2627 C C . HIS A 1 335 ? 14.282 8.593 22.680 1.00 73.75 335 HIS A C 1
ATOM 2629 O O . HIS A 1 335 ? 13.712 8.018 23.610 1.00 73.75 335 HIS A O 1
ATOM 2635 N N . ALA A 1 336 ? 14.351 8.062 21.456 1.00 64.56 336 ALA A N 1
ATOM 2636 C CA . ALA A 1 336 ? 13.772 6.772 21.127 1.00 64.56 336 ALA A CA 1
ATOM 2637 C C . ALA A 1 336 ? 14.480 5.667 21.934 1.00 64.56 336 ALA A C 1
ATOM 2639 O O . ALA A 1 336 ? 15.713 5.569 21.896 1.00 64.56 336 ALA A O 1
ATOM 2640 N N . PRO A 1 337 ? 13.734 4.823 22.672 1.00 53.84 337 PRO A N 1
ATOM 2641 C CA . PRO A 1 337 ? 14.332 3.701 23.374 1.00 53.84 337 PRO A CA 1
ATOM 2642 C C . PRO A 1 337 ? 14.967 2.733 22.368 1.00 53.84 337 PRO A C 1
ATOM 2644 O O . PRO A 1 337 ? 14.525 2.622 21.224 1.00 53.84 337 PRO A O 1
ATOM 2647 N N . SER A 1 338 ? 16.004 2.010 22.802 1.00 50.03 338 SER A N 1
ATOM 2648 C CA . SER A 1 338 ? 16.620 0.960 21.983 1.00 50.03 338 SER A CA 1
ATOM 2649 C C . SER A 1 338 ? 15.542 -0.021 21.483 1.00 50.03 338 SER A C 1
ATOM 2651 O O . SER A 1 338 ? 14.678 -0.380 22.284 1.00 50.03 338 SER A O 1
ATOM 2653 N N . PRO A 1 339 ? 15.579 -0.484 20.216 1.00 49.72 339 PRO A N 1
ATOM 2654 C CA . PRO A 1 339 ? 14.563 -1.363 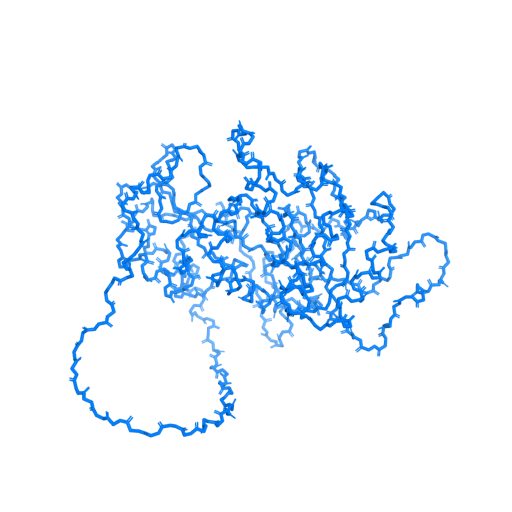19.621 1.00 49.72 339 PRO A CA 1
ATOM 2655 C C . PRO A 1 339 ? 14.145 -2.554 20.498 1.00 49.72 339 PRO A C 1
ATOM 2657 O O . PRO A 1 339 ? 12.988 -2.963 20.492 1.00 49.72 339 PRO A O 1
ATOM 2660 N N . ASN A 1 340 ? 15.077 -3.072 21.304 1.00 39.19 340 ASN A N 1
ATOM 2661 C CA . ASN A 1 340 ? 14.866 -4.200 22.218 1.00 39.19 340 ASN A CA 1
ATOM 2662 C C . ASN A 1 340 ? 13.977 -3.878 23.438 1.00 39.19 340 ASN A C 1
ATOM 2664 O O . ASN A 1 340 ? 13.648 -4.781 24.202 1.00 39.19 340 ASN A O 1
ATOM 2668 N N . LEU A 1 341 ? 13.628 -2.606 23.654 1.00 34.91 341 LEU A N 1
ATOM 2669 C CA . LEU A 1 341 ? 12.770 -2.121 24.740 1.00 34.91 341 LEU A CA 1
ATOM 2670 C C . LEU A 1 341 ? 11.372 -1.731 24.261 1.00 34.91 341 LEU A C 1
ATOM 2672 O O . LEU A 1 341 ? 10.525 -1.401 25.092 1.00 34.91 341 LEU A O 1
ATOM 2676 N N . LEU A 1 342 ? 11.115 -1.754 22.948 1.00 40.88 342 LEU A N 1
ATOM 2677 C CA . LEU A 1 342 ? 9.748 -1.637 22.467 1.00 40.88 342 LEU A CA 1
ATOM 2678 C C . LEU A 1 342 ? 9.017 -2.880 22.974 1.00 40.88 342 LEU A C 1
ATOM 2680 O O . LEU A 1 342 ? 9.479 -3.994 22.702 1.00 40.88 342 LEU A O 1
ATOM 2684 N N . PRO A 1 343 ? 7.930 -2.726 23.759 1.00 36.34 343 PRO A N 1
ATOM 2685 C CA . PRO A 1 343 ? 7.126 -3.863 24.162 1.00 36.34 343 PRO A CA 1
ATOM 2686 C C . PRO A 1 343 ? 6.864 -4.677 22.907 1.00 36.34 343 PRO A C 1
ATOM 2688 O O . PRO A 1 343 ? 6.571 -4.088 21.862 1.00 36.34 343 PRO A O 1
ATOM 2691 N N . ASN A 1 344 ? 6.975 -6.006 22.989 1.00 38.44 344 ASN A N 1
ATOM 2692 C CA . ASN A 1 344 ? 6.306 -6.845 22.008 1.00 38.44 344 ASN A CA 1
ATOM 2693 C C . ASN A 1 344 ? 4.892 -6.288 21.953 1.00 38.44 344 ASN A C 1
ATOM 2695 O O . ASN A 1 344 ? 4.140 -6.457 22.917 1.00 38.44 344 ASN A O 1
ATOM 2699 N N . HIS A 1 345 ? 4.571 -5.545 20.892 1.00 40.00 345 HIS A N 1
ATOM 2700 C CA . HIS A 1 345 ? 3.212 -5.173 20.601 1.00 40.00 345 HIS A CA 1
ATOM 2701 C C . HIS A 1 345 ? 2.570 -6.529 20.368 1.00 40.00 345 HIS A C 1
ATOM 2703 O O . HIS A 1 345 ? 2.583 -7.073 19.267 1.00 40.00 345 HIS A O 1
ATOM 2709 N N . LYS A 1 346 ? 2.056 -7.123 21.445 1.00 35.59 346 LYS A N 1
ATOM 2710 C CA . LYS A 1 346 ? 0.975 -8.074 21.373 1.00 35.59 346 LYS A CA 1
ATOM 2711 C C . LYS A 1 346 ? -0.165 -7.223 20.840 1.00 35.59 346 LYS A C 1
ATOM 2713 O O . LYS A 1 346 ? -0.974 -6.732 21.617 1.00 35.59 346 LYS A O 1
ATOM 2718 N N . PHE A 1 347 ? -0.144 -6.955 19.530 1.00 39.81 347 PHE A N 1
ATOM 2719 C CA . PHE A 1 347 ? -1.322 -6.589 18.763 1.00 39.81 347 PHE A CA 1
ATOM 2720 C C . PHE A 1 347 ? -2.348 -7.571 19.214 1.00 39.81 347 PHE A C 1
ATOM 2722 O O . PHE A 1 347 ? -2.121 -8.753 18.967 1.00 39.81 347 PHE A O 1
ATOM 2729 N N . ASN A 1 348 ? -3.290 -7.076 20.016 1.00 36.34 348 ASN A N 1
ATOM 2730 C CA . ASN A 1 348 ? -4.036 -7.835 20.997 1.00 36.34 348 ASN A CA 1
ATOM 2731 C C . ASN A 1 348 ? -4.271 -9.239 20.455 1.00 36.34 348 ASN A C 1
ATOM 2733 O O . ASN A 1 348 ? -5.180 -9.470 19.665 1.00 36.34 348 ASN A O 1
ATOM 2737 N N . SER A 1 349 ? -3.369 -10.163 20.800 1.00 37.28 349 SER A N 1
ATOM 2738 C CA . SER A 1 349 ? -3.369 -11.505 20.230 1.00 37.28 349 SER A CA 1
ATOM 2739 C C . SER A 1 349 ? -4.363 -12.327 21.032 1.00 37.28 349 SER A C 1
ATOM 2741 O O . SER A 1 349 ? -4.136 -13.500 21.331 1.00 37.28 349 SER A O 1
ATOM 2743 N N . GLN A 1 350 ? -5.473 -11.692 21.426 1.00 40.00 350 GLN A N 1
ATOM 2744 C CA . GLN A 1 350 ? -6.721 -12.402 21.444 1.00 40.00 350 GLN A CA 1
ATOM 2745 C C . GLN A 1 350 ? -6.768 -13.101 20.098 1.00 40.00 350 GLN A C 1
ATOM 2747 O O . GLN A 1 350 ? -6.477 -12.504 19.061 1.00 40.00 350 GLN A O 1
ATOM 2752 N N . LYS A 1 351 ? -6.994 -14.406 20.148 1.00 39.81 351 LYS A N 1
ATOM 2753 C CA . LYS A 1 351 ? -7.341 -15.215 18.995 1.00 39.81 351 LYS A CA 1
ATOM 2754 C C . LYS A 1 351 ? -8.576 -14.570 18.356 1.00 39.81 351 LYS A C 1
ATOM 2756 O O . LYS A 1 351 ? -9.690 -15.002 18.604 1.00 39.81 351 LYS A O 1
ATOM 2761 N N . HIS A 1 352 ? -8.401 -13.479 17.622 1.00 46.50 352 HIS A N 1
ATOM 2762 C CA . HIS A 1 352 ? -9.395 -12.989 16.706 1.00 46.50 352 HIS A CA 1
ATOM 2763 C C . HIS A 1 352 ? -9.450 -14.101 15.686 1.00 46.50 352 HIS A C 1
ATOM 2765 O O . HIS A 1 352 ? -8.480 -14.319 14.953 1.00 46.50 352 HIS A O 1
ATOM 2771 N N . ASP A 1 353 ? -10.529 -14.879 15.739 1.00 50.94 353 ASP A N 1
ATOM 2772 C CA . ASP A 1 353 ? -10.881 -15.792 14.672 1.00 50.94 353 ASP A CA 1
ATOM 2773 C C . ASP A 1 353 ? -10.571 -15.057 13.371 1.00 50.94 353 ASP A C 1
ATOM 2775 O O . ASP A 1 353 ? -11.095 -13.965 13.134 1.00 50.94 353 ASP A O 1
ATOM 2779 N N . GLN A 1 354 ? -9.666 -15.608 12.554 1.00 56.75 354 GLN A N 1
ATOM 2780 C CA . GLN A 1 354 ? -9.143 -14.988 11.318 1.00 56.75 354 GLN A CA 1
ATOM 2781 C C . GLN A 1 354 ? -10.248 -14.663 10.290 1.00 56.75 354 GLN A C 1
ATOM 2783 O O . GLN A 1 354 ? -9.983 -14.195 9.191 1.00 56.75 354 GLN A O 1
ATOM 2788 N N . VAL A 1 355 ? -11.492 -14.914 10.676 1.00 66.75 355 VAL A N 1
ATOM 2789 C CA . VAL A 1 355 ? -12.731 -14.965 9.933 1.00 66.75 355 VAL A CA 1
ATOM 2790 C C . VAL A 1 355 ? -13.748 -13.956 10.504 1.00 66.75 355 VAL A C 1
ATOM 2792 O O . VAL A 1 355 ? -14.853 -13.864 9.988 1.00 66.75 355 VAL A O 1
ATOM 2795 N N . PHE A 1 356 ? -13.403 -13.159 11.533 1.00 78.44 356 PHE A N 1
ATOM 2796 C CA . PHE A 1 356 ? -14.330 -12.193 12.159 1.00 78.44 356 PHE A CA 1
ATOM 2797 C C . PHE A 1 356 ? -14.915 -11.185 11.164 1.00 78.44 356 PHE A C 1
ATOM 2799 O O . PHE A 1 356 ? -16.013 -10.698 11.364 1.00 78.44 356 PHE A O 1
ATOM 2806 N N . HIS A 1 357 ? -14.205 -10.884 10.080 1.00 86.31 357 HIS A N 1
ATOM 2807 C CA . HIS A 1 357 ? -14.666 -9.967 9.041 1.00 86.31 357 HIS A CA 1
ATOM 2808 C C . HIS A 1 357 ? -15.673 -10.599 8.063 1.00 86.31 357 HIS A C 1
ATOM 2810 O O . HIS A 1 357 ? -16.173 -9.894 7.192 1.00 86.31 357 HIS A O 1
ATOM 2816 N N . LEU A 1 358 ? -15.956 -11.904 8.163 1.00 91.81 358 LEU A N 1
ATOM 2817 C CA . LEU A 1 358 ? -16.932 -12.599 7.321 1.00 91.81 358 LEU A CA 1
ATOM 2818 C C . LEU A 1 358 ? -18.342 -12.545 7.905 1.00 91.81 358 LEU A C 1
ATOM 2820 O O . LEU A 1 358 ? -18.524 -12.472 9.118 1.00 91.81 358 LEU A O 1
ATOM 2824 N N . GLY A 1 359 ? -19.345 -12.639 7.034 1.00 93.56 359 GLY A N 1
ATOM 2825 C CA . GLY A 1 359 ? -20.744 -12.474 7.417 1.00 93.56 359 GLY A CA 1
ATOM 2826 C C . GLY A 1 359 ? -21.148 -11.004 7.491 1.00 93.56 359 GLY A C 1
ATOM 2827 O O . GLY A 1 359 ? -20.443 -10.140 6.976 1.00 93.56 359 GLY A O 1
ATOM 2828 N N . ILE A 1 360 ? -22.315 -10.734 8.074 1.00 95.25 360 ILE A N 1
ATOM 2829 C CA . ILE A 1 360 ? -22.928 -9.400 8.115 1.00 95.25 360 ILE A CA 1
ATOM 2830 C C . ILE A 1 360 ? -22.531 -8.689 9.408 1.00 95.25 360 ILE A C 1
ATOM 2832 O O . ILE A 1 360 ? -22.725 -9.227 10.496 1.00 95.25 360 ILE A O 1
ATOM 2836 N N . HIS A 1 361 ? -22.039 -7.458 9.287 1.00 93.94 361 HIS A N 1
ATOM 2837 C CA . HIS A 1 361 ? -21.548 -6.650 10.403 1.00 93.94 361 HIS A CA 1
ATOM 2838 C C . HIS A 1 361 ? -22.088 -5.223 10.336 1.00 93.94 361 HIS A C 1
ATOM 2840 O O . HIS A 1 361 ? -22.150 -4.656 9.242 1.00 93.94 361 HIS A O 1
ATOM 2846 N N . PRO A 1 362 ? -22.456 -4.610 11.474 1.00 95.12 362 PRO A N 1
ATOM 2847 C CA . PRO A 1 362 ? -22.857 -3.210 11.500 1.00 95.12 362 PRO A CA 1
ATOM 2848 C C . PRO A 1 362 ? -21.664 -2.300 11.190 1.00 95.12 362 PRO A C 1
ATOM 2850 O O . PRO A 1 362 ? -20.550 -2.530 11.670 1.00 95.12 362 PRO A O 1
ATOM 2853 N N . GLN A 1 363 ? -21.911 -1.254 10.406 1.00 95.44 363 GLN A N 1
ATOM 2854 C CA . GLN A 1 363 ? -20.956 -0.170 10.196 1.00 95.44 363 GLN A CA 1
ATOM 2855 C C . GLN A 1 363 ? -21.114 0.908 11.280 1.00 95.44 363 GLN A C 1
ATOM 2857 O O . GLN A 1 363 ? -22.090 0.922 12.030 1.00 95.44 363 GLN A O 1
ATOM 2862 N N . LYS A 1 364 ? -20.165 1.847 11.356 1.00 92.94 364 LYS A N 1
ATOM 2863 C CA . LYS A 1 364 ? -20.266 3.023 12.239 1.00 92.94 364 LYS A CA 1
ATOM 2864 C C . LYS A 1 364 ? -21.393 3.980 11.823 1.00 92.94 364 LYS A C 1
ATOM 2866 O O . LYS A 1 364 ? -21.898 4.742 12.642 1.00 92.94 364 LYS A O 1
ATOM 2871 N N . GLN A 1 365 ? -21.779 3.957 10.548 1.00 94.88 365 GLN A N 1
ATOM 2872 C CA . GLN A 1 365 ? -22.907 4.706 10.008 1.00 94.88 365 GLN A CA 1
ATOM 2873 C C . GLN A 1 365 ? -24.218 4.016 10.400 1.00 94.88 365 GLN A C 1
ATOM 2875 O O . GLN A 1 365 ? -24.427 2.839 10.105 1.00 94.88 365 GLN A O 1
ATOM 2880 N N . SER A 1 366 ? -25.112 4.762 11.051 1.00 95.56 366 SER A N 1
ATOM 2881 C CA . SER A 1 366 ? -26.386 4.229 11.543 1.00 95.56 366 SER A CA 1
ATOM 2882 C C . SER A 1 366 ? -27.201 3.567 10.426 1.00 95.56 366 SER A C 1
ATOM 2884 O O . SER A 1 366 ? -27.373 4.143 9.353 1.00 95.56 366 SER A O 1
ATOM 2886 N N . GLY A 1 367 ? -27.696 2.354 10.686 1.00 96.00 367 GLY A N 1
ATOM 2887 C CA . GLY A 1 367 ? -28.512 1.578 9.746 1.00 96.00 367 GLY A CA 1
ATOM 2888 C C . GLY A 1 367 ? -27.744 0.911 8.598 1.00 96.00 367 GLY A C 1
ATOM 2889 O O . GLY A 1 367 ? -28.366 0.226 7.790 1.00 96.00 367 GLY A O 1
ATOM 2890 N N . MET A 1 368 ? -26.419 1.071 8.521 1.00 97.25 368 MET A N 1
ATOM 2891 C CA . MET A 1 368 ? -25.591 0.496 7.458 1.00 97.25 368 MET A CA 1
ATOM 2892 C C . MET A 1 368 ? -24.863 -0.765 7.929 1.00 97.25 368 MET A C 1
ATOM 2894 O O . MET A 1 368 ? -24.431 -0.868 9.078 1.00 97.25 368 MET A O 1
ATOM 2898 N N . PHE A 1 369 ? -24.682 -1.716 7.013 1.00 96.75 369 PHE A N 1
ATOM 2899 C CA . PHE A 1 369 ? -24.006 -2.990 7.262 1.00 96.75 369 PHE A CA 1
ATOM 2900 C C . PHE A 1 369 ? -23.000 -3.289 6.149 1.00 96.75 369 PHE A C 1
ATOM 2902 O O . PHE A 1 369 ? -23.167 -2.840 5.016 1.00 96.75 369 PHE A O 1
ATOM 2909 N N . TYR A 1 370 ? -21.940 -4.033 6.456 1.00 95.50 370 TYR A N 1
ATOM 2910 C CA . TYR A 1 370 ? -21.072 -4.647 5.449 1.00 95.50 370 TYR A CA 1
ATOM 2911 C C . TYR A 1 370 ? -21.186 -6.167 5.515 1.00 95.50 370 TYR A C 1
ATOM 2913 O O . TYR A 1 370 ? -21.552 -6.720 6.552 1.00 95.50 370 TYR A O 1
ATOM 2921 N N . ILE A 1 371 ? -20.879 -6.838 4.404 1.00 95.94 371 ILE A N 1
ATOM 2922 C CA . ILE A 1 371 ? -20.833 -8.296 4.334 1.00 95.94 371 ILE A CA 1
ATOM 2923 C C . ILE A 1 371 ? -19.455 -8.758 3.864 1.00 95.94 371 ILE A C 1
ATOM 2925 O O . ILE A 1 371 ? -18.997 -8.370 2.791 1.00 95.94 371 ILE A O 1
ATOM 2929 N N . GLY A 1 372 ? -18.786 -9.583 4.666 1.00 94.19 372 GLY A N 1
ATOM 2930 C CA . GLY A 1 372 ? -17.574 -10.276 4.242 1.00 94.19 372 GLY A CA 1
ATOM 2931 C C . GLY A 1 372 ? -17.912 -11.622 3.617 1.00 94.19 372 GLY A C 1
ATOM 2932 O O . GLY A 1 372 ? -18.633 -12.429 4.207 1.00 94.19 372 GLY A O 1
ATOM 2933 N N . LEU A 1 373 ? -17.381 -11.864 2.421 1.00 92.62 373 LEU A N 1
ATOM 2934 C CA . LEU A 1 373 ? -17.643 -13.064 1.633 1.00 92.62 373 LEU A CA 1
ATOM 2935 C C . LEU A 1 373 ? -16.381 -13.919 1.517 1.00 92.62 373 LEU A C 1
ATOM 2937 O O . LEU A 1 373 ? -15.283 -13.396 1.328 1.00 92.62 373 LEU A O 1
ATOM 2941 N N . VAL A 1 374 ? -16.550 -15.241 1.587 1.00 90.75 374 VAL A N 1
ATOM 2942 C CA . VAL A 1 374 ? -15.479 -16.191 1.262 1.00 90.75 374 VAL A CA 1
ATOM 2943 C C . VAL A 1 374 ? -15.331 -16.263 -0.252 1.00 90.75 374 VAL A C 1
ATOM 2945 O O . VAL A 1 374 ? -16.304 -16.521 -0.963 1.00 90.75 374 VAL A O 1
ATOM 2948 N N . LEU A 1 375 ? -14.102 -16.097 -0.732 1.00 85.81 375 LEU A N 1
ATOM 2949 C CA . LEU A 1 375 ? -13.720 -16.449 -2.094 1.00 85.81 375 LEU A CA 1
ATOM 2950 C C . LEU A 1 375 ? -12.979 -17.798 -2.030 1.00 85.81 375 LEU A C 1
ATOM 2952 O O . LEU A 1 375 ? -11.936 -17.847 -1.375 1.00 85.81 375 LEU A O 1
ATOM 2956 N N . PRO A 1 376 ? -13.550 -18.881 -2.592 1.00 77.44 376 PRO A N 1
ATOM 2957 C CA . PRO A 1 376 ? -12.995 -20.232 -2.496 1.00 77.44 376 PRO A CA 1
ATOM 2958 C C . PRO A 1 376 ? -11.746 -20.448 -3.353 1.00 77.44 376 PRO A C 1
ATOM 2960 O O . PRO A 1 376 ? -11.624 -19.779 -4.408 1.00 77.44 376 PRO A O 1
#

Radius of gyration: 23.01 Å; chains: 1; bounding box: 57×62×72 Å

Sequence (376 aa):
MKFRDCAAAVQQSTILSPLPIWSQGLKSKNCTSQNATSKNLYLFCPRVARRSVLLSPLTACPGLFYNTFAQDGILCRIRTPGGILNSQQFHLIANMADAYGGGYIDVTNRANLQIRKIKREISRDDLHNLQTSGMAAVNPAIDHLRNIMTSPTAGIDPGELIDVRPLIQDWEQYINNQPELGELSAKFSVGFDGGGKVSIANFPNDISLTAPDATPLLVGGGRKEPKFFPTGKWGHQLVYPIFYFCATGKENFSPNFSLWLTPEQCIPVLGSVAQVYLEYTLLSKECFAKRKPRLREVINNVGWQCFLHKVLVLLHKSRLLDLEKIRDLEFQVSHAPSPNLLPNHKFNSQKHDQVFHLGIHPQKQSGMFYIGLVLP